Protein AF-A0A821P061-F1 (afdb_monomer_lite)

Radius of gyration: 27.06 Å; chains: 1; bounding box: 74×40×88 Å

Foldseek 3Di:
DDPLLVLLVLLLVLVVVLLVVVVVVPVDQVVVVVQVLCVLLVNDDDFDDVVNVGDLLVLLSVVLSVLLVVLSVLLVVLSVLSVVLNVLCVVLVVCVVCVVVSLVVSQVSLVVSVVSNVCSLCSSLPDLSLVSSVVCVVPVPDPPPPVVVVCSVVVCVPSNLVSVLSSLVVCQLLLLLQQLLLLVLLLVVLVVLVVVVVVVVVVLVVVVVVVVPDDDDDPDDSDDPPVVVVVLSVVLNVVSLVSNLVSLQVRLVSNLVSLVSVLVVVVVVDPDPPLSVVSVVLSVQLNVVSNVLVVVCPPDPVCVVVSSVVSVCSNVVSVVVNVVSLCVPVSCVVVSVVLVPDPSNVSVSSSSSSSSNSNSSSVVVCVSVVVPPPPPPPD

Structure (mmCIF, N/CA/C/O backbone):
data_AF-A0A821P061-F1
#
_entry.id   AF-A0A821P061-F1
#
loop_
_atom_site.group_PDB
_atom_site.id
_atom_site.type_symbol
_atom_site.label_atom_id
_atom_site.label_alt_id
_atom_site.label_comp_id
_atom_site.label_asym_id
_atom_site.label_entity_id
_atom_site.label_seq_id
_atom_site.pdbx_PDB_ins_code
_atom_site.Cartn_x
_atom_site.Cartn_y
_atom_site.Cartn_z
_atom_site.occupancy
_atom_site.B_iso_or_equiv
_atom_site.auth_seq_id
_atom_site.auth_comp_id
_atom_site.auth_asym_id
_atom_site.auth_atom_id
_atom_site.pdbx_PDB_model_num
ATOM 1 N N . MET A 1 1 ? -0.537 -6.649 25.563 1.00 51.62 1 MET A N 1
ATOM 2 C CA . MET A 1 1 ? -0.212 -5.971 24.287 1.00 51.62 1 MET A CA 1
ATOM 3 C C . MET A 1 1 ? -1.253 -6.416 23.271 1.00 51.62 1 MET A C 1
ATOM 5 O O . MET A 1 1 ? -1.474 -7.615 23.187 1.00 51.62 1 MET A O 1
ATOM 9 N N . SER A 1 2 ? -1.982 -5.510 22.608 1.00 59.38 2 SER A N 1
ATOM 10 C CA . SER A 1 2 ? -2.987 -5.941 21.622 1.00 59.38 2 SER A CA 1
ATOM 11 C C . SER A 1 2 ? -2.300 -6.601 20.422 1.00 59.38 2 SER A C 1
ATOM 13 O O . SER A 1 2 ? -1.172 -6.239 20.082 1.00 59.38 2 SER A O 1
ATOM 15 N N . LEU A 1 3 ? -2.977 -7.551 19.773 1.00 50.47 3 LEU A N 1
ATOM 16 C CA . LEU A 1 3 ? -2.478 -8.244 18.576 1.00 50.47 3 LEU A CA 1
ATOM 17 C C . LEU A 1 3 ? -2.076 -7.254 17.468 1.00 50.47 3 LEU A C 1
ATOM 19 O O . LEU A 1 3 ? -1.083 -7.456 16.776 1.00 50.47 3 LEU A O 1
ATOM 23 N N . THR A 1 4 ? -2.799 -6.135 17.374 1.00 53.66 4 THR A N 1
ATOM 24 C CA . THR A 1 4 ? -2.475 -4.997 16.510 1.00 53.66 4 THR A CA 1
ATOM 25 C C . THR A 1 4 ? -1.087 -4.455 16.808 1.00 53.66 4 THR A C 1
ATOM 27 O O . THR A 1 4 ? -0.276 -4.390 15.895 1.00 53.66 4 THR A O 1
ATOM 30 N N . ARG A 1 5 ? -0.767 -4.156 18.074 1.00 59.91 5 ARG A N 1
ATOM 31 C CA . ARG A 1 5 ? 0.555 -3.644 18.471 1.00 59.91 5 ARG A CA 1
ATOM 32 C C . ARG A 1 5 ? 1.668 -4.639 18.152 1.00 59.91 5 ARG A C 1
ATOM 34 O O . ARG A 1 5 ? 2.714 -4.224 17.679 1.00 59.91 5 ARG A O 1
ATOM 41 N N . LEU A 1 6 ? 1.440 -5.938 18.343 1.00 62.56 6 LEU A N 1
ATOM 42 C CA . LEU A 1 6 ? 2.422 -6.965 17.980 1.00 62.56 6 LEU A CA 1
ATOM 43 C C . LEU A 1 6 ? 2.702 -6.992 16.470 1.00 62.56 6 LEU A C 1
ATOM 45 O O . LEU A 1 6 ? 3.863 -7.070 16.078 1.00 62.56 6 LEU A O 1
ATOM 49 N N . SER A 1 7 ? 1.672 -6.845 15.627 1.00 56.34 7 SER A N 1
ATOM 50 C CA . SER A 1 7 ? 1.879 -6.742 14.176 1.00 56.34 7 SER A CA 1
ATOM 51 C C . SER A 1 7 ? 2.664 -5.492 13.765 1.00 56.34 7 SER A C 1
ATOM 53 O O . SER A 1 7 ? 3.471 -5.578 12.848 1.00 56.34 7 SER A O 1
ATOM 55 N N . ILE A 1 8 ? 2.519 -4.365 14.481 1.00 59.56 8 ILE A N 1
ATOM 56 C CA . ILE A 1 8 ? 3.339 -3.161 14.236 1.00 59.56 8 ILE A CA 1
ATOM 57 C C . ILE A 1 8 ? 4.812 -3.463 14.483 1.00 59.56 8 ILE A C 1
ATOM 59 O O . ILE A 1 8 ? 5.660 -3.162 13.649 1.00 59.56 8 ILE A O 1
ATOM 63 N N . TRP A 1 9 ? 5.103 -4.072 15.633 1.00 64.88 9 TRP A N 1
ATOM 64 C CA . TRP A 1 9 ? 6.466 -4.419 16.013 1.00 64.88 9 TRP A CA 1
ATOM 65 C C . TRP A 1 9 ? 7.087 -5.364 14.986 1.00 64.88 9 TRP A C 1
ATOM 67 O O . TRP A 1 9 ? 8.182 -5.096 14.514 1.00 64.88 9 TRP A O 1
ATOM 77 N N . LEU A 1 10 ? 6.367 -6.402 14.559 1.00 65.62 10 LEU A N 1
ATOM 78 C CA . LEU A 1 10 ? 6.851 -7.319 13.523 1.00 65.62 10 LEU A CA 1
ATOM 79 C C . LEU A 1 10 ? 7.072 -6.622 12.172 1.00 65.62 10 LEU A C 1
ATOM 81 O O . LEU A 1 10 ? 8.071 -6.890 11.509 1.00 65.62 10 LEU A O 1
ATOM 85 N N . GLY A 1 11 ? 6.191 -5.701 11.780 1.00 62.31 11 GLY A N 1
ATOM 86 C CA . GLY A 1 11 ? 6.327 -4.924 10.547 1.00 62.31 11 GLY A CA 1
ATOM 87 C C . GLY A 1 11 ? 7.545 -4.007 10.531 1.00 62.31 11 GLY A C 1
ATOM 88 O O . GLY A 1 11 ? 8.322 -4.024 9.586 1.00 62.31 11 GLY A O 1
ATOM 89 N N . VAL A 1 12 ? 7.746 -3.237 11.601 1.00 64.19 12 VAL A N 1
ATOM 90 C CA . VAL A 1 12 ? 8.887 -2.315 11.714 1.00 64.19 12 VAL A CA 1
ATOM 91 C C . VAL A 1 12 ? 10.204 -3.085 11.860 1.00 64.19 12 VAL A C 1
ATOM 93 O O . VAL A 1 12 ? 11.197 -2.747 11.225 1.00 64.19 12 VAL A O 1
ATOM 96 N N . PHE A 1 13 ? 10.224 -4.167 12.644 1.00 68.12 13 PHE A N 1
ATOM 97 C CA . PHE A 1 13 ? 11.428 -4.993 12.781 1.00 68.12 13 PHE A CA 1
ATOM 98 C C . PHE A 1 13 ? 11.774 -5.777 11.514 1.00 68.12 13 PHE A C 1
ATOM 100 O O . PHE A 1 13 ? 12.942 -6.099 11.326 1.00 68.12 13 PHE A O 1
ATOM 107 N N . SER A 1 14 ? 10.803 -6.083 10.649 1.00 64.06 14 SER A N 1
ATOM 108 C CA . SER A 1 14 ? 11.072 -6.695 9.341 1.00 64.06 14 SER A CA 1
ATOM 109 C C . SER A 1 14 ? 11.439 -5.666 8.270 1.00 64.06 14 SER A C 1
ATOM 111 O O . SER A 1 14 ? 12.226 -5.987 7.381 1.00 64.06 14 SER A O 1
ATOM 113 N N . SER A 1 15 ? 10.948 -4.425 8.371 1.00 62.91 15 SER A N 1
ATOM 114 C CA . SER A 1 15 ? 11.266 -3.366 7.409 1.00 62.91 15 SER A CA 1
ATOM 115 C C . SER A 1 15 ? 12.682 -2.815 7.570 1.00 62.91 15 SER A C 1
ATOM 117 O O . SER A 1 15 ? 13.342 -2.583 6.56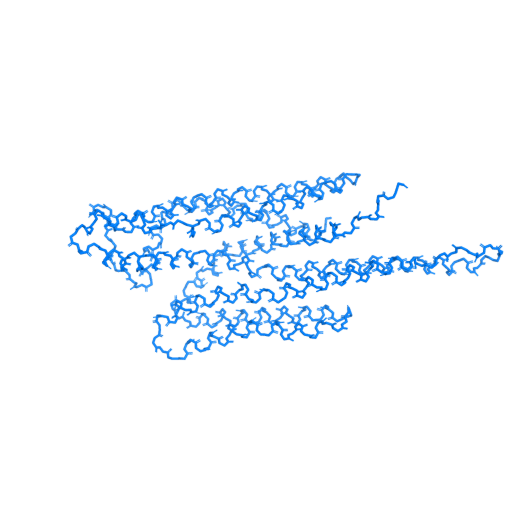6 1.00 62.91 15 SER A O 1
ATOM 119 N N . ILE A 1 16 ? 13.198 -2.654 8.796 1.00 68.00 16 ILE A N 1
ATOM 120 C CA . ILE A 1 16 ? 14.536 -2.073 9.024 1.00 68.00 16 ILE A CA 1
ATOM 121 C C . ILE A 1 16 ? 15.660 -2.896 8.364 1.00 68.00 16 ILE A C 1
ATOM 123 O O . ILE A 1 16 ? 16.437 -2.311 7.605 1.00 68.00 16 ILE A O 1
ATOM 127 N N . PRO A 1 17 ? 15.772 -4.225 8.586 1.00 67.38 17 PRO A N 1
ATOM 128 C CA . PRO A 1 17 ? 16.808 -5.031 7.949 1.00 67.38 17 PRO A CA 1
ATOM 129 C C . PRO A 1 17 ? 16.656 -5.035 6.434 1.00 67.38 17 PRO A C 1
ATOM 131 O O . PRO A 1 17 ? 17.656 -5.021 5.735 1.00 67.38 17 PRO A O 1
ATOM 134 N N . LEU A 1 18 ? 15.421 -5.015 5.929 1.00 66.06 18 LEU A N 1
ATOM 135 C CA . LEU A 1 18 ? 15.136 -5.004 4.502 1.00 66.06 18 LEU A CA 1
ATOM 136 C C . LEU A 1 18 ? 15.542 -3.677 3.844 1.00 66.06 18 LEU A C 1
ATOM 138 O O . LEU A 1 18 ? 16.163 -3.698 2.787 1.00 66.06 18 LEU A O 1
ATOM 142 N N . THR A 1 19 ? 15.235 -2.533 4.459 1.00 65.88 19 THR A N 1
ATOM 143 C CA . THR A 1 19 ? 15.660 -1.213 3.965 1.00 65.88 19 THR A CA 1
ATOM 144 C C . THR A 1 19 ? 17.182 -1.105 3.975 1.00 65.88 19 THR A C 1
ATOM 146 O O . THR A 1 19 ? 17.770 -0.643 3.002 1.00 65.88 19 THR A O 1
ATOM 149 N N . LEU A 1 20 ? 17.835 -1.607 5.029 1.00 66.81 20 LEU A N 1
ATOM 150 C CA . LEU A 1 20 ? 19.296 -1.680 5.101 1.00 66.81 20 LEU A CA 1
ATOM 151 C C . LEU A 1 20 ? 19.877 -2.621 4.039 1.00 66.81 20 LEU A C 1
ATOM 153 O O . LEU A 1 20 ? 20.853 -2.268 3.385 1.00 66.81 20 LEU A O 1
ATOM 157 N N . LEU A 1 21 ? 19.267 -3.788 3.821 1.00 68.81 21 LEU A N 1
ATOM 158 C CA . LEU A 1 21 ? 19.701 -4.742 2.802 1.00 68.81 21 LEU A CA 1
ATOM 159 C C . LEU A 1 21 ? 19.545 -4.153 1.396 1.00 68.81 21 LEU A C 1
ATOM 161 O O . LEU A 1 21 ? 20.465 -4.263 0.596 1.00 68.81 21 LEU A O 1
ATOM 165 N N . LYS A 1 22 ? 18.424 -3.477 1.109 1.00 66.38 22 LYS A N 1
ATOM 166 C CA . LYS A 1 22 ? 18.189 -2.768 -0.159 1.00 66.38 22 LYS A CA 1
ATOM 167 C C . LYS A 1 22 ? 19.199 -1.647 -0.375 1.00 66.38 22 LYS A C 1
ATOM 169 O O . LYS A 1 22 ? 19.673 -1.493 -1.494 1.00 66.38 22 LYS A O 1
ATOM 174 N N . HIS A 1 23 ? 19.550 -0.905 0.672 1.00 67.06 23 HIS A N 1
ATOM 175 C CA . HIS A 1 23 ? 20.579 0.129 0.593 1.00 67.06 23 HIS A CA 1
ATOM 176 C C . HIS A 1 23 ? 21.955 -0.477 0.271 1.00 67.06 23 HIS A C 1
ATOM 178 O O . HIS A 1 23 ? 22.652 -0.012 -0.624 1.00 67.06 23 HIS A O 1
ATOM 184 N N . ILE A 1 24 ? 22.308 -1.595 0.914 1.00 67.56 24 ILE A N 1
ATOM 185 C CA . ILE A 1 24 ? 23.550 -2.330 0.627 1.00 67.56 24 ILE A CA 1
ATOM 186 C C . ILE A 1 24 ? 23.525 -2.933 -0.792 1.00 67.56 24 ILE A C 1
ATOM 188 O O . ILE A 1 24 ? 24.530 -2.914 -1.494 1.00 67.56 24 ILE A O 1
ATOM 192 N N . HIS A 1 25 ? 22.388 -3.456 -1.256 1.00 64.62 25 HIS A N 1
ATOM 193 C CA . HIS A 1 25 ? 22.268 -4.100 -2.570 1.00 64.62 25 HIS A CA 1
ATOM 194 C C . HIS A 1 25 ? 22.142 -3.100 -3.737 1.00 64.62 25 HIS A C 1
ATOM 196 O O . HIS A 1 25 ? 22.383 -3.450 -4.896 1.00 64.62 25 HIS A O 1
ATOM 202 N N . ASN A 1 26 ? 21.803 -1.837 -3.458 1.00 62.44 26 ASN A N 1
ATOM 203 C CA . ASN A 1 26 ? 21.762 -0.761 -4.452 1.00 62.44 26 ASN A CA 1
ATOM 204 C C . ASN A 1 26 ? 23.130 -0.141 -4.768 1.00 62.44 26 ASN A C 1
ATOM 206 O O . ASN A 1 26 ? 23.202 0.786 -5.563 1.00 62.44 26 ASN A O 1
ATOM 210 N N . LEU A 1 27 ? 24.224 -0.743 -4.291 1.00 62.91 27 LEU A N 1
ATOM 211 C CA . LEU A 1 27 ? 25.581 -0.441 -4.764 1.00 62.91 27 LEU A CA 1
ATOM 212 C C . LEU A 1 27 ? 25.797 -0.759 -6.261 1.00 62.91 27 LEU A C 1
ATOM 214 O O . LEU A 1 27 ? 26.773 -0.298 -6.848 1.00 62.91 27 LEU A O 1
ATOM 218 N N . ILE A 1 28 ? 24.912 -1.545 -6.889 1.00 73.12 28 ILE A N 1
ATOM 219 C CA . ILE A 1 28 ? 24.941 -1.797 -8.338 1.00 73.12 28 ILE A CA 1
ATOM 220 C C . ILE A 1 28 ? 24.202 -0.657 -9.066 1.00 73.12 28 ILE A C 1
ATOM 222 O O . ILE A 1 28 ? 23.001 -0.500 -8.811 1.00 73.12 28 ILE A O 1
ATOM 226 N N . PRO A 1 29 ? 24.849 0.055 -10.016 1.00 80.06 29 PRO A N 1
ATOM 227 C CA . PRO A 1 29 ? 24.242 1.161 -10.763 1.00 80.06 29 PRO A CA 1
ATOM 228 C C . PRO A 1 29 ? 22.926 0.765 -11.442 1.00 80.06 29 PRO A C 1
ATOM 230 O O . PRO A 1 29 ? 22.833 -0.311 -12.050 1.00 80.06 29 PRO A O 1
ATOM 233 N N . THR A 1 30 ? 21.913 1.639 -11.403 1.00 77.31 30 THR A N 1
ATOM 234 C CA . THR A 1 30 ? 20.601 1.360 -12.019 1.00 77.31 30 THR A CA 1
ATOM 235 C C . THR A 1 30 ? 20.721 1.166 -13.525 1.00 77.31 30 THR A C 1
ATOM 237 O O . THR A 1 30 ? 20.028 0.314 -14.086 1.00 77.31 30 THR A O 1
ATOM 240 N N . LYS A 1 31 ? 21.669 1.867 -14.164 1.00 81.88 31 LYS A N 1
ATOM 241 C CA . LYS A 1 31 ? 22.058 1.652 -15.565 1.00 81.88 31 LYS A CA 1
ATOM 242 C C . LYS A 1 31 ? 22.280 0.164 -15.866 1.00 81.88 31 LYS A C 1
ATOM 244 O O . LYS A 1 31 ? 21.641 -0.380 -16.762 1.00 81.88 31 LYS A O 1
ATOM 249 N N . THR A 1 32 ? 23.106 -0.523 -15.077 1.00 81.88 32 THR A N 1
ATOM 250 C CA . THR A 1 32 ? 23.430 -1.944 -15.283 1.00 81.88 32 THR A CA 1
ATOM 251 C C . THR A 1 32 ? 22.202 -2.836 -15.127 1.00 81.88 32 THR A C 1
ATOM 253 O O . THR A 1 32 ? 21.984 -3.731 -15.940 1.00 81.88 32 THR A O 1
ATOM 256 N N . LYS A 1 33 ? 21.357 -2.566 -14.122 1.00 77.38 33 LYS A N 1
ATOM 257 C CA . LYS A 1 33 ? 20.129 -3.340 -13.873 1.00 77.38 33 LYS A CA 1
ATOM 258 C C . LYS A 1 33 ? 19.131 -3.208 -15.022 1.00 77.38 33 LYS A C 1
ATOM 260 O O . LYS A 1 33 ? 18.546 -4.205 -15.434 1.00 77.38 33 LYS A O 1
ATOM 265 N N . ILE A 1 34 ? 18.940 -1.993 -15.539 1.00 76.19 34 ILE A N 1
ATOM 266 C CA . ILE A 1 34 ? 18.010 -1.731 -16.643 1.00 76.19 34 ILE A CA 1
ATOM 267 C C . ILE A 1 34 ? 18.545 -2.325 -17.945 1.00 76.19 34 ILE A C 1
ATOM 269 O O . ILE A 1 34 ? 17.789 -2.996 -18.641 1.00 76.19 34 ILE A O 1
ATOM 273 N N . ILE A 1 35 ? 19.834 -2.153 -18.252 1.00 79.62 35 ILE A N 1
ATOM 274 C CA . ILE A 1 35 ? 20.453 -2.757 -19.442 1.00 79.62 35 ILE A CA 1
ATOM 275 C C . ILE A 1 35 ? 20.329 -4.279 -19.392 1.00 79.62 35 ILE A C 1
ATOM 277 O O . ILE A 1 35 ? 19.913 -4.887 -20.374 1.00 79.62 35 ILE A O 1
ATOM 281 N N . GLN A 1 36 ? 20.620 -4.892 -18.242 1.00 78.25 36 GLN A N 1
ATOM 282 C CA . GLN A 1 36 ? 20.480 -6.333 -18.068 1.00 78.25 36 GLN A CA 1
ATOM 283 C C . GLN A 1 36 ? 19.022 -6.782 -18.209 1.00 78.25 36 GLN A C 1
ATOM 285 O O . GLN A 1 36 ? 18.757 -7.745 -18.915 1.00 78.25 36 GLN A O 1
ATOM 290 N N . ALA A 1 37 ? 18.063 -6.064 -17.617 1.00 67.44 37 ALA A N 1
ATOM 291 C CA . ALA A 1 37 ? 16.643 -6.382 -17.763 1.00 67.44 37 ALA A CA 1
ATOM 292 C C . ALA A 1 37 ? 16.155 -6.253 -19.218 1.00 67.44 37 ALA A C 1
ATOM 294 O O . ALA A 1 37 ? 15.352 -7.065 -19.675 1.00 67.44 37 ALA A O 1
ATOM 295 N N . LEU A 1 38 ? 16.647 -5.254 -19.958 1.00 68.50 38 LEU A N 1
ATOM 296 C CA . LEU A 1 38 ? 16.357 -5.084 -21.382 1.00 68.50 38 LEU A CA 1
ATOM 297 C C . LEU A 1 38 ? 16.995 -6.193 -22.226 1.00 68.50 38 LEU A C 1
ATOM 299 O O . LEU A 1 38 ? 16.354 -6.679 -23.156 1.00 68.50 38 LEU A O 1
ATOM 303 N N . ALA A 1 39 ? 18.216 -6.614 -21.896 1.00 73.75 39 ALA A N 1
ATOM 304 C CA . ALA A 1 39 ? 18.899 -7.720 -22.559 1.00 73.75 39 ALA A CA 1
ATOM 305 C C . ALA A 1 39 ? 18.208 -9.066 -22.289 1.00 73.75 39 ALA A C 1
ATOM 307 O O . ALA A 1 39 ? 17.918 -9.805 -23.229 1.00 73.75 39 ALA A O 1
ATOM 308 N N . ASP A 1 40 ? 17.848 -9.342 -21.031 1.00 69.12 40 ASP A N 1
ATOM 309 C CA . ASP A 1 40 ? 17.107 -10.539 -20.610 1.00 69.12 40 ASP A CA 1
ATOM 310 C C . ASP A 1 40 ? 15.739 -10.636 -21.307 1.00 69.12 40 ASP A C 1
ATOM 312 O O . ASP A 1 40 ? 15.258 -11.727 -21.613 1.00 69.12 40 ASP A O 1
ATOM 316 N N . ALA A 1 41 ? 15.110 -9.489 -21.577 1.00 59.03 41 ALA A N 1
ATOM 317 C CA . ALA A 1 41 ? 13.851 -9.407 -22.308 1.00 59.03 41 ALA A CA 1
ATOM 318 C C . ALA A 1 41 ? 14.020 -9.369 -23.843 1.00 59.03 41 ALA A C 1
ATOM 320 O O . ALA A 1 41 ? 13.021 -9.352 -24.562 1.00 59.03 41 ALA A O 1
ATOM 321 N N . GLY A 1 42 ? 15.257 -9.384 -24.352 1.00 64.00 42 GLY A N 1
ATOM 322 C CA . GLY A 1 42 ? 15.569 -9.417 -25.782 1.00 64.00 42 GLY A CA 1
ATOM 323 C C . GLY A 1 42 ? 15.458 -8.074 -26.513 1.00 64.00 42 GLY A C 1
ATOM 324 O O . GLY A 1 42 ? 15.444 -8.065 -27.742 1.00 64.00 42 GLY A O 1
ATOM 325 N N . TYR A 1 43 ? 15.381 -6.945 -25.798 1.00 60.72 43 TYR A N 1
ATOM 326 C CA . TYR A 1 43 ? 15.263 -5.604 -26.394 1.00 60.72 43 TYR A CA 1
ATOM 327 C C . TYR A 1 43 ? 16.599 -5.003 -26.829 1.00 60.72 43 TYR A C 1
ATOM 329 O O . TYR A 1 43 ? 16.634 -4.201 -27.760 1.00 60.72 43 TYR A O 1
ATOM 337 N N . VAL A 1 44 ? 17.692 -5.357 -26.152 1.00 71.88 44 VAL A N 1
ATOM 338 C CA . VAL A 1 44 ? 19.029 -4.817 -26.420 1.00 71.88 44 VAL A CA 1
ATOM 339 C C . VAL A 1 44 ? 20.014 -5.971 -26.507 1.00 71.88 44 VAL A C 1
ATOM 341 O O . VAL A 1 44 ? 20.095 -6.782 -25.590 1.00 71.88 44 VAL A O 1
ATOM 344 N N . LYS A 1 45 ? 20.764 -6.040 -27.610 1.00 71.81 45 LYS A N 1
ATOM 345 C CA . LYS A 1 45 ? 21.823 -7.039 -27.790 1.00 71.81 45 LYS A CA 1
ATOM 346 C C . LYS A 1 45 ? 23.173 -6.530 -27.285 1.00 71.81 45 LYS A C 1
ATOM 348 O O . LYS A 1 45 ? 23.848 -7.254 -26.570 1.00 71.81 45 LYS A O 1
ATOM 353 N N . ASP A 1 46 ? 23.489 -5.270 -27.586 1.00 78.06 46 ASP A N 1
ATOM 354 C CA . ASP A 1 46 ? 24.740 -4.612 -27.214 1.00 78.06 46 ASP A CA 1
ATOM 355 C C . ASP A 1 46 ? 24.434 -3.177 -26.744 1.00 78.06 46 ASP A C 1
ATOM 357 O O . ASP A 1 46 ? 23.730 -2.432 -27.431 1.00 78.06 46 ASP A O 1
ATOM 361 N N . TRP A 1 47 ? 24.925 -2.794 -25.560 1.00 80.88 47 TRP A N 1
ATOM 362 C CA . TRP A 1 47 ? 24.874 -1.413 -25.059 1.00 80.88 47 TRP A CA 1
ATOM 363 C C . TRP A 1 47 ? 26.279 -0.807 -25.161 1.00 80.88 47 TRP A C 1
ATOM 365 O O . TRP A 1 47 ? 27.227 -1.478 -24.745 1.00 80.88 47 TRP A O 1
ATOM 375 N N . PRO A 1 48 ? 26.446 0.418 -25.696 1.00 83.44 48 PRO A N 1
ATOM 376 C CA . PRO A 1 48 ? 27.769 0.994 -25.902 1.00 83.44 48 PRO A CA 1
ATOM 377 C C . PRO A 1 48 ? 28.511 1.127 -24.563 1.00 83.44 48 PRO A C 1
ATOM 379 O O . PRO A 1 48 ? 27.940 1.655 -23.598 1.00 83.44 48 PRO A O 1
ATOM 382 N N . PRO A 1 49 ? 29.753 0.622 -24.468 1.00 81.56 49 PRO A N 1
ATOM 383 C CA . PRO A 1 49 ? 30.517 0.672 -23.234 1.00 81.56 49 PRO A CA 1
ATOM 384 C C . PRO A 1 49 ? 30.949 2.108 -22.923 1.00 81.56 49 PRO A C 1
ATOM 386 O O . PRO A 1 49 ? 31.184 2.919 -23.820 1.00 81.56 49 PRO A O 1
ATOM 389 N N . ASP A 1 50 ? 31.126 2.413 -21.638 1.00 81.94 50 ASP A N 1
ATOM 390 C CA . ASP A 1 50 ? 31.543 3.749 -21.178 1.00 81.94 50 ASP A CA 1
ATOM 391 C C . ASP A 1 50 ? 32.892 4.172 -21.785 1.00 81.94 50 ASP A C 1
ATOM 393 O O . ASP A 1 50 ? 33.137 5.352 -22.027 1.00 81.94 50 ASP A O 1
ATOM 397 N N . SER A 1 51 ? 33.747 3.195 -22.111 1.00 81.81 51 SER A N 1
ATOM 398 C CA . SER A 1 51 ? 35.025 3.402 -22.799 1.00 81.81 51 SER A CA 1
ATOM 399 C C . SER A 1 51 ? 34.890 3.948 -24.225 1.00 81.81 51 SER A C 1
ATOM 401 O O . SER A 1 51 ? 35.835 4.548 -24.726 1.00 81.81 51 SER A O 1
ATOM 403 N N . GLU A 1 52 ? 33.743 3.753 -24.879 1.00 80.56 52 GLU A N 1
ATOM 404 C CA . GLU A 1 52 ? 33.446 4.255 -26.231 1.00 80.56 52 GLU A CA 1
ATOM 405 C C . GLU A 1 52 ? 32.672 5.587 -26.208 1.00 80.56 52 GLU A C 1
ATOM 407 O O . GLU A 1 52 ? 32.148 6.029 -27.228 1.00 80.56 52 GLU A O 1
ATOM 412 N N . GLY A 1 53 ? 32.615 6.251 -25.049 1.00 74.75 53 GLY A N 1
ATOM 413 C CA . GLY A 1 53 ? 31.850 7.485 -24.851 1.00 74.75 53 GLY A CA 1
ATOM 414 C C . GLY A 1 53 ? 30.443 7.254 -24.298 1.00 74.75 53 GLY A C 1
ATOM 415 O O . GLY A 1 53 ? 29.709 8.223 -24.108 1.00 74.75 53 GLY A O 1
ATOM 416 N N . GLY A 1 54 ? 30.093 5.998 -23.999 1.00 81.75 54 GLY A N 1
ATOM 417 C CA . GLY A 1 54 ? 28.837 5.630 -23.362 1.00 81.75 54 GLY A CA 1
ATOM 418 C C . GLY A 1 54 ? 27.617 5.854 -24.248 1.00 81.75 54 GLY A C 1
ATOM 419 O O . GLY A 1 54 ? 27.686 5.916 -25.477 1.00 81.75 54 GLY A O 1
ATOM 420 N N . SER A 1 55 ? 26.461 5.941 -23.604 1.00 82.38 55 SER A N 1
ATOM 421 C CA . SER A 1 55 ? 25.188 6.188 -24.262 1.00 82.38 55 SER A CA 1
ATOM 422 C C . SER A 1 55 ? 24.665 7.576 -23.940 1.00 82.38 55 SER A C 1
ATOM 424 O O . SER A 1 55 ? 24.875 8.121 -22.859 1.00 82.38 55 SER A O 1
ATOM 426 N N . LEU A 1 56 ? 23.865 8.121 -24.848 1.00 78.12 56 LEU A N 1
ATOM 427 C CA . LEU A 1 56 ? 23.210 9.412 -24.655 1.00 78.12 56 LEU A CA 1
ATOM 428 C C . LEU A 1 56 ? 22.206 9.400 -23.474 1.00 78.12 56 LEU A C 1
ATOM 430 O O . LEU A 1 56 ? 21.799 10.446 -22.980 1.00 78.12 56 LEU A O 1
ATOM 434 N N . PHE A 1 57 ? 21.840 8.205 -22.989 1.00 78.88 57 PHE A N 1
ATOM 435 C CA . PHE A 1 57 ? 21.005 7.988 -21.803 1.00 78.88 57 PHE A CA 1
ATOM 436 C C . PHE A 1 57 ? 21.777 8.035 -20.475 1.00 78.88 57 PHE A C 1
ATOM 438 O O . PHE A 1 57 ? 21.152 8.023 -19.416 1.00 78.88 57 PHE A O 1
ATOM 445 N N . ASP A 1 58 ? 23.110 8.072 -20.494 1.00 82.69 58 ASP A N 1
ATOM 446 C CA . ASP A 1 58 ? 23.915 7.903 -19.281 1.00 82.69 58 ASP A CA 1
ATOM 447 C C . ASP A 1 58 ? 23.698 9.034 -18.274 1.00 82.69 58 ASP A C 1
ATOM 449 O O . ASP A 1 58 ? 23.538 8.770 -17.083 1.00 82.69 58 ASP A O 1
ATOM 453 N N . GLY A 1 59 ? 23.556 10.277 -18.749 1.00 83.56 59 GLY A N 1
ATOM 454 C CA . GLY A 1 59 ? 23.194 11.414 -17.896 1.00 83.56 59 GLY A CA 1
ATOM 455 C C . GLY A 1 59 ? 21.801 11.274 -17.268 1.00 83.56 59 GLY A C 1
ATOM 456 O O . GLY A 1 59 ? 21.589 11.655 -16.116 1.00 83.56 59 GLY A O 1
ATOM 457 N N 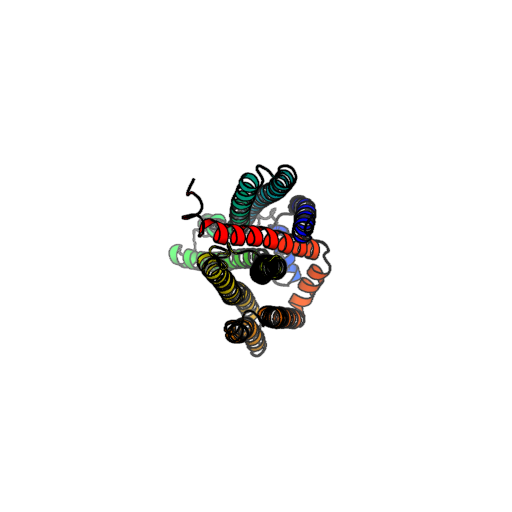. SER A 1 60 ? 20.849 10.663 -17.980 1.00 83.31 60 SER A N 1
ATOM 458 C CA . SER A 1 60 ? 19.518 10.367 -17.441 1.00 83.31 60 SER A CA 1
ATOM 459 C C . SER A 1 60 ? 19.554 9.248 -16.401 1.00 83.31 60 SER A C 1
ATOM 461 O O . SER A 1 60 ? 18.861 9.354 -15.391 1.00 83.31 60 SER A O 1
ATOM 463 N N . PHE A 1 61 ? 20.360 8.201 -16.615 1.00 83.81 61 PHE A N 1
ATOM 464 C CA . PHE A 1 61 ? 20.542 7.129 -15.634 1.00 83.81 61 PHE A CA 1
ATOM 465 C C . PHE A 1 61 ? 21.249 7.617 -14.376 1.00 83.81 61 PHE A C 1
ATOM 467 O O . PHE A 1 61 ? 20.805 7.280 -13.286 1.00 83.81 61 PHE A O 1
ATOM 474 N N . GLN A 1 62 ? 22.269 8.465 -14.511 1.00 87.56 62 GLN A N 1
ATOM 475 C CA . GLN A 1 62 ? 22.934 9.070 -13.362 1.00 87.56 62 GLN A CA 1
ATOM 476 C C . GLN A 1 62 ? 21.957 9.919 -12.541 1.00 87.56 62 GLN A C 1
ATOM 478 O O . GLN A 1 62 ? 21.855 9.751 -11.331 1.00 87.56 62 GLN A O 1
ATOM 483 N N . LYS A 1 63 ? 21.145 10.753 -13.203 1.00 85.69 63 LYS A N 1
ATOM 484 C CA . LYS A 1 63 ? 20.105 11.531 -12.516 1.00 85.69 63 LYS A CA 1
ATOM 485 C C . LYS A 1 63 ? 19.037 10.632 -11.886 1.00 85.69 63 LYS A C 1
ATOM 487 O O . LYS A 1 63 ? 18.494 10.969 -10.843 1.00 85.69 63 LYS A O 1
ATOM 492 N N . LEU A 1 64 ? 18.709 9.490 -12.493 1.00 82.81 64 LEU A N 1
ATOM 493 C CA . LEU A 1 64 ? 17.817 8.507 -11.876 1.00 82.81 64 LEU A CA 1
ATOM 494 C C . LEU A 1 64 ? 18.452 7.908 -10.617 1.00 82.81 64 LEU A C 1
ATOM 496 O O . LEU A 1 64 ? 17.789 7.877 -9.586 1.00 82.81 64 LEU A O 1
ATOM 500 N N . ASP A 1 65 ? 19.722 7.507 -10.680 1.00 84.88 65 ASP A N 1
ATOM 501 C CA . ASP A 1 65 ? 20.484 6.989 -9.541 1.00 84.88 65 ASP A CA 1
ATOM 502 C C . ASP A 1 65 ? 20.551 8.005 -8.390 1.00 84.88 65 ASP A C 1
ATOM 504 O O . ASP A 1 65 ? 20.285 7.634 -7.246 1.00 84.88 65 ASP A O 1
ATOM 508 N N . ASP A 1 66 ? 20.804 9.285 -8.675 1.00 87.94 66 ASP A N 1
ATOM 509 C CA . ASP A 1 66 ? 20.830 10.352 -7.665 1.00 87.94 66 ASP A CA 1
ATOM 510 C C . ASP A 1 66 ? 19.475 10.487 -6.950 1.00 87.94 66 ASP A C 1
ATOM 512 O O . ASP A 1 66 ? 19.397 10.532 -5.719 1.00 87.94 66 ASP A O 1
ATOM 516 N N . PHE A 1 67 ? 18.377 10.505 -7.714 1.00 85.50 67 PHE A N 1
ATOM 517 C CA . PHE A 1 67 ? 17.030 10.615 -7.150 1.00 85.50 67 PHE A CA 1
ATOM 518 C C . PHE A 1 67 ? 16.594 9.344 -6.413 1.00 85.50 67 PHE A C 1
ATOM 520 O O . PHE A 1 67 ? 15.859 9.445 -5.429 1.00 85.50 67 PHE A O 1
ATOM 527 N N . LEU A 1 68 ? 17.066 8.167 -6.833 1.00 81.75 68 LEU A N 1
ATOM 528 C CA . LEU A 1 68 ? 16.874 6.914 -6.102 1.00 81.75 68 LEU A CA 1
ATOM 529 C C . LEU A 1 68 ? 17.623 6.929 -4.764 1.00 81.75 68 LEU A C 1
ATOM 531 O O . LEU A 1 68 ? 17.025 6.597 -3.743 1.00 81.75 68 LEU A O 1
ATOM 535 N N . HIS A 1 69 ? 18.869 7.408 -4.725 1.00 84.50 69 HIS A N 1
ATOM 536 C CA . HIS A 1 69 ? 19.613 7.578 -3.472 1.00 84.50 69 HIS A CA 1
ATOM 537 C C . HIS A 1 69 ? 18.923 8.573 -2.532 1.00 84.50 69 HIS A C 1
ATOM 539 O O . HIS A 1 69 ? 18.774 8.308 -1.338 1.00 84.50 69 HIS A O 1
ATOM 545 N N . CYS A 1 70 ? 18.435 9.703 -3.053 1.00 86.50 70 CYS A N 1
ATOM 546 C CA . CYS A 1 70 ? 17.637 10.623 -2.247 1.00 86.50 70 CYS A CA 1
ATOM 547 C C . CYS A 1 70 ? 16.353 9.956 -1.732 1.00 86.50 70 CYS A C 1
ATOM 549 O O . CYS A 1 70 ? 16.021 10.112 -0.556 1.00 86.50 70 CYS A O 1
ATOM 551 N N . ALA A 1 71 ? 15.647 9.192 -2.573 1.00 81.75 71 ALA A N 1
ATOM 552 C CA . ALA A 1 71 ? 14.443 8.469 -2.173 1.00 81.75 71 ALA A CA 1
ATOM 553 C C . ALA A 1 71 ? 14.739 7.481 -1.037 1.00 81.75 71 ALA A C 1
ATOM 555 O O . ALA A 1 71 ? 13.994 7.432 -0.062 1.00 81.75 71 ALA A O 1
ATOM 556 N N . GLU A 1 72 ? 15.852 6.753 -1.102 1.00 81.06 72 GLU A N 1
ATOM 557 C CA . GLU A 1 72 ? 16.297 5.856 -0.032 1.00 81.06 72 GLU A CA 1
ATOM 558 C C . GLU A 1 72 ? 16.530 6.582 1.296 1.00 81.06 72 GLU A C 1
ATOM 560 O O . GLU A 1 72 ? 16.111 6.087 2.344 1.00 81.06 72 GLU A O 1
ATOM 565 N N . ILE A 1 73 ? 17.126 7.778 1.269 1.00 84.81 73 ILE A N 1
ATOM 566 C CA . ILE A 1 73 ? 17.285 8.606 2.473 1.00 84.81 73 ILE A CA 1
ATOM 567 C C . ILE A 1 73 ? 15.911 8.961 3.056 1.00 84.81 73 ILE A C 1
ATOM 569 O O . ILE A 1 73 ? 15.701 8.814 4.262 1.00 84.81 73 ILE A O 1
ATOM 573 N N . PHE A 1 74 ? 14.949 9.375 2.226 1.00 85.38 74 PHE A N 1
ATOM 574 C CA . PHE A 1 74 ? 13.584 9.630 2.696 1.00 85.38 74 PHE A CA 1
ATOM 575 C C . PHE A 1 74 ? 12.926 8.357 3.250 1.00 85.38 74 PHE A C 1
ATOM 577 O O . PHE A 1 74 ? 12.320 8.414 4.318 1.00 85.38 74 PHE A O 1
ATOM 584 N N . TYR A 1 75 ? 13.094 7.192 2.617 1.00 80.38 75 TYR A N 1
ATOM 585 C CA . TYR A 1 75 ? 12.620 5.915 3.165 1.00 80.38 75 TYR A CA 1
ATOM 586 C C . TYR A 1 75 ? 13.240 5.594 4.528 1.00 80.38 75 TYR A C 1
ATOM 588 O O . TYR A 1 75 ? 12.533 5.130 5.427 1.00 80.38 75 TYR A O 1
ATOM 596 N N . LEU A 1 76 ? 14.534 5.863 4.715 1.00 79.44 76 LEU A N 1
ATOM 597 C CA . LEU A 1 76 ? 15.217 5.674 5.992 1.00 79.44 76 LEU A CA 1
ATOM 598 C C . LEU A 1 76 ? 14.635 6.602 7.065 1.00 79.44 76 LEU A C 1
ATOM 600 O O . LEU A 1 76 ? 14.281 6.134 8.146 1.00 79.44 76 LEU A O 1
ATOM 604 N N . VAL A 1 77 ? 14.460 7.891 6.757 1.00 84.94 77 VAL A N 1
ATOM 605 C CA . VAL A 1 77 ? 13.823 8.859 7.667 1.00 84.94 77 VAL A CA 1
ATOM 606 C C . VAL A 1 77 ? 12.396 8.424 8.009 1.00 84.94 77 VAL A C 1
ATOM 608 O O . VAL A 1 77 ? 12.026 8.406 9.182 1.00 84.94 77 VAL A O 1
ATOM 611 N N . GLY A 1 78 ? 11.610 8.006 7.015 1.00 81.38 78 GLY A N 1
ATOM 612 C CA . GLY A 1 78 ? 10.265 7.470 7.212 1.00 81.38 78 GLY A CA 1
ATOM 613 C C . GLY A 1 78 ? 10.266 6.250 8.131 1.00 81.38 78 GLY A C 1
ATOM 614 O O . GLY A 1 78 ? 9.477 6.179 9.070 1.00 81.38 78 GLY A O 1
ATOM 615 N N . THR A 1 79 ? 11.213 5.332 7.937 1.00 77.19 79 THR A N 1
ATOM 616 C CA . THR A 1 79 ? 11.386 4.145 8.788 1.00 77.19 79 THR A CA 1
ATOM 617 C C . THR A 1 79 ? 11.751 4.526 10.224 1.00 77.19 79 THR A C 1
ATOM 619 O O . THR A 1 79 ? 11.178 3.984 11.166 1.00 77.19 79 THR A O 1
ATOM 622 N N . LEU A 1 80 ? 12.639 5.503 10.426 1.00 81.69 80 LEU A N 1
ATOM 623 C CA . LEU A 1 80 ? 12.979 6.011 11.759 1.00 81.69 80 LEU A CA 1
ATOM 624 C C . LEU A 1 80 ? 11.774 6.661 12.453 1.00 81.69 80 LEU A C 1
ATOM 626 O O . LEU A 1 80 ? 11.571 6.454 13.651 1.00 81.69 80 LEU A O 1
ATOM 630 N N . LEU A 1 81 ? 10.939 7.395 11.712 1.00 83.38 81 LEU A N 1
ATOM 631 C CA . LEU A 1 81 ? 9.676 7.921 12.234 1.00 83.38 81 LEU A CA 1
ATOM 632 C C . LEU A 1 81 ? 8.728 6.782 12.633 1.00 83.38 81 LEU A C 1
ATOM 634 O O . LEU A 1 81 ? 8.114 6.854 13.696 1.00 83.38 81 LEU A O 1
ATOM 638 N N . LEU A 1 82 ? 8.662 5.695 11.857 1.00 78.31 82 LEU A N 1
ATOM 639 C CA . LEU A 1 82 ? 7.893 4.503 12.230 1.00 78.31 82 LEU A CA 1
ATOM 640 C C . LEU A 1 82 ? 8.422 3.838 13.513 1.00 78.31 82 LEU A C 1
ATOM 642 O O . LEU A 1 82 ? 7.633 3.416 14.358 1.00 78.31 82 LEU A O 1
ATOM 646 N N . CYS A 1 83 ? 9.739 3.802 13.721 1.00 79.12 83 CYS A N 1
ATOM 647 C CA . CYS A 1 83 ? 10.326 3.361 14.990 1.00 79.12 83 CYS A CA 1
ATOM 648 C C . CYS A 1 83 ? 9.926 4.275 16.155 1.00 79.12 83 CYS A C 1
ATOM 650 O O . CYS A 1 83 ? 9.644 3.800 17.255 1.00 79.12 83 CYS A O 1
ATOM 652 N N . LEU A 1 84 ? 9.866 5.589 15.928 1.00 83.69 84 LEU A N 1
ATOM 653 C CA . LEU A 1 84 ? 9.474 6.553 16.954 1.00 83.69 84 LEU A CA 1
ATOM 654 C C . LEU A 1 84 ? 8.012 6.366 17.398 1.00 83.69 84 LEU A C 1
ATOM 656 O O . LEU A 1 84 ? 7.716 6.492 18.587 1.00 83.69 84 LEU A O 1
ATOM 660 N N . ILE A 1 85 ? 7.116 5.975 16.483 1.00 82.62 85 ILE A N 1
ATOM 661 C CA . ILE A 1 85 ? 5.726 5.593 16.805 1.00 82.62 85 ILE A CA 1
ATOM 662 C C . ILE A 1 85 ? 5.707 4.463 17.841 1.00 82.62 85 ILE A C 1
ATOM 664 O O . ILE A 1 85 ? 4.972 4.542 18.825 1.00 82.62 85 ILE A O 1
ATOM 668 N N . LEU A 1 86 ? 6.558 3.441 17.679 1.00 77.38 86 LEU A N 1
ATOM 669 C CA . LEU A 1 86 ? 6.651 2.333 18.638 1.00 77.38 86 LEU A CA 1
ATOM 670 C C . LEU A 1 86 ? 7.063 2.802 20.033 1.00 77.38 86 LEU A C 1
ATOM 672 O O . LEU A 1 86 ? 6.535 2.314 21.037 1.00 77.38 86 LEU A O 1
ATOM 676 N N . ILE A 1 87 ? 7.988 3.760 20.095 1.00 82.75 87 ILE A N 1
ATOM 677 C CA . ILE A 1 87 ? 8.436 4.361 21.351 1.00 82.75 87 ILE A CA 1
ATOM 678 C C . 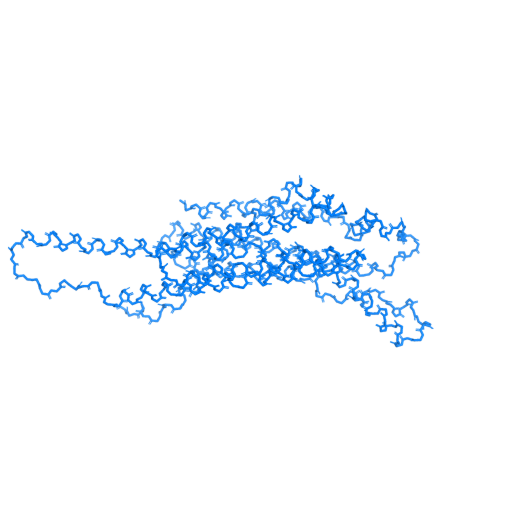ILE A 1 87 ? 7.269 5.110 22.005 1.00 82.75 87 ILE A C 1
ATOM 680 O O . ILE A 1 87 ? 6.998 4.899 23.187 1.00 82.75 87 ILE A O 1
ATOM 684 N N . PHE A 1 88 ? 6.525 5.924 21.252 1.00 81.94 88 PHE A N 1
ATOM 685 C CA . PHE A 1 88 ? 5.353 6.632 21.777 1.00 81.94 88 PHE A CA 1
ATOM 686 C C . PHE A 1 88 ? 4.255 5.688 22.260 1.00 81.94 88 PHE A C 1
ATOM 688 O O . PHE A 1 88 ? 3.699 5.901 23.340 1.00 81.94 88 PHE A O 1
ATOM 695 N N . ASP A 1 89 ? 3.995 4.604 21.538 1.00 76.12 89 ASP A N 1
ATOM 696 C CA . ASP A 1 89 ? 3.017 3.596 21.939 1.00 76.12 89 ASP A CA 1
ATOM 697 C C . ASP A 1 89 ? 3.433 2.851 23.217 1.00 76.12 89 ASP A C 1
ATOM 699 O O . ASP A 1 89 ? 2.585 2.544 24.070 1.00 76.12 89 ASP A O 1
ATOM 703 N N . TRP A 1 90 ? 4.731 2.575 23.377 1.00 79.69 90 TRP A N 1
ATOM 704 C CA . TRP A 1 90 ? 5.293 1.962 24.581 1.00 79.69 90 TRP A CA 1
ATOM 705 C C . TRP A 1 90 ? 5.233 2.908 25.786 1.00 79.69 90 TRP A C 1
ATOM 707 O O . TRP A 1 90 ? 4.782 2.511 26.864 1.00 79.69 90 TRP A O 1
ATOM 717 N N . ILE A 1 91 ? 5.603 4.179 25.604 1.00 83.38 91 ILE A N 1
ATOM 718 C CA . ILE A 1 91 ? 5.504 5.207 26.650 1.00 83.38 91 ILE A CA 1
ATOM 719 C C . ILE A 1 91 ? 4.034 5.425 27.038 1.00 83.38 91 ILE A C 1
ATOM 721 O O . ILE A 1 91 ? 3.720 5.470 28.227 1.00 83.38 91 ILE A O 1
ATOM 725 N N . SER A 1 92 ? 3.121 5.489 26.064 1.00 80.62 92 SER A N 1
ATOM 726 C CA . SER A 1 92 ? 1.675 5.599 26.299 1.00 80.62 92 SER A CA 1
ATOM 727 C C . SER A 1 92 ? 1.148 4.436 27.147 1.00 80.62 92 SER A C 1
ATOM 729 O O . SER A 1 92 ? 0.374 4.642 28.083 1.00 80.62 92 SER A O 1
ATOM 731 N N . TYR A 1 93 ? 1.622 3.214 26.877 1.00 78.00 93 TYR A N 1
ATOM 732 C CA . TYR A 1 93 ? 1.280 2.031 27.669 1.00 78.00 93 TYR A CA 1
ATOM 733 C C . TYR A 1 93 ? 1.821 2.102 29.104 1.00 78.00 93 TYR A C 1
ATOM 735 O O . TYR A 1 93 ? 1.095 1.793 30.051 1.00 78.00 93 TYR A O 1
ATOM 743 N N . LYS A 1 94 ? 3.082 2.520 29.270 1.00 85.56 94 LYS A N 1
ATOM 744 C CA . LYS A 1 94 ? 3.750 2.598 30.576 1.00 85.56 94 LYS A CA 1
ATOM 745 C C . LYS A 1 94 ? 3.174 3.710 31.459 1.00 85.56 94 LYS A C 1
ATOM 747 O O . LYS A 1 94 ? 3.003 3.511 32.659 1.00 85.56 94 LYS A O 1
ATOM 752 N N . TYR A 1 95 ? 2.837 4.862 30.879 1.00 88.06 95 TYR A N 1
ATOM 753 C CA . TYR A 1 95 ? 2.388 6.053 31.604 1.00 88.06 95 TYR A CA 1
ATOM 754 C C . TYR A 1 95 ? 0.919 6.378 31.317 1.00 88.06 95 TYR A C 1
ATOM 756 O O . TYR A 1 95 ? 0.600 7.364 30.647 1.00 88.06 95 TYR A O 1
ATOM 764 N N . LYS A 1 96 ? 0.011 5.577 31.892 1.00 77.69 96 LYS A N 1
ATOM 765 C CA . LYS A 1 96 ? -1.449 5.709 31.708 1.00 77.69 96 LYS A CA 1
ATOM 766 C C . LYS A 1 96 ? -1.981 7.132 31.936 1.00 77.69 96 LYS A C 1
ATOM 768 O O . LYS A 1 96 ? -2.840 7.576 31.184 1.00 77.69 96 LYS A O 1
ATOM 773 N N . SER A 1 97 ? -1.440 7.873 32.909 1.00 74.94 97 SER A N 1
ATOM 774 C CA . SER A 1 97 ? -1.875 9.245 33.230 1.00 74.94 97 SER A CA 1
ATOM 775 C C . SER A 1 97 ? -1.619 10.266 32.114 1.00 74.94 97 SER A C 1
ATOM 777 O O . SER A 1 97 ? -2.294 11.289 32.054 1.00 74.94 97 SER A O 1
ATOM 779 N N . LYS A 1 98 ? -0.669 9.998 31.208 1.00 79.06 98 LYS A N 1
ATOM 780 C CA . LYS A 1 98 ? -0.337 10.860 30.059 1.00 79.06 98 LYS A CA 1
ATOM 781 C C . LYS A 1 98 ? -0.570 10.165 28.713 1.00 79.06 98 LYS A C 1
ATOM 783 O O . LYS A 1 98 ? -0.150 10.694 27.685 1.00 79.06 98 LYS A O 1
ATOM 788 N N . ALA A 1 99 ? -1.251 9.016 28.700 1.00 71.81 99 ALA A N 1
ATOM 789 C CA . ALA A 1 99 ? -1.421 8.171 27.516 1.00 71.81 99 ALA A CA 1
ATOM 790 C C . ALA A 1 99 ? -1.974 8.932 26.299 1.00 71.81 99 ALA A C 1
ATOM 792 O O . ALA A 1 99 ? -1.517 8.702 25.181 1.00 71.81 99 ALA A O 1
ATOM 793 N N . ARG A 1 100 ? -2.888 9.891 26.519 1.00 72.81 100 ARG A N 1
ATOM 794 C CA . ARG A 1 100 ? -3.487 10.722 25.461 1.00 72.81 100 ARG A CA 1
ATOM 795 C C . ARG A 1 100 ? -2.463 11.588 24.724 1.00 72.81 100 ARG A C 1
ATOM 797 O O . ARG A 1 100 ? -2.473 11.606 23.501 1.00 72.81 100 ARG A O 1
ATOM 804 N N . LYS A 1 101 ? -1.552 12.263 25.440 1.00 77.38 101 LYS A N 1
ATOM 805 C CA . LYS A 1 101 ? -0.521 13.115 24.813 1.00 77.38 101 LYS A CA 1
ATOM 806 C C . LYS A 1 101 ? 0.406 12.292 23.916 1.00 77.38 101 LYS A C 1
ATOM 808 O O . LYS A 1 101 ? 0.702 12.695 22.799 1.00 77.38 101 LYS A O 1
ATOM 813 N N . TRP A 1 102 ? 0.805 11.113 24.390 1.00 81.62 102 TRP A N 1
ATOM 814 C CA . TRP A 1 102 ? 1.652 10.191 23.632 1.00 81.62 102 TRP A CA 1
ATOM 815 C C . TRP A 1 102 ? 0.928 9.562 22.441 1.00 81.62 102 TRP A C 1
ATOM 817 O O . TRP A 1 102 ? 1.541 9.371 21.399 1.00 81.62 102 TRP A O 1
ATOM 827 N N . LEU A 1 103 ? -0.377 9.300 22.563 1.00 73.69 103 LEU A N 1
ATOM 828 C CA . LEU A 1 103 ? -1.192 8.819 21.449 1.00 73.69 103 LEU A CA 1
ATOM 829 C C . LEU A 1 103 ? -1.307 9.874 20.338 1.00 73.69 103 LEU A C 1
ATOM 831 O O . LEU A 1 103 ? -1.138 9.542 19.172 1.00 73.69 103 LEU A O 1
ATOM 835 N N . ILE A 1 104 ? -1.527 11.146 20.691 1.00 75.94 104 ILE A N 1
ATOM 836 C CA . ILE A 1 104 ? -1.541 12.250 19.716 1.00 75.94 104 ILE A CA 1
ATOM 837 C C . ILE A 1 104 ? -0.169 12.380 19.039 1.00 75.94 104 ILE A C 1
ATOM 839 O O . ILE A 1 104 ? -0.098 12.497 17.819 1.00 75.94 104 ILE A O 1
ATOM 843 N N . GLY A 1 105 ? 0.925 12.294 19.806 1.00 78.12 105 GLY A N 1
ATOM 844 C CA . GLY A 1 105 ? 2.282 12.269 19.247 1.00 78.12 105 GLY A CA 1
ATOM 845 C C . GLY A 1 105 ? 2.488 11.119 18.255 1.00 78.12 105 GLY A C 1
ATOM 846 O O . GLY A 1 105 ? 2.942 11.348 17.140 1.00 78.12 105 GLY A O 1
ATOM 847 N N . SER A 1 106 ? 2.067 9.903 18.624 1.00 78.12 106 SER A N 1
ATOM 848 C CA . SER A 1 106 ? 2.071 8.708 17.763 1.00 78.12 106 SER A CA 1
ATOM 849 C C . SER A 1 106 ? 1.311 8.946 16.453 1.00 78.12 106 SER A C 1
ATOM 851 O O . SER A 1 106 ? 1.827 8.654 15.372 1.00 78.12 106 SER A O 1
ATOM 853 N N . GLN A 1 107 ? 0.137 9.580 16.514 1.00 75.50 107 GLN A N 1
ATOM 854 C CA . GLN A 1 107 ? -0.672 9.913 15.337 1.00 75.50 107 GLN A CA 1
ATOM 855 C C . GLN A 1 107 ? -0.001 10.944 14.420 1.00 75.50 107 GLN A C 1
ATOM 857 O O . GLN A 1 107 ? 0.087 10.713 13.214 1.00 75.50 107 GLN A O 1
ATOM 862 N N . ILE A 1 108 ? 0.519 12.044 14.973 1.00 78.25 108 ILE A N 1
ATOM 863 C CA . ILE A 1 108 ? 1.221 13.079 14.196 1.00 78.25 108 ILE A CA 1
ATOM 864 C C . ILE A 1 108 ? 2.463 12.487 13.524 1.00 78.25 108 ILE A C 1
ATOM 866 O O . ILE A 1 108 ? 2.678 12.685 12.329 1.00 78.25 108 ILE A O 1
ATOM 870 N N . THR A 1 109 ? 3.260 11.711 14.259 1.00 80.88 109 THR A N 1
ATOM 871 C CA . THR A 1 109 ? 4.448 11.049 13.709 1.00 80.88 109 THR A CA 1
ATOM 872 C C . THR A 1 109 ? 4.089 10.023 12.640 1.00 80.88 109 THR A C 1
ATOM 874 O O . THR A 1 109 ? 4.797 9.935 11.643 1.00 80.88 109 THR A O 1
ATOM 877 N N . SER A 1 110 ? 2.968 9.308 12.784 1.00 74.69 110 SER A N 1
ATOM 878 C CA . SER A 1 110 ? 2.457 8.406 11.739 1.00 74.69 110 SER A CA 1
ATOM 879 C C . SER A 1 110 ? 2.141 9.151 10.447 1.00 74.69 110 SER A C 1
ATOM 881 O O . SER A 1 110 ? 2.502 8.694 9.365 1.00 74.69 110 SER A O 1
ATOM 883 N N . PHE A 1 111 ? 1.491 10.310 10.554 1.00 74.62 111 PHE A N 1
ATOM 884 C CA . PHE A 1 111 ? 1.167 11.138 9.398 1.00 74.62 111 PHE A CA 1
ATOM 885 C C . PHE A 1 111 ? 2.425 11.700 8.724 1.00 74.62 111 PHE A C 1
ATOM 887 O O . PHE A 1 111 ? 2.553 11.636 7.503 1.00 74.62 111 PHE A O 1
ATOM 894 N N . LEU A 1 112 ? 3.394 12.178 9.510 1.00 80.75 112 LEU A N 1
ATOM 895 C CA . LEU A 1 112 ? 4.684 12.637 8.988 1.00 80.75 112 LEU A CA 1
ATOM 896 C C . LEU A 1 112 ? 5.465 11.507 8.306 1.00 80.75 112 LEU A C 1
ATOM 898 O O . LEU A 1 112 ? 6.005 11.717 7.223 1.00 80.75 112 LEU A O 1
ATOM 902 N N . ALA A 1 113 ? 5.486 10.307 8.896 1.00 79.06 113 ALA A N 1
ATOM 903 C CA . ALA A 1 113 ? 6.114 9.134 8.293 1.00 79.06 113 ALA A CA 1
ATOM 904 C C . ALA A 1 113 ? 5.494 8.816 6.926 1.00 79.06 113 ALA A C 1
ATOM 906 O O . ALA A 1 113 ? 6.221 8.571 5.967 1.00 79.06 113 ALA A O 1
ATOM 907 N N . LEU A 1 114 ? 4.162 8.889 6.820 1.00 77.31 114 LEU A N 1
ATOM 908 C CA . LEU A 1 114 ? 3.451 8.679 5.561 1.00 77.31 114 LEU A CA 1
ATOM 909 C C . LEU A 1 114 ? 3.840 9.717 4.502 1.00 77.31 114 LEU A C 1
ATOM 911 O O . LEU A 1 114 ? 4.128 9.336 3.373 1.00 77.31 114 LEU A O 1
ATOM 915 N N . ILE A 1 115 ? 3.877 11.007 4.855 1.00 78.88 115 ILE A N 1
ATOM 916 C CA . ILE A 1 115 ? 4.286 12.076 3.929 1.00 78.88 115 ILE A CA 1
ATOM 917 C C . ILE A 1 115 ? 5.712 11.837 3.431 1.00 78.88 115 ILE A C 1
ATOM 919 O O . ILE A 1 115 ? 5.970 11.921 2.235 1.00 78.88 115 ILE A O 1
ATOM 923 N N . VAL A 1 116 ? 6.634 11.512 4.337 1.00 82.50 116 VAL A N 1
ATOM 924 C CA . VAL A 1 116 ? 8.041 11.264 4.005 1.00 82.50 116 VAL A CA 1
ATOM 925 C C . VAL A 1 116 ? 8.191 10.062 3.068 1.00 82.50 116 VAL A C 1
ATOM 927 O O . VAL A 1 116 ? 8.889 10.158 2.061 1.00 82.50 116 VAL A O 1
ATOM 930 N N . ILE A 1 117 ? 7.499 8.956 3.352 1.00 79.25 117 ILE A N 1
ATOM 931 C CA . ILE A 1 117 ? 7.501 7.765 2.490 1.00 79.25 117 ILE A CA 1
ATOM 932 C C . ILE A 1 117 ? 6.866 8.082 1.131 1.00 79.25 117 ILE A C 1
ATOM 934 O O . ILE A 1 117 ? 7.383 7.673 0.099 1.00 79.25 117 ILE A O 1
ATOM 938 N N . PHE A 1 118 ? 5.779 8.850 1.100 1.00 78.00 118 PHE A N 1
ATOM 939 C CA . PHE A 1 118 ? 5.135 9.261 -0.146 1.00 78.00 118 PHE A CA 1
ATOM 940 C C . PHE A 1 118 ? 6.052 10.127 -1.019 1.00 78.00 118 PHE A C 1
ATOM 942 O O . PHE A 1 118 ? 6.142 9.903 -2.226 1.00 78.00 118 PHE A O 1
ATOM 949 N N . ILE A 1 119 ? 6.783 11.068 -0.411 1.00 81.62 119 ILE A N 1
ATOM 950 C CA . ILE A 1 119 ? 7.818 11.846 -1.100 1.00 81.62 119 ILE A CA 1
ATOM 951 C C . ILE A 1 119 ? 8.882 10.903 -1.664 1.00 81.62 119 ILE A C 1
ATOM 953 O O . ILE A 1 119 ? 9.198 11.018 -2.842 1.00 81.62 119 ILE A O 1
ATOM 957 N N . ALA A 1 120 ? 9.375 9.944 -0.871 1.00 82.62 120 ALA A N 1
ATOM 958 C CA . ALA A 1 120 ? 10.355 8.955 -1.323 1.00 82.62 120 ALA A CA 1
ATOM 959 C C . ALA A 1 120 ? 9.879 8.186 -2.565 1.00 82.62 120 ALA A C 1
ATOM 961 O O . ALA A 1 120 ? 10.640 8.000 -3.509 1.00 82.62 120 ALA A O 1
ATOM 962 N N . VAL A 1 121 ? 8.607 7.778 -2.583 1.00 73.88 121 VAL A N 1
ATOM 963 C CA . VAL A 1 121 ? 8.005 7.062 -3.713 1.00 73.88 121 VAL A CA 1
ATOM 964 C C . VAL A 1 121 ? 7.953 7.945 -4.962 1.00 73.88 121 VAL A C 1
ATOM 966 O O . VAL A 1 121 ? 8.345 7.491 -6.030 1.00 73.88 121 VAL A O 1
ATOM 969 N N . ILE A 1 122 ? 7.507 9.201 -4.845 1.00 74.50 122 ILE A N 1
ATOM 970 C CA . ILE A 1 122 ? 7.326 10.114 -5.990 1.00 74.50 122 ILE A CA 1
ATOM 971 C C . ILE A 1 122 ? 8.642 10.672 -6.526 1.00 74.50 122 ILE A C 1
ATOM 973 O O . ILE A 1 122 ? 8.730 10.995 -7.711 1.00 74.50 122 ILE A O 1
ATOM 977 N N . LEU A 1 123 ? 9.659 10.800 -5.677 1.00 80.50 123 LEU A N 1
ATOM 978 C CA . LEU A 1 123 ? 10.893 11.513 -5.985 1.00 80.50 123 LEU A CA 1
ATOM 979 C C . LEU A 1 123 ? 11.560 11.060 -7.305 1.00 80.50 123 LEU A C 1
ATOM 981 O O . LEU A 1 123 ? 11.880 11.941 -8.100 1.00 80.50 123 LEU A O 1
ATOM 985 N N . PRO A 1 124 ? 11.662 9.756 -7.643 1.00 80.06 124 PRO A N 1
ATOM 986 C CA . PRO A 1 124 ? 12.202 9.283 -8.925 1.00 80.06 124 PRO A CA 1
ATOM 987 C C . PRO A 1 124 ? 11.308 9.538 -10.151 1.00 80.06 124 PRO A C 1
ATOM 989 O O . PRO A 1 124 ? 11.610 9.073 -11.238 1.00 80.06 124 PRO A O 1
ATOM 992 N N . SER A 1 125 ? 10.162 10.201 -10.012 1.00 71.31 125 SER A N 1
ATOM 993 C CA . SER A 1 125 ? 9.294 10.583 -11.142 1.00 71.31 125 SER A CA 1
ATOM 994 C C . SER A 1 125 ? 9.288 12.085 -11.416 1.00 71.31 125 SER A C 1
ATOM 996 O O . SER A 1 125 ? 8.752 12.522 -12.429 1.00 71.31 125 SER A O 1
ATOM 998 N N . VAL A 1 126 ? 9.870 12.881 -10.518 1.00 77.56 126 VAL A N 1
ATOM 999 C CA . VAL A 1 126 ? 9.934 14.346 -10.619 1.00 77.56 126 VAL A CA 1
ATOM 1000 C C . VAL A 1 126 ? 10.958 14.859 -11.647 1.00 77.56 126 VAL A C 1
ATOM 1002 O O . VAL A 1 126 ? 10.675 15.875 -12.287 1.00 77.56 126 VAL A O 1
ATOM 1005 N N . PRO A 1 127 ? 12.148 14.249 -11.827 1.00 80.56 127 PRO A N 1
ATOM 1006 C CA . PRO A 1 127 ? 13.192 14.848 -12.649 1.00 80.56 127 PRO A CA 1
ATOM 1007 C C . PRO A 1 127 ? 12.812 14.963 -14.118 1.00 80.56 127 PRO A C 1
ATOM 1009 O O . PRO A 1 127 ? 12.298 14.028 -14.729 1.00 80.56 127 PRO A O 1
ATOM 1012 N N . ASN A 1 128 ? 13.224 16.069 -14.739 1.00 78.19 128 ASN A N 1
ATOM 1013 C CA . ASN A 1 128 ? 13.338 16.118 -16.188 1.00 78.19 128 ASN A CA 1
ATOM 1014 C C . ASN A 1 128 ? 14.574 15.312 -16.619 1.00 78.19 128 ASN A C 1
ATOM 1016 O O . ASN A 1 128 ? 15.706 15.813 -16.608 1.00 78.19 128 ASN A O 1
ATOM 1020 N N . TYR A 1 129 ? 14.355 14.036 -16.935 1.00 76.56 129 TYR A N 1
ATOM 1021 C CA . TYR A 1 129 ? 15.391 13.120 -17.414 1.00 76.56 129 TYR A CA 1
ATOM 1022 C C . TYR A 1 129 ? 15.912 13.479 -18.802 1.00 76.56 129 TYR A C 1
ATOM 1024 O O . TYR A 1 129 ? 17.049 13.153 -19.131 1.00 76.56 129 TYR A O 1
ATOM 1032 N N . VAL A 1 130 ? 15.102 14.166 -19.604 1.00 72.56 130 VAL A N 1
ATOM 1033 C CA . VAL A 1 130 ? 15.446 14.515 -20.984 1.00 72.56 130 VAL A CA 1
ATOM 1034 C C . VAL A 1 130 ? 16.463 15.644 -21.030 1.00 72.56 130 VAL A C 1
ATOM 1036 O O . VAL A 1 130 ? 17.413 15.598 -21.802 1.00 72.56 130 VAL A O 1
ATOM 1039 N N . GLU A 1 131 ? 16.307 16.627 -20.146 1.00 76.62 131 GLU A N 1
ATOM 1040 C CA . GLU A 1 131 ? 17.296 17.690 -19.967 1.00 76.62 131 GLU A CA 1
ATOM 1041 C C . GLU A 1 131 ? 18.662 17.123 -19.547 1.00 76.62 131 GLU A C 1
ATOM 1043 O O . GLU A 1 131 ? 19.700 17.601 -19.991 1.00 76.62 131 GLU A O 1
ATOM 1048 N N . ALA A 1 132 ? 18.666 16.042 -18.761 1.00 79.38 132 ALA A N 1
ATOM 1049 C CA . ALA A 1 132 ? 19.890 15.386 -18.305 1.00 79.38 132 ALA A CA 1
ATOM 1050 C C . ALA A 1 132 ? 20.652 14.643 -19.416 1.00 79.38 132 ALA A C 1
ATOM 1052 O O . ALA A 1 132 ? 21.849 14.412 -19.277 1.00 79.38 132 ALA A O 1
ATOM 1053 N N . ALA A 1 133 ? 19.982 14.294 -20.519 1.00 71.50 133 ALA A N 1
ATOM 1054 C CA . ALA A 1 133 ? 20.610 13.651 -21.672 1.00 71.50 133 ALA A CA 1
ATOM 1055 C C . ALA A 1 133 ? 21.450 14.628 -22.524 1.00 71.50 133 ALA A C 1
ATOM 1057 O O . ALA A 1 133 ? 22.102 14.194 -23.469 1.00 71.50 133 ALA A O 1
ATOM 1058 N N . ASN A 1 134 ? 21.444 15.938 -22.217 1.00 72.44 134 ASN A N 1
ATOM 1059 C CA . ASN A 1 134 ? 22.226 16.968 -22.921 1.00 72.44 134 ASN A CA 1
ATOM 1060 C C . ASN A 1 134 ? 22.108 16.893 -24.459 1.00 72.44 134 ASN A C 1
ATOM 1062 O O . ASN A 1 134 ? 23.073 17.099 -25.189 1.00 72.44 134 ASN A O 1
ATOM 1066 N N . LEU A 1 135 ? 20.904 16.637 -24.978 1.00 68.69 135 LEU A N 1
ATOM 1067 C CA . LEU A 1 135 ? 20.653 16.431 -26.414 1.00 68.69 135 LEU A CA 1
ATOM 1068 C C . LEU A 1 135 ? 21.178 17.574 -27.307 1.00 68.69 135 LEU A C 1
ATOM 1070 O O . LEU A 1 135 ? 21.638 17.331 -28.426 1.00 68.69 135 LEU A O 1
ATOM 1074 N N . ASN A 1 136 ? 21.197 18.800 -26.776 1.00 66.62 136 ASN A N 1
ATOM 1075 C CA . ASN A 1 136 ? 21.685 20.006 -27.450 1.00 66.62 136 ASN A CA 1
ATOM 1076 C C . ASN A 1 136 ? 23.175 19.943 -27.830 1.00 66.62 136 ASN A C 1
ATOM 1078 O O . ASN A 1 136 ? 23.599 20.632 -28.757 1.00 66.62 136 ASN A O 1
ATOM 1082 N N . THR A 1 137 ? 23.989 19.151 -27.125 1.00 68.94 137 THR A N 1
ATOM 1083 C CA . THR A 1 137 ? 25.416 18.996 -27.451 1.00 68.94 137 THR A CA 1
ATOM 1084 C C . THR A 1 137 ? 25.644 17.923 -28.514 1.00 68.94 137 THR A C 1
ATOM 1086 O O . THR A 1 137 ? 26.587 18.036 -29.294 1.00 68.94 137 THR A O 1
ATOM 1089 N N . VAL A 1 138 ? 24.761 16.923 -28.595 1.00 65.06 138 VAL A N 1
ATOM 1090 C CA . VAL A 1 138 ? 24.901 15.766 -29.493 1.00 65.06 138 VAL A CA 1
ATOM 1091 C C . VAL A 1 138 ? 24.296 16.033 -30.879 1.00 65.06 138 VAL A C 1
ATOM 1093 O O . VAL A 1 138 ? 24.854 15.599 -31.884 1.00 65.06 138 VAL A O 1
ATOM 1096 N N . CYS A 1 139 ? 23.186 16.775 -30.971 1.00 61.94 139 CYS A N 1
ATOM 1097 C CA . CYS A 1 139 ? 22.423 16.953 -32.219 1.00 61.94 139 CYS A CA 1
ATOM 1098 C C . CYS A 1 139 ? 22.397 18.391 -32.775 1.00 61.94 139 CYS A C 1
ATOM 1100 O O . CYS A 1 139 ? 21.406 18.819 -33.358 1.00 61.94 139 CYS A O 1
ATOM 1102 N N . GLN A 1 140 ? 23.513 19.127 -32.711 1.00 59.09 140 GLN A N 1
ATOM 1103 C CA . GLN A 1 140 ? 23.602 20.517 -33.207 1.00 59.09 140 GLN A CA 1
ATOM 1104 C C . GLN A 1 140 ? 23.242 20.729 -34.698 1.00 59.09 140 GLN A C 1
ATOM 1106 O O . GLN A 1 140 ? 23.016 21.864 -35.113 1.00 59.09 140 GLN A O 1
ATOM 1111 N N . LYS A 1 141 ? 23.208 19.675 -35.531 1.00 56.56 141 LYS A N 1
ATOM 1112 C CA . LYS A 1 141 ? 23.050 19.781 -37.000 1.00 56.56 141 LYS A CA 1
ATOM 1113 C C . LYS A 1 141 ? 21.674 19.378 -37.544 1.00 56.56 141 LYS A C 1
ATOM 1115 O O . LYS A 1 141 ? 21.412 19.588 -38.727 1.00 56.56 141 LYS A O 1
ATOM 1120 N N . CYS A 1 142 ? 20.784 18.827 -36.724 1.00 56.03 142 CYS A N 1
ATOM 1121 C CA . CYS A 1 142 ? 19.526 18.235 -37.185 1.00 56.03 142 CYS A CA 1
ATOM 1122 C C . CYS A 1 142 ? 18.346 19.208 -37.046 1.00 56.03 142 CYS A C 1
ATOM 1124 O O . CYS A 1 142 ? 17.470 18.958 -36.236 1.00 56.03 142 CYS A O 1
ATOM 1126 N N . GLY A 1 143 ? 18.307 20.320 -37.798 1.00 57.50 143 GLY A N 1
ATOM 1127 C CA . GLY A 1 143 ? 17.106 21.178 -37.908 1.00 57.50 143 GLY A CA 1
ATOM 1128 C C . GLY A 1 143 ? 16.372 21.419 -36.574 1.00 57.50 143 GLY A C 1
ATOM 1129 O O . GLY A 1 143 ? 15.207 21.041 -36.437 1.00 57.50 143 GLY A O 1
ATOM 1130 N N . ALA A 1 144 ? 17.104 21.992 -35.612 1.00 54.09 144 ALA A N 1
ATOM 1131 C CA . ALA A 1 144 ? 16.901 21.947 -34.158 1.00 54.09 144 ALA A CA 1
ATOM 1132 C C . ALA A 1 144 ? 15.448 21.808 -33.670 1.00 54.09 144 ALA A C 1
ATOM 1134 O O . ALA A 1 144 ? 15.088 20.810 -33.065 1.00 54.09 144 ALA A O 1
ATOM 1135 N N . ALA A 1 145 ? 14.556 22.747 -33.990 1.00 61.31 145 ALA A N 1
ATOM 1136 C CA . ALA A 1 145 ? 13.291 22.849 -33.259 1.00 61.31 145 ALA A CA 1
ATOM 1137 C C . ALA A 1 145 ? 12.375 21.608 -33.339 1.00 61.31 145 ALA A C 1
ATOM 1139 O O . ALA A 1 145 ? 11.802 21.214 -32.330 1.00 61.31 145 ALA A O 1
ATOM 1140 N N . LYS A 1 146 ? 12.222 20.978 -34.514 1.00 58.66 146 LYS A N 1
ATOM 1141 C CA . LYS A 1 146 ? 11.267 19.861 -34.686 1.00 58.66 146 LYS A CA 1
ATOM 1142 C C . LYS A 1 146 ? 11.862 18.502 -34.336 1.00 58.66 146 LYS A C 1
ATOM 1144 O O . LYS A 1 146 ? 11.138 17.619 -33.882 1.00 58.66 146 LYS A O 1
ATOM 1149 N N . PHE A 1 147 ? 13.158 18.323 -34.578 1.00 60.78 147 PHE A N 1
ATOM 1150 C CA . PHE A 1 147 ? 13.860 17.097 -34.218 1.00 60.78 147 PHE A CA 1
ATOM 1151 C C . PHE A 1 147 ? 14.082 17.036 -32.708 1.00 60.78 147 PHE A C 1
ATOM 1153 O O . PHE A 1 147 ? 13.786 16.005 -32.108 1.00 60.78 147 PHE A O 1
ATOM 1160 N N . ASP A 1 148 ? 14.472 18.155 -32.091 1.00 58.97 148 ASP A N 1
ATOM 1161 C CA . ASP A 1 148 ? 14.584 18.267 -30.639 1.00 58.97 148 ASP A CA 1
ATOM 1162 C C . ASP A 1 148 ? 13.217 18.060 -29.989 1.00 58.97 148 ASP A C 1
ATOM 1164 O O . ASP A 1 148 ? 13.121 17.279 -29.057 1.00 58.97 148 ASP A O 1
ATOM 1168 N N . GLU A 1 149 ? 12.127 18.625 -30.524 1.00 64.75 149 GLU A N 1
ATOM 1169 C CA . GLU A 1 149 ? 10.774 18.380 -30.001 1.00 64.75 149 GLU A CA 1
ATOM 1170 C C . GLU A 1 149 ? 10.346 16.903 -30.123 1.00 64.75 149 GLU A C 1
ATOM 1172 O O . GLU A 1 149 ? 9.753 16.348 -29.195 1.00 64.75 149 GLU A O 1
ATOM 1177 N N . LEU A 1 150 ? 10.648 16.235 -31.244 1.00 63.66 150 LEU A N 1
ATOM 1178 C CA . LEU A 1 150 ? 10.316 14.821 -31.453 1.00 63.66 150 LEU A CA 1
ATOM 1179 C C . LEU A 1 150 ? 11.143 13.905 -30.542 1.00 63.66 150 LEU A C 1
ATOM 1181 O O . LEU A 1 150 ? 10.589 13.003 -29.914 1.00 63.66 150 LEU A O 1
ATOM 1185 N N . ILE A 1 151 ? 12.455 14.139 -30.456 1.00 62.00 151 ILE A N 1
ATOM 1186 C CA . ILE A 1 151 ? 13.358 13.393 -29.580 1.00 62.00 151 ILE A CA 1
ATOM 1187 C C . ILE A 1 151 ? 12.979 13.665 -28.133 1.00 62.00 151 ILE A C 1
ATOM 1189 O O . ILE A 1 151 ? 12.878 12.716 -27.376 1.00 62.00 151 ILE A O 1
ATOM 1193 N N . GLN A 1 152 ? 12.669 14.902 -27.749 1.00 62.16 152 GLN A N 1
ATOM 1194 C CA . GLN A 1 152 ? 12.264 15.245 -26.390 1.00 62.16 152 GLN A CA 1
ATOM 1195 C C . GLN A 1 152 ? 10.939 14.569 -26.009 1.00 62.16 152 GLN A C 1
ATOM 1197 O O . GLN A 1 152 ? 10.809 14.058 -24.896 1.00 62.16 152 GLN A O 1
ATOM 1202 N N . LYS A 1 153 ? 9.987 14.469 -26.948 1.00 61.59 153 LYS A N 1
ATOM 1203 C CA . LYS A 1 153 ? 8.739 13.710 -26.769 1.00 61.59 153 LYS A CA 1
ATOM 1204 C C . LYS A 1 153 ? 8.965 12.198 -26.707 1.00 61.59 153 LYS A C 1
ATOM 1206 O O . LYS A 1 153 ? 8.361 11.545 -25.862 1.00 61.59 153 LYS A O 1
ATOM 1211 N N . MET A 1 154 ? 9.839 11.630 -27.542 1.00 61.69 154 MET A N 1
ATOM 1212 C CA . MET A 1 154 ? 10.158 10.195 -27.502 1.00 61.69 154 MET A CA 1
ATOM 1213 C C . MET A 1 154 ? 10.999 9.811 -26.276 1.00 61.69 154 MET A C 1
ATOM 1215 O O . MET A 1 154 ? 10.675 8.835 -25.609 1.00 61.69 154 MET A O 1
ATOM 1219 N N . PHE A 1 155 ? 12.025 10.588 -25.925 1.00 61.28 155 PHE A N 1
ATOM 1220 C CA . PHE A 1 155 ? 12.873 10.388 -24.743 1.00 61.28 155 PHE A CA 1
ATOM 1221 C C . PHE A 1 155 ? 12.109 10.598 -23.446 1.00 61.28 155 PHE A C 1
ATOM 1223 O O . PHE A 1 155 ? 12.189 9.765 -22.543 1.00 61.28 155 PHE A O 1
ATOM 1230 N N . GLY A 1 156 ? 11.346 11.691 -23.369 1.00 60.09 156 GLY A N 1
ATOM 1231 C CA . GLY A 1 156 ? 10.442 11.945 -22.254 1.00 60.09 156 GLY A CA 1
ATOM 1232 C C . GLY A 1 156 ? 9.410 10.833 -22.132 1.00 60.09 156 GLY A C 1
ATOM 1233 O O . GLY A 1 156 ? 9.120 10.390 -21.027 1.00 60.09 156 GLY A O 1
ATOM 1234 N N . GLY A 1 157 ? 8.944 10.312 -23.269 1.00 61.50 157 GLY A N 1
ATOM 1235 C CA . GLY A 1 157 ? 8.087 9.139 -23.345 1.00 61.50 157 GLY A CA 1
ATOM 1236 C C . GLY A 1 157 ? 8.736 7.887 -22.760 1.00 61.50 157 GLY A C 1
ATOM 1237 O O . GLY A 1 157 ? 8.186 7.317 -21.828 1.00 61.50 157 GLY A O 1
ATOM 1238 N N . VAL A 1 158 ? 9.898 7.449 -23.252 1.00 62.38 158 VAL A N 1
ATOM 1239 C CA . VAL A 1 158 ? 10.514 6.168 -22.849 1.00 62.38 158 VAL A CA 1
ATOM 1240 C C . VAL A 1 158 ? 11.037 6.205 -21.413 1.00 62.38 158 VAL A C 1
ATOM 1242 O O . VAL A 1 158 ? 10.696 5.326 -20.622 1.00 62.38 158 VAL A O 1
ATOM 1245 N N . ILE A 1 159 ? 11.823 7.222 -21.046 1.00 64.88 159 ILE A N 1
ATOM 1246 C CA . ILE A 1 159 ? 12.380 7.320 -19.688 1.00 64.88 159 ILE A CA 1
ATOM 1247 C C . ILE A 1 159 ? 11.278 7.668 -18.690 1.00 64.88 159 ILE A C 1
ATOM 1249 O O . ILE A 1 159 ? 11.223 7.082 -17.612 1.00 64.88 159 ILE A O 1
ATOM 1253 N N . GLY A 1 160 ? 10.356 8.559 -19.066 1.00 62.69 160 GLY A N 1
ATOM 1254 C CA . GLY A 1 160 ? 9.181 8.861 -18.254 1.00 62.69 160 GLY A CA 1
ATOM 1255 C C . GLY A 1 160 ? 8.309 7.628 -18.037 1.00 62.69 160 GLY A C 1
ATOM 1256 O O . GLY A 1 160 ? 7.884 7.389 -16.914 1.00 62.69 160 GLY A O 1
ATOM 1257 N N . THR A 1 161 ? 8.121 6.785 -19.057 1.00 62.91 161 THR A N 1
ATOM 1258 C CA . THR A 1 161 ? 7.403 5.509 -18.916 1.00 62.91 161 THR A CA 1
ATOM 1259 C C . THR A 1 161 ? 8.160 4.549 -18.002 1.00 62.91 161 THR A C 1
ATOM 1261 O O . THR A 1 161 ? 7.547 3.942 -17.134 1.00 62.91 161 THR A O 1
ATOM 1264 N N . ALA A 1 162 ? 9.485 4.426 -18.127 1.00 65.06 162 ALA A N 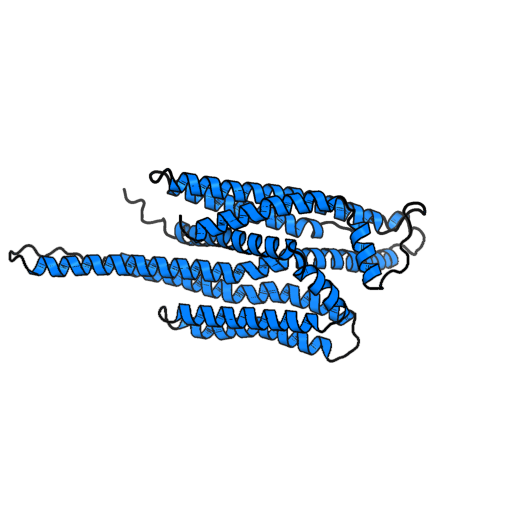1
ATOM 1265 C CA . ALA A 1 162 ? 10.283 3.571 -17.245 1.00 65.06 162 ALA A CA 1
ATOM 1266 C C . ALA A 1 162 ? 10.226 4.034 -15.777 1.00 65.06 162 ALA A C 1
ATOM 1268 O O . ALA A 1 162 ? 9.997 3.220 -14.882 1.00 65.06 162 ALA A O 1
ATOM 1269 N N . ALA A 1 163 ? 10.360 5.341 -15.533 1.00 63.75 163 ALA A N 1
ATOM 1270 C CA . ALA A 1 163 ? 10.222 5.945 -14.211 1.00 63.75 163 ALA A CA 1
ATOM 1271 C C . ALA A 1 163 ? 8.800 5.777 -13.654 1.00 63.75 163 ALA A C 1
ATOM 1273 O O . ALA A 1 163 ? 8.636 5.432 -12.487 1.00 63.75 163 ALA A O 1
ATOM 1274 N N . GLN A 1 164 ? 7.772 5.933 -14.494 1.00 63.38 164 GLN A N 1
ATOM 1275 C CA . GLN A 1 164 ? 6.381 5.674 -14.123 1.00 63.38 164 GLN A CA 1
ATOM 1276 C C . GLN A 1 164 ? 6.147 4.205 -13.792 1.00 63.38 164 GLN A C 1
ATOM 1278 O O . GLN A 1 164 ? 5.517 3.933 -12.783 1.00 63.38 164 GLN A O 1
ATOM 1283 N N . ILE A 1 165 ? 6.667 3.255 -14.575 1.00 65.62 165 ILE A N 1
ATOM 1284 C CA . ILE A 1 165 ? 6.587 1.818 -14.272 1.00 65.62 165 ILE A CA 1
ATOM 1285 C C . ILE A 1 165 ? 7.263 1.532 -12.935 1.00 65.62 165 ILE A C 1
ATOM 1287 O O . ILE A 1 165 ? 6.699 0.828 -12.103 1.00 65.62 165 ILE A O 1
ATOM 1291 N N . TYR A 1 166 ? 8.450 2.091 -12.708 1.00 68.00 166 TYR A N 1
ATOM 1292 C CA . TYR A 1 166 ? 9.173 1.932 -11.454 1.00 68.00 166 TYR A CA 1
ATOM 1293 C C . TYR A 1 166 ? 8.378 2.492 -10.266 1.00 68.00 166 TYR A C 1
ATOM 1295 O O . TYR A 1 166 ? 8.177 1.791 -9.274 1.00 68.00 166 TYR A O 1
ATOM 1303 N N . LEU A 1 167 ? 7.868 3.722 -10.378 1.00 67.75 167 LEU A N 1
ATOM 1304 C CA . LEU A 1 167 ? 6.972 4.335 -9.395 1.00 67.75 167 LEU A CA 1
ATOM 1305 C C . LEU A 1 167 ? 5.780 3.426 -9.123 1.00 67.75 167 LEU A C 1
ATOM 1307 O O . LEU A 1 167 ? 5.447 3.153 -7.974 1.00 67.75 167 LEU A O 1
ATOM 1311 N N . LEU A 1 168 ? 5.156 2.939 -10.189 1.00 67.19 168 LEU A N 1
ATOM 1312 C CA . LEU A 1 168 ? 3.968 2.121 -10.122 1.00 67.19 168 LEU A CA 1
ATOM 1313 C C . LEU A 1 168 ? 4.230 0.808 -9.391 1.00 67.19 168 LEU A C 1
ATOM 1315 O O . LEU A 1 168 ? 3.461 0.449 -8.510 1.00 67.19 168 LEU A O 1
ATOM 1319 N N . LEU A 1 169 ? 5.322 0.117 -9.719 1.00 68.44 169 LEU A N 1
ATOM 1320 C CA . LEU A 1 169 ? 5.707 -1.144 -9.089 1.00 68.44 169 LEU A CA 1
ATOM 1321 C C . LEU A 1 169 ? 6.013 -0.974 -7.598 1.00 68.44 169 LEU A C 1
ATOM 1323 O O . LEU A 1 169 ? 5.701 -1.871 -6.821 1.00 68.44 169 LEU A O 1
ATOM 1327 N N . ASN A 1 170 ? 6.570 0.169 -7.194 1.00 67.06 170 ASN A N 1
ATOM 1328 C CA . ASN A 1 170 ? 6.827 0.469 -5.784 1.00 67.06 170 ASN A CA 1
ATOM 1329 C C . ASN A 1 170 ? 5.577 0.957 -5.039 1.00 67.06 170 ASN A C 1
ATOM 1331 O O . ASN A 1 170 ? 5.414 0.684 -3.854 1.00 67.06 170 ASN A O 1
ATOM 1335 N N . LEU A 1 171 ? 4.674 1.665 -5.719 1.00 69.56 171 LEU A N 1
ATOM 1336 C CA . LEU A 1 171 ? 3.441 2.179 -5.127 1.00 69.56 171 LEU A CA 1
ATOM 1337 C C . LEU A 1 171 ? 2.353 1.095 -5.059 1.00 69.56 171 LEU A C 1
ATOM 1339 O O . LEU A 1 171 ? 1.488 1.137 -4.189 1.00 69.56 171 LEU A O 1
ATOM 1343 N N . PHE A 1 172 ? 2.387 0.106 -5.951 1.00 70.44 172 PHE A N 1
ATOM 1344 C CA . PHE A 1 172 ? 1.342 -0.905 -6.091 1.00 70.44 172 PHE A CA 1
ATOM 1345 C C . PHE A 1 172 ? 1.103 -1.742 -4.824 1.00 70.44 172 PHE A C 1
ATOM 1347 O O . PHE A 1 172 ? -0.056 -1.841 -4.414 1.00 70.44 172 PHE A O 1
ATOM 1354 N N . PRO A 1 173 ? 2.130 -2.286 -4.142 1.00 65.44 173 PRO A N 1
ATOM 1355 C CA . PRO A 1 173 ? 1.935 -2.998 -2.879 1.00 65.44 173 PRO A CA 1
ATOM 1356 C C . PRO A 1 173 ? 1.331 -2.112 -1.783 1.00 65.44 173 PRO A C 1
ATOM 1358 O O . PRO A 1 173 ? 0.414 -2.527 -1.067 1.00 65.44 173 PRO A O 1
ATOM 1361 N N . VAL A 1 174 ? 1.768 -0.848 -1.716 1.00 69.12 174 VAL A N 1
ATOM 1362 C CA . VAL A 1 174 ? 1.199 0.149 -0.805 1.00 69.12 174 VAL A CA 1
ATOM 1363 C C . VAL A 1 174 ? -0.284 0.335 -1.119 1.00 69.12 174 VAL A C 1
ATOM 1365 O O . VAL A 1 174 ? -1.109 0.108 -0.238 1.00 69.12 174 VAL A O 1
ATOM 1368 N N . LEU A 1 175 ? -0.655 0.629 -2.369 1.00 72.12 175 LEU A N 1
ATOM 1369 C CA . LEU A 1 175 ? -2.049 0.833 -2.791 1.00 72.12 175 LEU A CA 1
ATOM 1370 C C . LEU A 1 175 ? -2.939 -0.390 -2.542 1.00 72.12 175 LEU A C 1
ATOM 1372 O O . LEU A 1 175 ? -4.074 -0.230 -2.088 1.00 72.12 175 LEU A O 1
ATOM 1376 N N . LEU A 1 176 ? -2.421 -1.598 -2.784 1.00 67.88 176 LEU A N 1
ATOM 1377 C CA . LEU A 1 176 ? -3.104 -2.857 -2.475 1.00 67.88 176 LEU A CA 1
ATOM 1378 C C . LEU A 1 176 ? -3.364 -3.023 -0.977 1.00 67.88 176 LEU A C 1
ATOM 1380 O O . LEU A 1 176 ? -4.387 -3.580 -0.587 1.00 67.88 176 LEU A O 1
ATOM 1384 N N . SER A 1 177 ? -2.452 -2.548 -0.128 1.00 71.38 177 SER A N 1
ATOM 1385 C CA . SER A 1 177 ? -2.593 -2.667 1.323 1.00 71.38 177 SER A CA 1
ATOM 1386 C C . SER A 1 177 ? -3.550 -1.629 1.920 1.00 71.38 177 SER A C 1
ATOM 1388 O O . SER A 1 177 ? -4.255 -1.955 2.873 1.00 71.38 177 SER A O 1
ATOM 1390 N N . ILE A 1 178 ? -3.636 -0.417 1.346 1.00 72.25 178 ILE A N 1
ATOM 1391 C CA . ILE A 1 178 ? -4.399 0.723 1.896 1.00 72.25 178 ILE A CA 1
ATOM 1392 C C . ILE A 1 178 ? -5.841 0.342 2.243 1.00 72.25 178 ILE A C 1
ATOM 1394 O O . ILE A 1 178 ? -6.316 0.629 3.341 1.00 72.25 178 ILE A O 1
ATOM 1398 N N . SER A 1 179 ? -6.555 -0.308 1.328 1.00 72.12 179 SER A N 1
ATOM 1399 C CA . SER A 1 179 ? -7.996 -0.525 1.493 1.00 72.12 179 SER A CA 1
ATOM 1400 C C . SER A 1 179 ? -8.386 -1.685 2.381 1.00 72.12 179 SER A C 1
ATOM 1402 O O . SER A 1 179 ? -9.162 -1.448 3.311 1.00 72.12 179 SER A O 1
ATOM 1404 N N . PRO A 1 180 ? -7.835 -2.903 2.201 1.00 66.00 180 PRO A N 1
ATOM 1405 C CA . PRO A 1 180 ? -8.064 -3.981 3.154 1.00 66.00 180 PRO A CA 1
ATOM 1406 C C . PRO A 1 180 ? -7.744 -3.536 4.581 1.00 66.00 180 PRO A C 1
ATOM 1408 O O . PRO A 1 180 ? -8.473 -3.866 5.517 1.00 66.00 180 PRO A O 1
ATOM 1411 N N . THR A 1 181 ? -6.695 -2.726 4.734 1.00 71.69 181 THR A N 1
ATOM 1412 C CA . THR A 1 181 ? -6.328 -2.106 5.996 1.00 71.69 181 THR A CA 1
ATOM 1413 C C . THR A 1 181 ? -7.357 -1.090 6.495 1.00 71.69 181 THR A C 1
ATOM 1415 O O . THR A 1 181 ? -7.803 -1.215 7.635 1.00 71.69 181 THR A O 1
ATOM 1418 N N . ALA A 1 182 ? -7.735 -0.086 5.700 1.00 72.12 182 ALA A N 1
ATOM 1419 C CA . ALA A 1 182 ? -8.658 0.965 6.131 1.00 72.12 182 ALA A CA 1
ATOM 1420 C C . ALA A 1 182 ? -10.014 0.376 6.545 1.00 72.12 182 ALA A C 1
ATOM 1422 O O . ALA A 1 182 ? -10.529 0.687 7.622 1.00 72.12 182 ALA A O 1
ATOM 1423 N N . ILE A 1 183 ? -10.533 -0.559 5.745 1.00 70.56 183 ILE A N 1
ATOM 1424 C CA . ILE A 1 183 ? -11.780 -1.263 6.035 1.00 70.56 183 ILE A CA 1
ATOM 1425 C C . ILE A 1 183 ? -11.635 -2.106 7.306 1.00 70.56 183 ILE A C 1
ATOM 1427 O O . ILE A 1 183 ? -12.509 -2.056 8.174 1.00 70.56 183 ILE A O 1
ATOM 1431 N N . ARG A 1 184 ? -10.530 -2.849 7.468 1.00 73.06 184 ARG A N 1
ATOM 1432 C CA . ARG A 1 184 ? -10.262 -3.631 8.686 1.00 73.06 184 ARG A CA 1
ATOM 1433 C C . ARG A 1 184 ? -10.230 -2.742 9.923 1.00 73.06 184 ARG A C 1
ATOM 1435 O O . ARG A 1 184 ? -10.864 -3.077 10.920 1.00 73.06 184 ARG A O 1
ATOM 1442 N N . VAL A 1 185 ? -9.485 -1.639 9.881 1.00 72.56 185 VAL A N 1
ATOM 1443 C CA . VAL A 1 185 ? -9.361 -0.703 11.004 1.00 72.56 185 VAL A CA 1
ATOM 1444 C C . VAL A 1 185 ? -10.730 -0.147 11.370 1.00 72.56 185 VAL A C 1
ATOM 1446 O O . VAL A 1 185 ? -11.127 -0.251 12.526 1.00 72.56 185 VAL A O 1
ATOM 1449 N N . ALA A 1 186 ? -11.484 0.366 10.398 1.00 75.19 186 ALA A N 1
ATOM 1450 C CA . ALA A 1 186 ? -12.808 0.916 10.654 1.00 75.19 186 ALA A CA 1
ATOM 1451 C C . ALA A 1 186 ? -13.785 -0.148 11.196 1.00 75.19 186 ALA A C 1
ATOM 1453 O O . ALA A 1 186 ? -14.539 0.120 12.130 1.00 75.19 186 ALA A O 1
ATOM 1454 N N . THR A 1 187 ? -13.710 -1.384 10.691 1.00 68.06 187 THR A N 1
ATOM 1455 C CA . THR A 1 187 ? -14.484 -2.542 11.179 1.00 68.06 187 THR A CA 1
ATOM 1456 C C . THR A 1 187 ? -14.139 -2.886 12.631 1.00 68.06 187 THR A C 1
ATOM 1458 O O . THR A 1 187 ? -15.038 -3.149 13.434 1.00 68.06 187 THR A O 1
ATOM 1461 N N . LEU A 1 188 ? -12.850 -2.876 12.991 1.00 70.94 188 LEU A N 1
ATOM 1462 C CA . LEU A 1 188 ? -12.391 -3.106 14.363 1.00 70.94 188 LEU A CA 1
ATOM 1463 C C . LEU A 1 188 ? -12.848 -1.980 15.293 1.00 70.94 188 LEU A C 1
ATOM 1465 O O . LEU A 1 188 ? -13.391 -2.266 16.355 1.00 70.94 188 LEU A O 1
ATOM 1469 N N . SER A 1 189 ? -12.719 -0.721 14.870 1.00 77.19 189 SER A N 1
ATOM 1470 C CA . SER A 1 189 ? -13.208 0.431 15.632 1.00 77.19 189 SER A CA 1
ATOM 1471 C C . SER A 1 189 ? -14.721 0.377 15.848 1.00 77.19 189 SER A C 1
ATOM 1473 O O . SER A 1 189 ? -15.188 0.652 16.950 1.00 77.19 189 SER A O 1
ATOM 1475 N N . LEU A 1 190 ? -15.492 -0.034 14.836 1.00 76.75 190 LEU A N 1
ATOM 1476 C CA . LEU A 1 190 ? -16.940 -0.211 14.951 1.00 76.75 190 LEU A CA 1
ATOM 1477 C C . LEU A 1 190 ? -17.301 -1.348 15.920 1.00 76.75 190 LEU A C 1
ATOM 1479 O O . LEU A 1 190 ? -18.232 -1.217 16.715 1.00 76.75 190 LEU A O 1
ATOM 1483 N N . ASN A 1 191 ? -16.551 -2.454 15.888 1.00 74.19 191 ASN A N 1
ATOM 1484 C CA . ASN A 1 191 ? -16.731 -3.577 16.809 1.00 74.19 191 ASN A CA 1
ATOM 1485 C C . ASN A 1 191 ? -16.404 -3.175 18.257 1.00 74.19 191 ASN A C 1
ATOM 1487 O O . ASN A 1 191 ? -17.166 -3.491 19.167 1.00 74.19 191 ASN A O 1
ATOM 1491 N N . ASP A 1 192 ? -15.314 -2.438 18.473 1.00 76.62 192 ASP A N 1
ATOM 1492 C CA . ASP A 1 192 ? -14.926 -1.934 19.794 1.00 76.62 192 ASP A CA 1
ATOM 1493 C C . ASP A 1 192 ? -15.946 -0.929 20.339 1.00 76.62 192 ASP A C 1
ATOM 1495 O O . ASP A 1 192 ? -16.325 -1.013 21.510 1.00 76.62 192 ASP A O 1
ATOM 1499 N N . LEU A 1 193 ? -16.450 -0.032 19.483 1.00 79.19 193 LEU A N 1
ATOM 1500 C CA . LEU A 1 193 ? -17.526 0.896 19.822 1.00 79.19 193 LEU A CA 1
ATOM 1501 C C . LEU A 1 193 ? -18.789 0.129 20.238 1.00 79.19 193 LEU A C 1
ATOM 1503 O O . LEU A 1 193 ? -19.340 0.382 21.305 1.00 79.19 193 LEU A O 1
ATOM 1507 N N . THR A 1 194 ? -19.207 -0.858 19.445 1.00 78.00 194 THR A N 1
ATOM 1508 C CA . THR A 1 194 ? -20.396 -1.678 19.733 1.00 78.00 194 THR A CA 1
ATOM 1509 C C . THR A 1 194 ? -20.254 -2.420 21.065 1.00 78.00 194 THR A C 1
ATOM 1511 O O . THR A 1 194 ? -21.133 -2.312 21.917 1.00 78.00 194 THR A O 1
ATOM 1514 N N . ASN A 1 195 ? -19.109 -3.068 21.307 1.00 76.44 195 ASN A N 1
ATOM 1515 C CA . ASN A 1 195 ? -18.827 -3.769 22.565 1.00 76.44 195 ASN A CA 1
ATOM 1516 C C . ASN A 1 195 ? -18.810 -2.829 23.781 1.00 76.44 195 ASN A C 1
ATOM 1518 O O . ASN A 1 195 ? -19.229 -3.215 24.875 1.00 76.44 195 ASN A O 1
ATOM 1522 N N . TYR A 1 196 ? -18.286 -1.608 23.622 1.00 80.88 196 TYR A N 1
ATOM 1523 C CA . TYR A 1 196 ? -18.264 -0.605 24.687 1.00 80.88 196 TYR A CA 1
ATOM 1524 C C . TYR A 1 196 ? -19.684 -0.210 25.102 1.00 80.88 196 TYR A C 1
ATOM 1526 O O . TYR A 1 196 ? -20.006 -0.222 26.294 1.00 80.88 196 TYR A O 1
ATOM 1534 N N . TYR A 1 197 ? -20.539 0.097 24.125 1.00 78.38 197 TYR A N 1
ATOM 1535 C CA . TYR A 1 197 ? -21.921 0.477 24.391 1.00 78.38 197 TYR A CA 1
ATOM 1536 C C . TYR A 1 197 ? -22.737 -0.696 24.934 1.00 78.38 197 TYR A C 1
ATOM 1538 O O . TYR A 1 197 ? -23.427 -0.517 25.932 1.00 78.38 197 TYR A O 1
ATOM 1546 N N . GLU A 1 198 ? -22.598 -1.903 24.381 1.00 82.19 198 GLU A N 1
ATOM 1547 C CA . GLU A 1 198 ? -23.286 -3.101 24.881 1.00 82.19 198 GLU A CA 1
ATOM 1548 C C . GLU A 1 198 ? -22.977 -3.360 26.365 1.00 82.19 198 GLU A C 1
ATOM 1550 O O . GLU A 1 198 ? -23.891 -3.514 27.175 1.00 82.19 198 GLU A O 1
ATOM 1555 N N . LYS A 1 199 ? -21.697 -3.299 26.764 1.00 81.94 199 LYS A N 1
ATOM 1556 C CA . LYS A 1 199 ? -21.297 -3.427 28.178 1.00 81.94 199 LYS A CA 1
ATOM 1557 C C . LYS A 1 199 ? -21.880 -2.319 29.053 1.00 81.94 199 LYS A C 1
ATOM 1559 O O . LYS A 1 199 ? -22.326 -2.597 30.167 1.00 81.94 199 LYS A O 1
ATOM 1564 N N . ARG A 1 200 ? -21.883 -1.073 28.567 1.00 79.12 200 ARG A N 1
ATOM 1565 C CA . ARG A 1 200 ? -22.456 0.073 29.288 1.00 79.12 200 ARG A CA 1
ATOM 1566 C C . ARG A 1 200 ? -23.961 -0.112 29.499 1.00 79.12 200 ARG A C 1
ATOM 1568 O O . ARG A 1 200 ? -24.404 -0.015 30.640 1.00 79.12 200 ARG A O 1
ATOM 1575 N N . PHE A 1 201 ? -24.717 -0.471 28.461 1.00 78.00 201 PHE A N 1
ATOM 1576 C CA . PHE A 1 201 ? -26.155 -0.748 28.560 1.00 78.00 201 PHE A CA 1
ATOM 1577 C C . PHE A 1 201 ? -26.462 -1.923 29.496 1.00 78.00 201 PHE A C 1
ATOM 1579 O O . PHE A 1 201 ? -27.329 -1.800 30.359 1.00 78.00 201 PHE A O 1
ATOM 1586 N N . LEU A 1 202 ? -25.715 -3.030 29.400 1.00 79.94 202 LEU A N 1
ATOM 1587 C CA . LEU A 1 202 ? -25.877 -4.174 30.305 1.00 79.94 202 LEU A CA 1
ATOM 1588 C C . LEU A 1 202 ? -25.626 -3.786 31.768 1.00 79.94 202 LEU A C 1
ATOM 1590 O O . LEU A 1 202 ? -26.384 -4.190 32.646 1.00 79.94 202 LEU A O 1
ATOM 1594 N N . SER A 1 203 ? -24.604 -2.968 32.040 1.00 79.19 203 SER A N 1
ATOM 1595 C CA . SER A 1 203 ? -24.313 -2.514 33.406 1.00 79.19 203 SER A CA 1
ATOM 1596 C C . SER A 1 203 ? -25.394 -1.602 33.995 1.00 79.19 203 SER A C 1
ATOM 1598 O O . SER A 1 203 ? -25.625 -1.651 35.201 1.00 79.19 203 SER A O 1
ATOM 1600 N N . VAL A 1 204 ? -26.068 -0.797 33.164 1.00 76.12 204 VAL A N 1
ATOM 1601 C CA . VAL A 1 204 ? -27.202 0.039 33.592 1.00 76.12 204 VAL A CA 1
ATOM 1602 C C . VAL A 1 204 ? -28.394 -0.854 33.933 1.00 76.12 204 VAL A C 1
ATOM 1604 O O . VAL A 1 204 ? -28.918 -0.776 35.040 1.00 76.12 204 VAL A O 1
ATOM 1607 N N . ARG A 1 205 ? -28.723 -1.804 33.051 1.00 74.69 205 ARG A N 1
ATOM 1608 C CA . ARG A 1 205 ? -29.846 -2.733 33.240 1.00 74.69 205 ARG A CA 1
ATOM 1609 C C . ARG A 1 205 ? -29.680 -3.649 34.459 1.00 74.69 205 ARG A C 1
ATOM 1611 O O . ARG A 1 205 ? -30.636 -3.929 35.171 1.00 74.69 205 ARG A O 1
ATOM 1618 N N . MET A 1 206 ? -28.458 -4.114 34.733 1.00 77.94 206 MET A N 1
ATOM 1619 C CA . MET A 1 206 ? -28.180 -4.917 35.933 1.00 77.94 206 MET A CA 1
ATOM 1620 C C . MET A 1 206 ? -28.323 -4.120 37.236 1.00 77.94 206 MET A C 1
ATOM 1622 O O . MET A 1 206 ? -28.599 -4.721 38.272 1.00 77.94 206 MET A O 1
ATOM 1626 N N . LYS A 1 207 ? -28.119 -2.794 37.213 1.00 77.12 207 LYS A N 1
ATOM 1627 C CA . LYS A 1 207 ? -28.343 -1.940 38.389 1.00 77.12 207 LYS A CA 1
ATOM 1628 C C . LYS A 1 207 ? -29.833 -1.742 38.658 1.00 77.12 207 LYS A C 1
ATOM 1630 O O . LYS A 1 207 ? -30.225 -1.868 39.808 1.00 77.12 207 LYS A O 1
ATOM 1635 N N . GLU A 1 208 ? -30.635 -1.534 37.613 1.00 73.75 208 GLU A N 1
ATOM 1636 C CA . GLU A 1 208 ? -32.102 -1.431 37.715 1.00 73.75 208 GLU A CA 1
ATOM 1637 C C . GLU A 1 208 ? -32.731 -2.710 38.292 1.00 73.75 208 GLU A C 1
ATOM 1639 O O . GLU A 1 208 ? -33.588 -2.646 39.167 1.00 73.75 208 GLU A O 1
ATOM 1644 N N . ASN A 1 209 ? -32.255 -3.889 37.877 1.00 74.69 209 ASN A N 1
ATOM 1645 C CA . ASN A 1 209 ? -32.781 -5.154 38.400 1.00 74.69 209 ASN A CA 1
ATOM 1646 C C . ASN A 1 209 ? -32.415 -5.418 39.870 1.00 74.69 209 ASN A C 1
ATOM 1648 O O . ASN A 1 209 ? -33.146 -6.132 40.543 1.00 74.69 209 ASN A O 1
ATOM 1652 N N . LYS A 1 210 ? -31.291 -4.884 40.368 1.00 73.12 210 LYS A N 1
ATOM 1653 C CA . LYS A 1 210 ? -30.893 -5.030 41.781 1.00 73.12 210 LYS A CA 1
ATOM 1654 C C . LYS A 1 210 ? -31.574 -4.020 42.698 1.00 73.12 210 LYS A C 1
ATOM 1656 O O . LYS A 1 210 ? -31.704 -4.276 43.884 1.00 73.12 210 LYS A O 1
ATOM 1661 N N . SER A 1 211 ? -31.958 -2.868 42.160 1.00 61.44 211 SER A N 1
ATOM 1662 C CA . SER A 1 211 ? -32.604 -1.806 42.923 1.00 61.44 211 SER A CA 1
ATOM 1663 C C . SER A 1 211 ? -34.094 -2.118 43.172 1.00 61.44 211 SER A C 1
ATOM 1665 O O . SER A 1 211 ? -34.666 -1.671 44.156 1.00 61.44 211 SER A O 1
ATOM 1667 N N . GLY A 1 212 ? -34.714 -2.971 42.350 1.00 63.00 212 GLY A N 1
ATOM 1668 C CA . GLY A 1 212 ? -36.099 -3.424 42.537 1.00 63.00 212 GLY A CA 1
ATOM 1669 C C . GLY A 1 212 ? -36.365 -4.392 43.704 1.00 63.00 212 GLY A C 1
ATOM 1670 O O . GLY A 1 212 ? -37.510 -4.798 43.858 1.00 63.00 212 GLY A O 1
ATOM 1671 N N . GLU A 1 213 ? -35.357 -4.782 44.496 1.00 62.34 213 GLU A N 1
ATOM 1672 C CA . GLU A 1 213 ? -35.517 -5.703 45.642 1.00 62.34 213 GLU A CA 1
ATOM 1673 C C . GLU A 1 213 ? -35.445 -5.022 47.023 1.00 62.34 213 GLU A C 1
ATOM 1675 O O . GLU A 1 213 ? -35.801 -5.654 48.013 1.00 62.34 213 GLU A O 1
ATOM 1680 N N . ASP A 1 214 ? -35.058 -3.742 47.102 1.00 58.81 214 ASP A N 1
ATOM 1681 C CA . ASP A 1 214 ? -35.097 -2.960 48.346 1.00 58.81 214 ASP A CA 1
ATOM 1682 C C . ASP A 1 214 ? -36.224 -1.915 48.270 1.00 58.81 214 ASP A C 1
ATOM 1684 O O . ASP A 1 214 ? -36.078 -0.823 47.708 1.00 58.81 214 ASP A O 1
ATOM 1688 N N . ASP A 1 215 ? -37.374 -2.277 48.842 1.00 56.72 215 ASP A N 1
ATOM 1689 C CA . ASP A 1 215 ? -38.504 -1.390 49.117 1.00 56.72 215 ASP A CA 1
ATOM 1690 C C . ASP A 1 215 ? -38.060 -0.235 50.032 1.00 56.72 215 ASP A C 1
ATOM 1692 O O . ASP A 1 215 ? -37.854 -0.439 51.228 1.00 56.72 215 ASP A O 1
ATOM 1696 N N . ASN A 1 216 ? -37.914 0.979 49.481 1.00 55.22 216 ASN A N 1
ATOM 1697 C CA . ASN A 1 216 ? -38.373 2.244 50.083 1.00 55.22 216 ASN A CA 1
ATOM 1698 C C . ASN A 1 216 ? -38.061 3.466 49.184 1.00 55.22 216 ASN A C 1
ATOM 1700 O O . ASN A 1 216 ? -36.969 4.023 49.205 1.00 55.22 216 ASN A O 1
ATOM 1704 N N . ASN A 1 217 ? -39.069 3.877 48.407 1.00 53.72 217 ASN A N 1
ATOM 1705 C CA . ASN A 1 217 ? -39.486 5.257 48.094 1.00 53.72 217 ASN A CA 1
ATOM 1706 C C . ASN A 1 217 ? -38.442 6.397 48.002 1.00 53.72 217 ASN A C 1
ATOM 1708 O O . ASN A 1 217 ? -38.579 7.391 48.708 1.00 53.72 217 ASN A O 1
ATOM 1712 N N . ASP A 1 218 ? -37.502 6.340 47.052 1.00 55.19 218 ASP A N 1
ATOM 1713 C CA . ASP A 1 218 ? -36.819 7.559 46.555 1.00 55.19 218 ASP A CA 1
ATOM 1714 C C . ASP A 1 218 ? -36.393 7.449 45.065 1.00 55.19 218 ASP A C 1
ATOM 1716 O O . ASP A 1 218 ? -35.329 7.889 44.623 1.00 55.19 218 ASP A O 1
ATOM 1720 N N . TYR A 1 219 ? -37.241 6.804 44.253 1.00 48.94 219 TYR A N 1
ATOM 1721 C CA . TYR A 1 219 ? -36.953 6.354 42.879 1.00 48.94 219 TYR A CA 1
ATOM 1722 C C . TYR A 1 219 ? -37.282 7.360 41.761 1.00 48.94 219 TYR A C 1
ATOM 1724 O O . TYR A 1 219 ? -37.777 6.966 40.707 1.00 48.94 219 TYR A O 1
ATOM 1732 N N . GLU A 1 220 ? -36.978 8.649 41.916 1.00 49.62 220 GLU A N 1
ATOM 1733 C CA . GLU A 1 220 ? -37.278 9.635 40.855 1.00 49.62 220 GLU A CA 1
ATOM 1734 C C . GLU A 1 220 ? -36.086 10.127 40.018 1.00 49.62 220 GLU A C 1
ATOM 1736 O O . GLU A 1 220 ? -36.244 11.024 39.196 1.00 49.62 220 GLU A O 1
ATOM 1741 N N . ASN A 1 221 ? -34.886 9.537 40.126 1.00 51.78 221 ASN A N 1
ATOM 1742 C CA . ASN A 1 221 ? -33.740 10.054 39.352 1.00 51.78 221 ASN A CA 1
ATOM 1743 C C . ASN A 1 221 ? -32.757 9.035 38.757 1.00 51.78 221 ASN A C 1
ATOM 1745 O O . ASN A 1 221 ? -31.626 9.395 38.406 1.00 51.78 221 ASN A O 1
ATOM 1749 N N . HIS A 1 222 ? -33.172 7.785 38.528 1.00 50.81 222 HIS A N 1
ATOM 1750 C CA . HIS A 1 222 ? -32.407 6.897 37.647 1.00 50.81 222 HIS A CA 1
ATOM 1751 C C . HIS A 1 222 ? -32.619 7.300 36.183 1.00 50.81 222 HIS A C 1
ATOM 1753 O O . HIS A 1 222 ? -33.460 6.777 35.461 1.00 50.81 222 HIS A O 1
ATOM 1759 N N . LYS A 1 223 ? -31.837 8.305 35.761 1.00 56.50 223 LYS A N 1
ATOM 1760 C CA . LYS A 1 223 ? -31.700 8.755 34.374 1.00 56.50 223 LYS A CA 1
ATOM 1761 C C . LYS A 1 223 ? -31.487 7.544 33.466 1.00 56.50 223 LYS A C 1
ATOM 1763 O O . LYS A 1 223 ? -30.414 6.938 33.499 1.00 56.50 223 LYS A O 1
ATOM 1768 N N . ASN A 1 224 ? -32.475 7.287 32.606 1.00 60.09 224 ASN A N 1
ATOM 1769 C CA . ASN A 1 224 ? -32.300 6.577 31.341 1.00 60.09 224 ASN A CA 1
ATOM 1770 C C . ASN A 1 224 ? -30.934 6.935 30.728 1.00 60.09 224 ASN A C 1
ATOM 1772 O O . ASN A 1 224 ? -30.509 8.094 30.875 1.00 60.09 224 ASN A O 1
ATOM 1776 N N . PRO A 1 225 ? -30.244 5.996 30.043 1.00 61.41 225 PRO A N 1
ATOM 1777 C CA . PRO A 1 225 ? -29.029 6.316 29.299 1.00 61.41 225 PRO A CA 1
ATOM 1778 C C . PRO A 1 225 ? -29.291 7.607 28.537 1.00 61.41 225 PRO A C 1
ATOM 1780 O O . PRO A 1 225 ? -30.261 7.682 27.779 1.00 61.41 225 PRO A O 1
ATOM 1783 N N . LYS A 1 226 ? -28.525 8.660 28.861 1.00 71.38 226 LYS A N 1
ATOM 1784 C CA . LYS A 1 226 ? -28.843 10.012 28.398 1.00 71.38 226 LYS A CA 1
ATOM 1785 C C . LYS A 1 226 ? -29.030 9.920 26.889 1.00 71.38 226 LYS A C 1
ATOM 1787 O O . LYS A 1 226 ? -28.161 9.371 26.220 1.00 71.38 226 LYS A O 1
ATOM 1792 N N . GLN A 1 227 ? -30.134 10.444 26.360 1.00 77.44 227 GLN A N 1
ATOM 1793 C CA . GLN A 1 227 ? -30.420 10.445 24.919 1.00 77.44 227 GLN A CA 1
ATOM 1794 C C . GLN A 1 227 ? -29.194 10.900 24.094 1.00 77.44 227 GLN A C 1
ATOM 1796 O O . GLN A 1 227 ? -28.946 10.401 23.000 1.00 77.44 227 GLN A O 1
ATOM 1801 N N . SER A 1 228 ? -28.365 11.779 24.671 1.00 77.06 228 SER A N 1
ATOM 1802 C CA . SER A 1 228 ? -27.066 12.209 24.146 1.00 77.06 228 SER A CA 1
ATOM 1803 C C . SER A 1 228 ? -26.069 11.077 23.855 1.00 77.06 228 SER A C 1
ATOM 1805 O O . SER A 1 228 ? -25.364 11.142 22.854 1.00 77.06 228 SER A O 1
ATOM 1807 N N . ASP A 1 229 ? -25.989 10.042 24.696 1.00 76.38 229 ASP A N 1
ATOM 180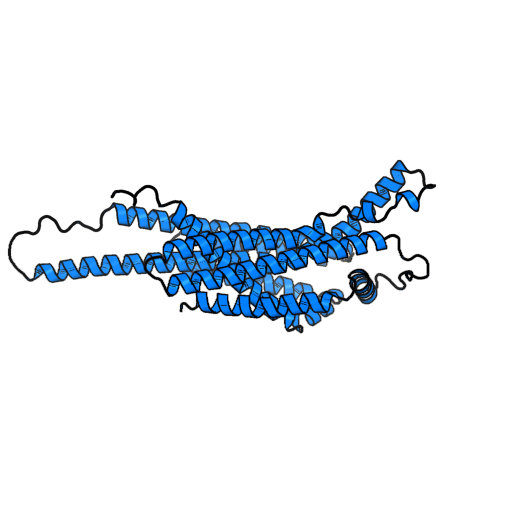8 C CA . ASP A 1 229 ? -25.049 8.924 24.538 1.00 76.38 229 ASP A CA 1
ATOM 1809 C C . ASP A 1 229 ? -25.435 8.035 23.345 1.00 76.38 229 ASP A C 1
ATOM 1811 O O . ASP A 1 229 ? -24.551 7.551 22.633 1.00 76.38 229 ASP A O 1
ATOM 1815 N N . ILE A 1 230 ? -26.744 7.854 23.116 1.00 77.88 230 ILE A N 1
ATOM 1816 C CA . ILE A 1 230 ? -27.301 7.113 21.973 1.00 77.88 230 ILE A CA 1
ATOM 1817 C C . ILE A 1 230 ? -27.036 7.887 20.681 1.00 77.88 230 ILE A C 1
ATOM 1819 O O . ILE A 1 230 ? -26.481 7.331 19.736 1.00 77.88 230 ILE A O 1
ATOM 1823 N N . ILE A 1 231 ? -27.333 9.191 20.671 1.00 81.69 231 ILE A N 1
ATOM 1824 C CA . ILE A 1 231 ? -27.071 10.063 19.517 1.00 81.69 231 ILE A CA 1
ATOM 1825 C C . ILE A 1 231 ? -25.572 10.066 19.169 1.00 81.69 231 ILE A C 1
ATOM 1827 O O . ILE A 1 231 ? -25.201 9.942 18.002 1.00 81.69 231 ILE A O 1
ATOM 1831 N N . ALA A 1 232 ? -24.691 10.139 20.174 1.00 79.81 232 ALA A N 1
ATOM 1832 C CA . ALA A 1 232 ? -23.244 10.091 19.963 1.00 79.81 232 ALA A CA 1
ATOM 1833 C C . ALA A 1 232 ? -22.763 8.739 19.400 1.00 79.81 232 ALA A C 1
ATOM 1835 O O . ALA A 1 232 ? -21.846 8.710 18.574 1.00 79.81 232 ALA A O 1
ATOM 1836 N N . TYR A 1 233 ? -23.367 7.622 19.826 1.00 81.81 233 TYR A N 1
ATOM 1837 C CA . TYR A 1 233 ? -23.080 6.296 19.269 1.00 81.81 233 TYR A CA 1
ATOM 1838 C C . TYR A 1 233 ? -23.476 6.203 17.797 1.00 81.81 233 TYR A C 1
ATOM 1840 O O . TYR A 1 233 ? -22.674 5.756 16.972 1.00 81.81 233 TYR A O 1
ATOM 1848 N N . GLU A 1 234 ? -24.696 6.627 17.466 1.00 81.62 234 GLU A N 1
ATOM 1849 C CA . GLU A 1 234 ? -25.221 6.590 16.102 1.00 81.62 234 GLU A CA 1
ATOM 1850 C C . GLU A 1 234 ? -24.381 7.455 15.164 1.00 81.62 234 GLU A C 1
ATOM 1852 O O . GLU A 1 234 ? -24.036 7.023 14.062 1.00 81.62 234 GLU A O 1
ATOM 1857 N N . GLU A 1 235 ? -23.976 8.644 15.613 1.00 84.19 235 GLU A N 1
ATOM 1858 C CA . GLU A 1 235 ? -23.152 9.542 14.810 1.00 84.19 235 GLU A CA 1
ATOM 1859 C C . GLU A 1 235 ? -21.756 8.967 14.545 1.00 84.19 235 GLU A C 1
ATOM 1861 O O . GLU A 1 235 ? -21.331 8.883 13.390 1.00 84.19 235 GLU A O 1
ATOM 1866 N N . LYS A 1 236 ? -21.070 8.465 15.580 1.00 80.06 236 LYS A N 1
ATOM 1867 C CA . LYS A 1 236 ? -19.756 7.816 15.414 1.00 80.06 236 LYS A CA 1
ATOM 1868 C C . LYS A 1 236 ? -19.832 6.568 14.540 1.00 80.06 236 LYS A C 1
ATOM 1870 O O . LYS A 1 236 ? -18.957 6.347 13.703 1.00 80.06 236 LYS A O 1
ATOM 1875 N N . SER A 1 237 ? -20.883 5.769 14.705 1.00 79.56 237 SER A N 1
ATOM 1876 C CA . SER A 1 237 ? -21.107 4.578 13.884 1.00 79.56 237 SER A CA 1
ATOM 1877 C C . SER A 1 237 ? -21.314 4.959 12.419 1.00 79.56 237 SER A C 1
ATOM 1879 O O . SER A 1 237 ? -20.683 4.365 11.546 1.00 79.56 237 SER A O 1
ATOM 1881 N N . ARG A 1 238 ? -22.114 5.998 12.132 1.00 81.94 238 ARG A N 1
ATOM 1882 C CA . ARG A 1 238 ? -22.312 6.516 10.766 1.00 81.94 238 ARG A CA 1
ATOM 1883 C C . ARG A 1 238 ? -21.018 7.031 10.142 1.00 81.94 238 ARG A C 1
ATOM 1885 O O . ARG A 1 238 ? -20.777 6.760 8.969 1.00 81.94 238 ARG A O 1
ATOM 1892 N N . GLN A 1 239 ? -20.178 7.735 10.897 1.00 81.88 239 GLN A N 1
ATOM 1893 C CA . GLN A 1 239 ? -18.877 8.208 10.407 1.00 81.88 239 GLN A CA 1
ATOM 1894 C C . GLN A 1 239 ? -17.947 7.042 10.041 1.00 81.88 239 GLN A C 1
ATOM 1896 O O . GLN A 1 239 ? -17.360 7.040 8.959 1.00 81.88 239 GLN A O 1
ATOM 1901 N N . LEU A 1 240 ? -17.869 6.018 10.897 1.00 79.25 240 LEU A N 1
ATOM 1902 C CA . LEU A 1 240 ? -17.101 4.798 10.630 1.00 79.25 240 LEU A CA 1
ATOM 1903 C C . LEU A 1 240 ? -17.624 4.033 9.408 1.00 79.25 240 LEU A C 1
ATOM 1905 O O . LEU A 1 240 ? -16.834 3.600 8.574 1.00 79.25 240 LEU A O 1
ATOM 1909 N N . LEU A 1 241 ? -18.945 3.913 9.269 1.00 79.44 241 LEU A N 1
ATOM 1910 C CA . LEU A 1 241 ? -19.585 3.314 8.096 1.00 79.44 241 LEU A CA 1
ATOM 1911 C C . LEU A 1 241 ? -19.251 4.089 6.816 1.00 79.44 241 LEU A C 1
ATOM 1913 O O . LEU A 1 241 ? -18.816 3.487 5.841 1.00 79.44 241 LEU A O 1
ATOM 1917 N N . ARG A 1 242 ? -19.369 5.424 6.818 1.00 81.50 242 ARG A N 1
ATOM 1918 C CA . ARG A 1 242 ? -18.996 6.267 5.664 1.00 81.50 242 ARG A CA 1
ATOM 1919 C C . ARG A 1 242 ? -17.536 6.091 5.264 1.00 81.50 242 ARG A C 1
ATOM 1921 O O . ARG A 1 242 ? -17.226 6.092 4.080 1.00 81.50 242 ARG A O 1
ATOM 1928 N N . LEU A 1 243 ? -16.648 5.931 6.237 1.00 80.00 243 LEU A N 1
ATOM 1929 C CA . LEU A 1 243 ? -15.234 5.689 5.985 1.00 80.00 243 LEU A CA 1
ATOM 1930 C C . LEU A 1 243 ? -14.983 4.298 5.376 1.00 80.00 243 LEU A C 1
ATOM 1932 O O . LEU A 1 243 ? -14.172 4.174 4.458 1.00 80.00 243 LEU A O 1
ATOM 1936 N N . ILE A 1 244 ? -15.696 3.265 5.840 1.00 77.12 244 ILE A N 1
ATOM 1937 C CA . ILE A 1 244 ? -15.680 1.932 5.213 1.00 77.12 244 ILE A CA 1
ATOM 1938 C C . ILE A 1 244 ? -16.119 2.046 3.753 1.00 77.12 244 ILE A C 1
ATOM 1940 O O . ILE A 1 244 ? -15.400 1.583 2.874 1.00 77.12 244 ILE A O 1
ATOM 1944 N N . HIS A 1 245 ? -17.228 2.737 3.496 1.00 76.69 245 HIS A N 1
ATOM 1945 C CA . HIS A 1 245 ? -17.746 2.958 2.149 1.00 76.69 245 HIS A CA 1
ATOM 1946 C C . HIS A 1 245 ? -16.742 3.688 1.251 1.00 76.69 245 HIS A C 1
ATOM 1948 O O . HIS A 1 245 ? -16.337 3.201 0.201 1.00 76.69 245 HIS A O 1
ATOM 1954 N N . LEU A 1 246 ? -16.222 4.822 1.722 1.00 79.62 246 LEU A N 1
ATOM 1955 C CA . LEU A 1 246 ? -15.245 5.605 0.975 1.00 79.62 246 LEU A CA 1
ATOM 1956 C C . LEU A 1 246 ? -13.975 4.799 0.655 1.00 79.62 246 LEU A C 1
ATOM 1958 O O . LEU A 1 246 ? -13.445 4.893 -0.449 1.00 79.62 246 LEU A O 1
ATOM 1962 N N . SER A 1 247 ? -13.486 3.993 1.602 1.00 75.94 247 SER A N 1
ATOM 1963 C CA . SER A 1 247 ? -12.285 3.168 1.402 1.00 75.94 247 SER A CA 1
ATOM 1964 C C . SER A 1 247 ? -12.515 1.953 0.496 1.00 75.94 247 SER A C 1
ATOM 1966 O O . SER A 1 247 ? -11.598 1.568 -0.239 1.00 75.94 247 SER A O 1
ATOM 1968 N N . ALA A 1 248 ? -13.720 1.380 0.507 1.00 72.94 248 ALA A N 1
ATOM 1969 C CA . ALA A 1 248 ? -14.142 0.339 -0.426 1.00 72.94 248 ALA A CA 1
ATOM 1970 C C . ALA A 1 248 ? -14.312 0.887 -1.853 1.00 72.94 248 ALA A C 1
ATOM 1972 O O . ALA A 1 248 ? -13.916 0.220 -2.805 1.00 72.94 248 ALA A O 1
ATOM 1973 N N . PHE A 1 249 ? -14.797 2.123 -2.000 1.00 76.62 249 PHE A N 1
ATOM 1974 C CA . PHE A 1 249 ? -14.995 2.775 -3.294 1.00 76.62 249 PHE A CA 1
ATOM 1975 C C . PHE A 1 249 ? -13.698 3.305 -3.926 1.00 76.62 249 PHE A C 1
ATOM 1977 O O . PHE A 1 249 ? -13.433 3.090 -5.108 1.00 76.62 249 PHE A O 1
ATOM 1984 N N . ILE A 1 250 ? -12.864 4.011 -3.152 1.00 73.69 250 ILE A N 1
ATOM 1985 C CA . ILE A 1 250 ? -11.644 4.653 -3.672 1.00 73.69 250 ILE A CA 1
ATOM 1986 C C . ILE A 1 250 ? -10.598 3.612 -4.083 1.00 73.69 250 ILE A C 1
ATOM 1988 O O . ILE A 1 250 ? -9.813 3.833 -5.005 1.00 73.69 250 ILE A O 1
ATOM 1992 N N . SER A 1 251 ? -10.554 2.468 -3.408 1.00 71.12 251 SER A N 1
ATOM 1993 C CA . SER A 1 251 ? -9.444 1.538 -3.585 1.00 71.12 251 SER A CA 1
ATOM 1994 C C . SER A 1 251 ? -9.367 0.846 -4.931 1.00 71.12 251 SER A C 1
ATOM 1996 O O . SER A 1 251 ? -8.276 0.853 -5.508 1.00 71.12 251 SER A O 1
ATOM 1998 N N . PRO A 1 252 ? -10.459 0.273 -5.462 1.00 69.81 252 PRO A N 1
ATOM 1999 C CA . PRO A 1 252 ? -10.414 -0.322 -6.781 1.00 69.81 252 PRO A CA 1
ATOM 2000 C C . PRO A 1 252 ? -9.985 0.693 -7.838 1.00 69.81 252 PRO A C 1
ATOM 2002 O O . PRO A 1 252 ? -9.224 0.342 -8.730 1.00 69.81 252 PRO A O 1
ATOM 2005 N N . ILE A 1 253 ? -10.381 1.964 -7.692 1.00 72.12 253 ILE A N 1
ATOM 2006 C CA . ILE A 1 253 ? -9.977 3.060 -8.585 1.00 72.12 253 ILE A CA 1
ATOM 2007 C C . ILE A 1 253 ? -8.468 3.314 -8.485 1.00 72.12 253 ILE A C 1
ATOM 2009 O O . ILE A 1 253 ? -7.777 3.349 -9.506 1.00 72.12 253 ILE A O 1
ATOM 2013 N N . LEU A 1 254 ? -7.945 3.443 -7.261 1.00 70.56 254 LEU A N 1
ATOM 2014 C CA . LEU A 1 254 ? -6.520 3.686 -7.023 1.00 70.56 254 LEU A CA 1
ATOM 2015 C C . LEU A 1 254 ? -5.622 2.567 -7.553 1.00 70.56 254 LEU A C 1
ATOM 2017 O O . LEU A 1 254 ? -4.487 2.842 -7.916 1.00 70.56 254 LEU A O 1
ATOM 2021 N N . ILE A 1 255 ? -6.106 1.326 -7.597 1.00 70.50 255 ILE A N 1
ATOM 2022 C CA . ILE A 1 255 ? -5.334 0.155 -8.046 1.00 70.50 255 ILE A CA 1
ATOM 2023 C C . ILE A 1 255 ? -5.541 -0.120 -9.533 1.00 70.50 255 ILE A C 1
ATOM 2025 O O . ILE A 1 255 ? -4.612 -0.538 -10.228 1.00 70.50 255 ILE A O 1
ATOM 2029 N N . ALA A 1 256 ? -6.739 0.148 -10.047 1.00 68.44 256 ALA A N 1
ATOM 2030 C CA . ALA A 1 256 ? -7.040 -0.001 -11.459 1.00 68.44 256 ALA A CA 1
ATOM 2031 C C . ALA A 1 256 ? -6.225 0.951 -12.326 1.00 68.44 256 ALA A C 1
ATOM 2033 O O . ALA A 1 256 ? -5.843 0.569 -13.425 1.00 68.44 256 ALA A O 1
ATOM 2034 N N . LEU A 1 257 ? -5.927 2.161 -11.848 1.00 68.62 257 LEU A N 1
ATOM 2035 C CA . LEU A 1 257 ? -5.124 3.123 -12.599 1.00 68.62 257 LEU A CA 1
ATOM 2036 C C . LEU A 1 257 ? -3.702 2.576 -12.873 1.00 68.62 257 LEU A C 1
ATOM 2038 O O . LEU A 1 257 ? -3.344 2.460 -14.047 1.00 68.62 257 LEU A O 1
ATOM 2042 N N . PRO A 1 258 ? -2.949 2.091 -11.867 1.00 66.62 258 PRO A N 1
ATOM 2043 C CA . PRO A 1 258 ? -1.753 1.281 -12.062 1.00 66.62 258 PRO A CA 1
ATOM 2044 C C . PRO A 1 258 ? -1.913 0.109 -13.030 1.00 66.62 258 PRO A C 1
ATOM 2046 O O . PRO A 1 258 ? -1.167 -0.010 -14.002 1.00 66.62 258 PRO A O 1
ATOM 2049 N N . LEU A 1 259 ? -2.904 -0.751 -12.801 1.00 68.06 259 LEU A N 1
ATOM 2050 C CA . LEU A 1 259 ? -3.102 -1.935 -13.635 1.00 68.06 259 LEU A CA 1
ATOM 2051 C C . LEU A 1 259 ? -3.421 -1.571 -15.086 1.00 68.06 259 LEU A C 1
ATOM 2053 O O . LEU A 1 259 ? -2.982 -2.265 -15.997 1.00 68.06 259 LEU A O 1
ATOM 2057 N N . SER A 1 260 ? -4.138 -0.470 -15.310 1.00 66.19 260 SER A N 1
ATOM 2058 C CA . SER A 1 260 ? -4.470 0.037 -16.639 1.00 66.19 260 SER A CA 1
ATOM 2059 C C . SER A 1 260 ? -3.244 0.562 -17.388 1.00 66.19 260 SER A C 1
ATOM 2061 O O . SER A 1 260 ? -3.170 0.418 -18.606 1.00 66.19 260 SER A O 1
ATOM 2063 N N . LEU A 1 261 ? -2.254 1.109 -16.677 1.00 65.94 261 LEU A N 1
ATOM 2064 C CA . LEU A 1 261 ? -0.985 1.530 -17.267 1.00 65.94 261 LEU A CA 1
ATOM 2065 C C . LEU A 1 261 ? -0.124 0.319 -17.629 1.00 65.94 261 LEU A C 1
ATOM 2067 O O . LEU A 1 261 ? 0.339 0.227 -18.765 1.00 65.94 261 LEU A O 1
ATOM 2071 N N . ILE A 1 262 ? 0.006 -0.657 -16.719 1.00 68.31 262 ILE A N 1
ATOM 2072 C CA . ILE A 1 262 ? 0.671 -1.943 -17.009 1.00 68.31 262 ILE A CA 1
ATOM 2073 C C . ILE A 1 262 ? 0.018 -2.594 -18.232 1.00 68.31 262 ILE A C 1
ATOM 2075 O O . ILE A 1 262 ? 0.698 -3.031 -19.155 1.00 68.31 262 ILE A O 1
ATOM 2079 N N . TYR A 1 263 ? -1.311 -2.596 -18.270 1.00 67.69 263 TYR A N 1
ATOM 2080 C CA . TYR A 1 263 ? -2.092 -3.084 -19.393 1.00 67.69 263 TYR A CA 1
ATOM 2081 C C . TYR A 1 263 ? -1.760 -2.374 -20.712 1.00 67.69 263 TYR A C 1
ATOM 2083 O O . TYR A 1 263 ? -1.558 -3.043 -21.722 1.00 67.69 263 TYR A O 1
ATOM 2091 N N . GLN A 1 264 ? -1.692 -1.039 -20.724 1.00 65.31 264 GLN A N 1
ATOM 2092 C CA . GLN A 1 264 ? -1.357 -0.276 -21.930 1.00 65.31 264 GLN A CA 1
ATOM 2093 C C . GLN A 1 264 ? 0.050 -0.601 -22.440 1.00 65.31 264 GLN A C 1
ATOM 2095 O O . GLN A 1 264 ? 0.235 -0.757 -23.647 1.00 65.31 264 GLN A O 1
ATOM 2100 N N . ILE A 1 265 ? 1.012 -0.769 -21.531 1.00 64.62 265 ILE A N 1
ATOM 2101 C CA . ILE A 1 265 ? 2.389 -1.146 -21.868 1.00 64.62 265 ILE A CA 1
ATOM 2102 C C . ILE A 1 265 ? 2.431 -2.548 -22.485 1.00 64.62 265 ILE A C 1
ATOM 2104 O O . ILE A 1 265 ? 3.037 -2.743 -23.536 1.00 64.62 265 ILE A O 1
ATOM 2108 N N . LEU A 1 266 ? 1.742 -3.517 -21.876 1.00 63.97 266 LEU A N 1
ATOM 2109 C CA . LEU A 1 266 ? 1.694 -4.892 -22.382 1.00 63.97 266 LEU A CA 1
ATOM 2110 C C . LEU A 1 266 ? 0.944 -4.992 -23.717 1.00 63.97 266 LEU A C 1
ATOM 2112 O O . LEU A 1 266 ? 1.360 -5.729 -24.605 1.00 63.97 266 LEU A O 1
ATOM 2116 N N . ARG A 1 267 ? -0.127 -4.210 -23.895 1.00 63.03 267 ARG A N 1
ATOM 2117 C CA . ARG A 1 267 ? -0.890 -4.136 -25.149 1.00 63.03 267 ARG A CA 1
ATOM 2118 C C . ARG A 1 267 ? -0.045 -3.627 -26.318 1.00 63.03 267 ARG A C 1
ATOM 2120 O O . ARG A 1 267 ? -0.295 -4.021 -27.449 1.00 63.03 267 ARG A O 1
ATOM 2127 N N . TYR A 1 268 ? 0.928 -2.755 -26.064 1.00 59.22 268 TYR A N 1
ATOM 2128 C CA . TYR A 1 268 ? 1.815 -2.246 -27.110 1.00 59.22 268 TYR A CA 1
ATOM 2129 C C . TYR A 1 268 ? 2.761 -3.329 -27.664 1.00 59.22 268 TYR A C 1
ATOM 2131 O O . TYR A 1 268 ? 3.207 -3.222 -28.803 1.00 59.22 268 TYR A O 1
ATOM 2139 N N . GLN A 1 269 ? 3.042 -4.385 -26.890 1.00 57.03 269 GLN A N 1
ATOM 2140 C CA . GLN A 1 269 ? 3.969 -5.458 -27.271 1.00 57.03 269 GLN A CA 1
ATOM 2141 C C . GLN A 1 269 ? 3.330 -6.600 -28.074 1.00 57.03 269 GLN A C 1
ATOM 2143 O O . GLN A 1 269 ? 4.066 -7.373 -28.683 1.00 57.03 269 GLN A O 1
ATOM 2148 N N . ASP A 1 270 ? 1.997 -6.721 -28.102 1.00 53.97 270 ASP A N 1
ATOM 2149 C CA . ASP A 1 270 ? 1.327 -7.912 -28.633 1.00 53.97 270 ASP A CA 1
ATOM 2150 C C . ASP A 1 270 ? 0.208 -7.555 -29.634 1.00 53.97 270 ASP A C 1
ATOM 2152 O O . ASP A 1 270 ? -0.801 -6.940 -29.291 1.00 53.97 270 ASP A O 1
ATOM 2156 N N . ILE A 1 271 ? 0.393 -7.946 -30.903 1.00 48.25 271 ILE A N 1
ATOM 2157 C CA . ILE A 1 271 ? -0.530 -7.693 -32.034 1.00 48.25 271 ILE A CA 1
ATOM 2158 C C . ILE A 1 271 ? -1.761 -8.630 -31.979 1.00 48.25 271 ILE A C 1
ATOM 2160 O O . ILE A 1 271 ? -2.715 -8.471 -32.745 1.00 48.25 271 ILE A O 1
ATOM 2164 N N . SER A 1 272 ? -1.796 -9.601 -31.057 1.00 55.97 272 SER A N 1
ATOM 2165 C CA . SER A 1 272 ? -2.929 -10.522 -30.921 1.00 55.97 272 SER A CA 1
ATOM 2166 C C . SER A 1 272 ? -4.135 -9.864 -30.226 1.00 55.97 272 SER A C 1
ATOM 2168 O O . SER A 1 272 ? -4.082 -9.397 -29.089 1.00 55.97 272 SER A O 1
ATOM 2170 N N . SER A 1 273 ? -5.273 -9.824 -30.923 1.00 57.22 273 SER A N 1
ATOM 2171 C CA . SER A 1 273 ? -6.469 -9.055 -30.547 1.00 57.22 273 SER A CA 1
ATOM 2172 C C . SER A 1 273 ? -7.208 -9.539 -29.286 1.00 57.22 273 SER A C 1
ATOM 2174 O O . SER A 1 273 ? -8.091 -8.834 -28.803 1.00 57.22 273 SER A O 1
ATOM 2176 N N . SER A 1 274 ? -6.870 -10.708 -28.729 1.00 61.25 274 SER A N 1
ATOM 2177 C CA . SER A 1 274 ? -7.569 -11.319 -27.584 1.00 61.25 274 SER A CA 1
ATOM 2178 C C . SER A 1 274 ? -6.936 -11.031 -26.218 1.00 61.25 274 SER A C 1
ATOM 2180 O O . SER A 1 274 ? -7.628 -11.062 -25.195 1.00 61.25 274 SER A O 1
ATOM 2182 N N . LEU A 1 275 ? -5.630 -10.748 -26.184 1.00 61.03 275 LEU A N 1
ATOM 2183 C CA . LEU A 1 275 ? -4.883 -10.470 -24.954 1.00 61.03 275 LEU A CA 1
ATOM 2184 C C . LEU A 1 275 ? -5.376 -9.207 -24.223 1.00 61.03 275 LEU A C 1
ATOM 2186 O O . LEU A 1 275 ? -5.541 -9.247 -22.997 1.00 61.03 275 LEU A O 1
ATOM 2190 N N . PRO A 1 276 ? -5.649 -8.097 -24.942 1.00 64.75 276 PRO A N 1
ATOM 2191 C CA . PRO A 1 276 ? -6.029 -6.852 -24.301 1.00 64.75 276 PRO A CA 1
ATOM 2192 C C . PRO A 1 276 ? -7.451 -6.928 -23.704 1.00 64.75 276 PRO A C 1
ATOM 2194 O O . PRO A 1 276 ? -7.754 -6.427 -22.622 1.00 64.75 276 PRO A O 1
ATOM 2197 N N . THR A 1 277 ? -8.346 -7.646 -24.370 1.00 67.31 277 THR A N 1
ATOM 2198 C CA . THR A 1 277 ? -9.756 -7.737 -23.978 1.00 67.31 277 THR A CA 1
ATOM 2199 C C . THR A 1 277 ? -9.930 -8.449 -22.635 1.00 67.31 277 THR A C 1
ATOM 2201 O O . THR A 1 277 ? -10.682 -7.981 -21.784 1.00 67.31 277 THR A O 1
ATOM 2204 N N . THR A 1 278 ? -9.181 -9.529 -22.393 1.00 67.19 278 THR A N 1
ATOM 2205 C CA . THR A 1 278 ? -9.287 -10.327 -21.157 1.00 67.19 278 THR A CA 1
ATOM 2206 C C . THR A 1 278 ? -8.750 -9.577 -19.935 1.00 67.19 278 THR A C 1
ATOM 2208 O O . THR A 1 278 ? -9.406 -9.538 -18.894 1.00 67.19 278 THR A O 1
ATOM 2211 N N . LEU A 1 279 ? -7.595 -8.913 -20.060 1.00 67.50 279 LEU A N 1
ATOM 2212 C CA . LEU A 1 279 ? -7.032 -8.112 -18.968 1.00 67.50 279 LEU A CA 1
ATOM 2213 C C . LEU A 1 279 ? -7.887 -6.864 -18.691 1.00 67.50 279 LEU A C 1
ATOM 2215 O O . LEU A 1 279 ? -8.111 -6.526 -17.531 1.00 67.50 279 LEU A O 1
ATOM 2219 N N . GLY A 1 280 ? -8.451 -6.242 -19.732 1.00 68.81 280 GLY A N 1
ATOM 2220 C CA . GLY A 1 280 ? -9.430 -5.164 -19.584 1.00 68.81 280 GLY A CA 1
ATOM 2221 C C . GLY A 1 280 ? -10.680 -5.596 -18.809 1.00 68.81 280 GLY A C 1
ATOM 2222 O O . GLY A 1 280 ? -11.115 -4.880 -17.909 1.00 68.81 280 GLY A O 1
ATOM 2223 N N . VAL A 1 281 ? -11.219 -6.789 -19.088 1.00 72.50 281 VAL A N 1
ATOM 2224 C CA . VAL A 1 281 ? -12.362 -7.360 -18.350 1.00 72.50 281 VAL A CA 1
ATOM 2225 C C . VAL A 1 281 ? -12.003 -7.667 -16.896 1.00 72.50 281 VAL A C 1
ATOM 2227 O O . VAL A 1 281 ? -12.808 -7.395 -16.006 1.00 72.50 281 VAL A O 1
ATOM 2230 N N . LEU A 1 282 ? -10.803 -8.184 -16.623 1.00 71.00 282 LEU A N 1
ATOM 2231 C CA . LEU A 1 282 ? -10.348 -8.449 -15.255 1.00 71.00 282 LEU A CA 1
ATOM 2232 C C . LEU A 1 282 ? -10.169 -7.157 -14.447 1.00 71.00 282 LEU A C 1
ATOM 2234 O O . LEU A 1 282 ? -10.614 -7.093 -13.304 1.00 71.00 282 LEU A O 1
ATOM 2238 N N . ILE A 1 283 ? -9.595 -6.110 -15.047 1.00 70.44 283 ILE A N 1
ATOM 2239 C CA . ILE A 1 283 ? -9.463 -4.790 -14.412 1.00 70.44 283 ILE A CA 1
ATOM 2240 C C . ILE A 1 283 ? -10.845 -4.170 -14.181 1.00 70.44 283 ILE A C 1
ATOM 2242 O O . ILE A 1 283 ? -11.126 -3.691 -13.085 1.00 70.44 283 ILE A O 1
ATOM 2246 N N . ALA A 1 284 ? -11.741 -4.228 -15.169 1.00 73.25 284 ALA A N 1
ATOM 2247 C CA . ALA A 1 284 ? -13.110 -3.741 -15.016 1.00 73.25 284 ALA A CA 1
ATOM 2248 C C . ALA A 1 284 ? -13.859 -4.501 -13.911 1.00 73.25 284 ALA A C 1
ATOM 2250 O O . ALA A 1 284 ? -14.533 -3.887 -13.089 1.00 73.25 284 ALA A O 1
ATOM 2251 N N . SER A 1 285 ? -13.687 -5.822 -13.833 1.00 72.12 285 SER A N 1
ATOM 2252 C CA . SER A 1 285 ? -14.264 -6.650 -12.768 1.00 72.12 285 SER A CA 1
ATOM 2253 C C . SER A 1 285 ? -13.698 -6.269 -11.400 1.00 72.12 285 SER A C 1
ATOM 2255 O O . SER A 1 285 ? -14.452 -6.173 -10.435 1.00 72.12 285 SER A O 1
ATOM 2257 N N . PHE A 1 286 ? -12.395 -5.984 -11.320 1.00 70.25 286 PHE A N 1
ATOM 2258 C CA . PHE A 1 286 ? -11.734 -5.550 -10.090 1.00 70.25 286 PHE A CA 1
ATOM 2259 C C . PHE A 1 286 ? -12.288 -4.221 -9.571 1.00 70.25 286 PHE A C 1
ATOM 2261 O O . PHE A 1 286 ? -12.345 -4.028 -8.364 1.00 70.25 286 PHE A O 1
ATOM 2268 N N . ILE A 1 287 ? -12.742 -3.333 -10.462 1.00 69.56 287 ILE A N 1
ATOM 2269 C CA . ILE A 1 287 ? -13.409 -2.075 -10.096 1.00 69.56 287 ILE A CA 1
ATOM 2270 C C . ILE A 1 287 ? -14.869 -2.310 -9.717 1.00 69.56 287 ILE A C 1
ATOM 2272 O O . ILE A 1 287 ? -15.328 -1.857 -8.672 1.00 69.56 287 ILE A O 1
ATOM 2276 N N . LEU A 1 288 ? -15.610 -2.998 -10.582 1.00 74.31 288 LEU A N 1
ATOM 2277 C CA . LEU A 1 288 ? -17.063 -3.057 -10.502 1.00 74.31 288 LEU A CA 1
ATOM 2278 C C . LEU A 1 288 ? -17.538 -3.977 -9.379 1.00 74.31 288 LEU A C 1
ATOM 2280 O O . LEU A 1 288 ? -18.452 -3.608 -8.648 1.00 74.31 288 LEU A O 1
ATOM 2284 N N . VAL A 1 289 ? -16.930 -5.151 -9.199 1.00 72.56 289 VAL A N 1
ATOM 2285 C CA . VAL A 1 289 ? -17.411 -6.136 -8.217 1.00 72.56 289 VAL A CA 1
ATOM 2286 C C . VAL A 1 289 ? -17.351 -5.600 -6.779 1.00 72.56 289 VAL A C 1
ATOM 2288 O O . VAL A 1 289 ? -18.355 -5.734 -6.078 1.00 72.56 289 VAL A O 1
ATOM 2291 N N . PRO A 1 290 ? -16.264 -4.945 -6.321 1.00 66.94 290 PRO A N 1
ATOM 2292 C CA . PRO A 1 290 ? -16.243 -4.340 -4.993 1.00 66.94 290 PRO A CA 1
ATOM 2293 C C . PRO A 1 290 ? -17.299 -3.242 -4.813 1.00 66.94 290 PRO A C 1
ATOM 2295 O O . PRO A 1 290 ? -17.968 -3.234 -3.786 1.00 66.94 290 PRO A O 1
ATOM 2298 N N . ILE A 1 291 ? -17.517 -2.393 -5.827 1.00 68.75 291 ILE A N 1
ATOM 2299 C CA . ILE A 1 291 ? -18.547 -1.337 -5.807 1.00 68.75 291 ILE A CA 1
ATOM 2300 C C . ILE A 1 291 ? -19.956 -1.948 -5.721 1.00 68.75 291 ILE A C 1
ATOM 2302 O O . ILE A 1 291 ? -20.790 -1.509 -4.930 1.00 68.75 291 ILE A O 1
ATOM 2306 N N . PHE A 1 292 ? -20.234 -2.998 -6.498 1.00 71.69 292 PHE A N 1
ATOM 2307 C CA . PHE A 1 292 ? -21.538 -3.665 -6.487 1.00 71.69 292 PHE A CA 1
ATOM 2308 C C . PHE A 1 292 ? -21.801 -4.444 -5.191 1.00 71.69 292 PHE A C 1
ATOM 2310 O O . PHE A 1 292 ? -22.941 -4.481 -4.732 1.00 71.69 292 PHE A O 1
ATOM 2317 N N . LEU A 1 293 ? -20.769 -5.029 -4.572 1.00 68.56 293 LEU A N 1
ATOM 2318 C CA . LEU A 1 293 ? -20.871 -5.678 -3.256 1.00 68.56 293 LEU A CA 1
ATOM 2319 C C . LEU A 1 293 ? -20.992 -4.676 -2.099 1.00 68.56 293 LEU A C 1
ATOM 2321 O O . LEU A 1 293 ? -21.444 -5.043 -1.014 1.00 68.56 293 LEU A O 1
ATOM 2325 N N . GLU A 1 294 ? -20.630 -3.415 -2.322 1.00 63.88 294 GLU A N 1
ATOM 2326 C CA . GLU A 1 294 ? -20.780 -2.335 -1.351 1.00 63.88 294 GLU A CA 1
ATOM 2327 C C . GLU A 1 294 ? -22.229 -1.827 -1.252 1.00 63.88 294 GLU A C 1
ATOM 2329 O O . GLU A 1 294 ? -22.695 -1.484 -0.166 1.00 63.88 294 GLU A O 1
ATOM 2334 N N . LEU A 1 295 ? -22.990 -1.841 -2.351 1.00 61.84 295 LEU A N 1
ATOM 2335 C CA . LEU A 1 295 ? -24.405 -1.439 -2.360 1.00 61.84 295 LEU A CA 1
ATOM 2336 C C . LEU A 1 295 ? -25.251 -2.144 -1.270 1.00 61.84 295 LEU A C 1
ATOM 2338 O O . LEU A 1 295 ? -25.960 -1.443 -0.543 1.00 61.84 295 LEU A O 1
ATOM 2342 N N . PRO A 1 296 ? -25.150 -3.473 -1.049 1.00 61.03 296 PRO A N 1
ATOM 2343 C CA . PRO A 1 296 ? -25.836 -4.150 0.056 1.00 61.03 296 PRO A CA 1
ATOM 2344 C C . PRO A 1 296 ? -25.204 -3.933 1.449 1.00 61.03 296 PRO A C 1
ATOM 2346 O O . PRO A 1 296 ? -25.819 -4.306 2.452 1.00 61.03 296 PRO A O 1
ATOM 2349 N N . MET A 1 297 ? -24.015 -3.317 1.573 1.00 57.25 297 MET A N 1
ATOM 2350 C CA . MET A 1 297 ? -23.434 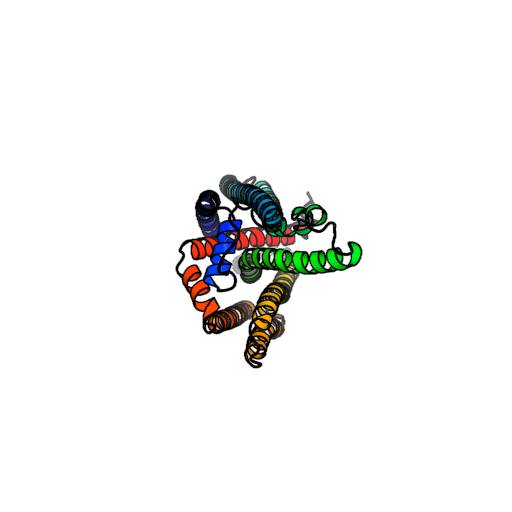-2.949 2.881 1.00 57.25 297 MET A CA 1
ATOM 2351 C C . MET A 1 297 ? -24.198 -1.841 3.602 1.00 57.25 297 MET A C 1
ATOM 2353 O O . MET A 1 297 ? -24.100 -1.741 4.823 1.00 57.25 297 MET A O 1
ATOM 2357 N N . THR A 1 298 ? -24.995 -1.059 2.877 1.00 57.94 298 THR A N 1
ATOM 2358 C CA . THR A 1 298 ? -25.783 0.050 3.433 1.00 57.94 298 THR A CA 1
ATOM 2359 C C . THR A 1 298 ? -26.914 -0.392 4.372 1.00 57.94 298 THR A C 1
ATOM 2361 O O . THR A 1 298 ? -27.448 0.436 5.106 1.00 57.94 298 THR A O 1
ATOM 2364 N N . ALA A 1 299 ? -27.280 -1.682 4.392 1.00 56.53 299 ALA A N 1
ATOM 2365 C CA . ALA A 1 299 ? -28.547 -2.111 4.979 1.00 56.53 299 ALA A CA 1
ATOM 2366 C C . ALA A 1 299 ? -28.546 -2.287 6.512 1.00 56.53 299 ALA A C 1
ATOM 2368 O O . ALA A 1 299 ? -29.519 -1.880 7.139 1.00 56.53 299 ALA A O 1
ATOM 2369 N N . THR A 1 300 ? -27.517 -2.870 7.158 1.00 62.66 300 THR A N 1
ATOM 2370 C CA . THR A 1 300 ? -27.526 -3.048 8.634 1.00 62.66 300 THR A CA 1
ATOM 2371 C C . THR A 1 300 ? -26.145 -3.248 9.289 1.00 62.66 300 THR A C 1
ATOM 2373 O O . THR A 1 300 ? -25.297 -3.989 8.795 1.00 62.66 300 THR A O 1
ATOM 2376 N N . ILE A 1 301 ? -25.973 -2.710 10.510 1.00 64.25 301 ILE A N 1
ATOM 2377 C CA . ILE A 1 301 ? -24.830 -2.979 11.420 1.00 64.25 301 ILE A CA 1
ATOM 2378 C C . ILE A 1 301 ? -24.730 -4.470 11.800 1.00 64.25 301 ILE A C 1
ATOM 2380 O O . ILE A 1 301 ? -23.697 -4.918 12.274 1.00 64.25 301 ILE A O 1
ATOM 2384 N N . LYS A 1 302 ? -25.768 -5.288 11.581 1.00 67.00 302 LYS A N 1
ATOM 2385 C CA . LYS A 1 302 ? -25.708 -6.735 11.852 1.00 67.00 302 LYS A CA 1
ATOM 2386 C C . LYS A 1 302 ? -24.960 -7.521 10.773 1.00 67.00 302 LYS A C 1
ATOM 2388 O O . LYS A 1 302 ? -24.350 -8.536 11.095 1.00 67.00 302 LYS A O 1
ATOM 2393 N N . THR A 1 303 ? -24.964 -7.064 9.520 1.00 70.81 303 THR A N 1
ATOM 2394 C CA . THR A 1 303 ? -24.403 -7.821 8.383 1.00 70.81 303 THR A CA 1
ATOM 2395 C C . THR A 1 303 ? -23.019 -7.347 7.937 1.00 70.81 303 THR A C 1
ATOM 2397 O O . THR A 1 303 ? -22.419 -7.972 7.064 1.00 70.81 303 THR A O 1
ATOM 2400 N N . TYR A 1 304 ? -22.465 -6.291 8.547 1.00 70.12 304 TYR A N 1
ATOM 2401 C CA . TYR A 1 304 ? -21.185 -5.703 8.121 1.00 70.12 304 TYR A CA 1
ATOM 2402 C C . TYR A 1 304 ? -20.010 -6.695 8.106 1.00 70.12 304 TYR A C 1
ATOM 2404 O O . TYR A 1 304 ? -19.194 -6.636 7.194 1.00 70.12 304 TYR A O 1
ATOM 2412 N N . LYS A 1 305 ? -19.933 -7.640 9.060 1.00 67.31 305 LYS A N 1
ATOM 2413 C CA . LYS A 1 305 ? -18.861 -8.657 9.097 1.00 67.31 305 LYS A CA 1
ATOM 2414 C C . LYS A 1 305 ? -18.923 -9.585 7.886 1.00 67.31 305 LYS A C 1
ATOM 2416 O O . LYS A 1 305 ? -17.912 -9.795 7.226 1.00 67.31 305 LYS A O 1
ATOM 2421 N N . THR A 1 306 ? -20.104 -10.122 7.584 1.00 74.69 306 THR A N 1
ATOM 2422 C CA . THR A 1 306 ? -20.313 -11.002 6.426 1.00 74.69 306 THR A CA 1
ATOM 2423 C C . THR A 1 306 ? -20.006 -10.260 5.135 1.00 74.69 306 THR A C 1
ATOM 2425 O O . THR A 1 306 ? -19.254 -10.757 4.301 1.00 74.69 306 THR A O 1
ATOM 2428 N N . ASN A 1 307 ? -20.513 -9.033 5.008 1.00 70.94 307 ASN A N 1
ATOM 2429 C CA . ASN A 1 307 ? -20.265 -8.217 3.830 1.00 70.94 307 ASN A CA 1
ATOM 2430 C C . ASN A 1 307 ? -18.775 -7.884 3.674 1.00 70.94 307 ASN A C 1
ATOM 2432 O O . ASN A 1 307 ? -18.263 -7.917 2.559 1.00 70.94 307 ASN A O 1
ATOM 2436 N N . TYR A 1 308 ? -18.059 -7.614 4.771 1.00 70.38 308 TYR A N 1
ATOM 2437 C CA . TYR A 1 308 ? -16.614 -7.381 4.752 1.00 70.38 308 TYR A CA 1
ATOM 2438 C C . TYR A 1 308 ? -15.849 -8.583 4.192 1.00 70.38 308 TYR A C 1
ATOM 2440 O O . TYR A 1 308 ? -15.001 -8.419 3.317 1.00 70.38 308 TYR A O 1
ATOM 2448 N N . TYR A 1 309 ? -16.161 -9.797 4.653 1.00 72.94 309 TYR A N 1
ATOM 2449 C CA . TYR A 1 309 ? -15.508 -10.999 4.135 1.00 72.94 309 TYR A CA 1
ATOM 2450 C C . TYR A 1 309 ? -15.869 -11.273 2.673 1.00 72.94 309 TYR A C 1
ATOM 2452 O O . TYR A 1 309 ? -14.996 -11.692 1.918 1.00 72.94 309 TYR A O 1
ATOM 2460 N N . MET A 1 310 ? -17.105 -10.988 2.250 1.00 74.50 310 MET A N 1
ATOM 2461 C CA . MET A 1 310 ? -17.494 -11.079 0.837 1.00 74.50 310 MET A CA 1
ATOM 2462 C C . MET A 1 310 ? -16.725 -10.079 -0.033 1.00 74.50 310 MET A C 1
ATOM 2464 O O . MET A 1 310 ? -16.211 -10.461 -1.082 1.00 74.50 310 MET A O 1
ATOM 2468 N N . TYR A 1 311 ? -16.581 -8.831 0.424 1.00 75.38 311 TYR A N 1
ATOM 2469 C CA . TYR A 1 311 ? -15.746 -7.823 -0.232 1.00 75.38 311 TYR A CA 1
ATOM 2470 C C . TYR A 1 311 ? -14.297 -8.302 -0.348 1.00 75.38 311 TYR A C 1
ATOM 2472 O O . TYR A 1 311 ? -13.730 -8.289 -1.437 1.00 75.38 311 TYR A O 1
ATOM 2480 N N . LEU A 1 312 ? -13.705 -8.773 0.756 1.00 70.56 312 LEU A N 1
ATOM 2481 C CA . LEU A 1 312 ? -12.317 -9.229 0.778 1.00 70.56 312 LEU A CA 1
ATOM 2482 C C . LEU A 1 312 ? -12.111 -10.428 -0.156 1.00 70.56 312 LEU A C 1
ATOM 2484 O O . LEU A 1 312 ? -11.123 -10.477 -0.883 1.00 70.56 312 LEU A O 1
ATOM 2488 N N . PHE A 1 313 ? -13.054 -11.373 -0.162 1.00 74.88 313 PHE A N 1
ATOM 2489 C CA . PHE A 1 313 ? -13.024 -12.539 -1.039 1.00 74.88 313 PHE A CA 1
ATOM 2490 C C . PHE A 1 313 ? -13.098 -12.141 -2.513 1.00 74.88 313 PHE A C 1
ATOM 2492 O O . PHE A 1 313 ? -12.301 -12.623 -3.312 1.00 74.88 313 PHE A O 1
ATOM 2499 N N . ALA A 1 314 ? -14.005 -11.232 -2.876 1.00 74.12 314 ALA A N 1
ATOM 2500 C CA . ALA A 1 314 ? -14.114 -10.745 -4.245 1.00 74.12 314 ALA A CA 1
ATOM 2501 C C . ALA A 1 314 ? -12.864 -9.973 -4.683 1.00 74.12 314 ALA A C 1
ATOM 2503 O O . ALA A 1 314 ? -12.319 -10.220 -5.756 1.00 74.12 314 ALA A O 1
ATOM 2504 N N . TYR A 1 315 ? -12.371 -9.087 -3.822 1.00 70.19 315 TYR A N 1
ATOM 2505 C CA . TYR A 1 315 ? -11.184 -8.284 -4.076 1.00 70.19 315 TYR A CA 1
ATOM 2506 C C . TYR A 1 315 ? -9.931 -9.155 -4.262 1.00 70.19 315 TYR A C 1
ATOM 2508 O O . TYR A 1 315 ? -9.246 -9.059 -5.280 1.00 70.19 315 TYR A O 1
ATOM 2516 N N . ILE A 1 316 ? -9.657 -10.068 -3.321 1.00 71.25 316 ILE A N 1
ATOM 2517 C CA . ILE A 1 316 ? -8.513 -10.990 -3.403 1.00 71.25 316 ILE A CA 1
ATOM 2518 C C . ILE A 1 316 ? -8.694 -11.973 -4.563 1.00 71.25 316 ILE A C 1
ATOM 2520 O O . ILE A 1 316 ? -7.738 -12.241 -5.284 1.00 71.25 316 ILE A O 1
ATOM 2524 N N . GLY A 1 317 ? -9.904 -12.492 -4.775 1.00 71.50 317 GLY A N 1
ATOM 2525 C CA . GLY A 1 317 ? -10.194 -13.447 -5.843 1.00 71.50 317 GLY A CA 1
ATOM 2526 C C . GLY A 1 317 ? -9.902 -12.876 -7.229 1.00 71.50 317 GLY A C 1
ATOM 2527 O O . GLY A 1 317 ? -9.230 -13.523 -8.032 1.00 71.50 317 GLY A O 1
ATOM 2528 N N . ILE A 1 318 ? -10.328 -11.639 -7.497 1.00 75.50 318 ILE A N 1
ATOM 2529 C CA . ILE A 1 318 ? -10.059 -10.983 -8.783 1.00 75.50 318 ILE A CA 1
ATOM 2530 C C . ILE A 1 318 ? -8.576 -10.624 -8.912 1.00 75.50 318 ILE A C 1
ATOM 2532 O O . ILE A 1 318 ? -8.001 -10.804 -9.984 1.00 75.50 318 ILE A O 1
ATOM 2536 N N . PHE A 1 319 ? -7.924 -10.195 -7.826 1.00 73.75 319 PHE A N 1
ATOM 2537 C CA . PHE A 1 319 ? -6.478 -9.969 -7.826 1.00 73.75 319 PHE A CA 1
ATOM 2538 C C . PHE A 1 319 ? -5.692 -11.244 -8.174 1.00 73.75 319 PHE A C 1
ATOM 2540 O O . PHE A 1 319 ? -4.828 -11.215 -9.049 1.00 73.75 319 PHE A O 1
ATOM 2547 N N . ILE A 1 320 ? -6.033 -12.381 -7.558 1.00 74.94 320 ILE A N 1
ATOM 2548 C CA . ILE A 1 320 ? -5.452 -13.691 -7.889 1.00 74.94 320 ILE A CA 1
ATOM 2549 C C . ILE A 1 320 ? -5.720 -14.040 -9.356 1.00 74.94 320 ILE A C 1
ATOM 2551 O O . ILE A 1 320 ? -4.816 -14.527 -10.030 1.00 74.94 320 ILE A O 1
ATOM 2555 N N . GLY A 1 321 ? -6.918 -13.752 -9.873 1.00 73.50 321 GLY A N 1
ATOM 2556 C CA . GLY A 1 321 ? -7.248 -13.926 -11.289 1.00 73.50 321 GLY A CA 1
ATOM 2557 C C . GLY A 1 321 ? -6.348 -13.107 -12.221 1.00 73.50 321 GLY A C 1
ATOM 2558 O O . GLY A 1 321 ? -5.846 -13.642 -13.207 1.00 73.50 321 GLY A O 1
ATOM 2559 N N . ILE A 1 322 ? -6.076 -11.841 -11.882 1.00 74.88 322 ILE A N 1
ATOM 2560 C CA . ILE A 1 322 ? -5.150 -10.972 -12.626 1.00 74.88 322 ILE A CA 1
ATOM 2561 C C . ILE A 1 322 ? -3.732 -11.544 -12.593 1.00 74.88 322 ILE A C 1
ATOM 2563 O O . ILE A 1 322 ? -3.116 -11.694 -13.645 1.00 74.88 322 ILE A O 1
ATOM 2567 N N . ILE A 1 323 ? -3.217 -11.908 -11.415 1.00 72.31 323 ILE A N 1
ATOM 2568 C CA . ILE A 1 323 ? -1.873 -12.492 -11.282 1.00 72.31 323 ILE A CA 1
ATOM 2569 C C . ILE A 1 323 ? -1.771 -13.821 -12.039 1.00 72.31 323 ILE A C 1
ATOM 2571 O O . ILE A 1 323 ? -0.796 -14.043 -12.754 1.00 72.31 323 ILE A O 1
ATOM 2575 N N . GLY A 1 324 ? -2.786 -14.681 -11.932 1.00 74.94 324 GLY A N 1
ATOM 2576 C CA . GLY A 1 324 ? -2.863 -15.950 -12.650 1.00 74.94 324 GLY A CA 1
ATOM 2577 C C . GLY A 1 324 ? -2.866 -15.754 -14.163 1.00 74.94 324 GLY A C 1
ATOM 2578 O O . GLY A 1 324 ? -2.135 -16.444 -14.867 1.00 74.94 324 GLY A O 1
ATOM 2579 N N . TYR A 1 325 ? -3.610 -14.765 -14.664 1.00 74.19 325 TYR A N 1
ATOM 2580 C CA . TYR A 1 325 ? -3.594 -14.405 -16.079 1.00 74.19 325 TYR A CA 1
ATOM 2581 C C . TYR A 1 325 ? -2.225 -13.871 -16.518 1.00 74.19 325 TYR A C 1
ATOM 2583 O O . TYR A 1 325 ? -1.672 -14.356 -17.502 1.00 74.19 325 TYR A O 1
ATOM 2591 N N . LEU A 1 326 ? -1.623 -12.943 -15.765 1.00 69.94 326 LEU A N 1
ATOM 2592 C CA . LEU A 1 326 ? -0.277 -12.429 -16.054 1.00 69.94 326 LEU A CA 1
ATOM 2593 C C . LEU A 1 326 ? 0.780 -13.545 -16.044 1.00 69.94 326 LEU A C 1
ATOM 2595 O O . LEU A 1 326 ? 1.726 -13.496 -16.825 1.00 69.94 326 LEU A O 1
ATOM 2599 N N . TYR A 1 327 ? 0.601 -14.578 -15.217 1.00 71.00 327 TYR A N 1
ATOM 2600 C CA . TYR A 1 327 ? 1.474 -15.753 -15.180 1.00 71.00 327 TYR A CA 1
ATOM 2601 C C . TYR A 1 327 ? 1.420 -16.592 -16.467 1.00 71.00 327 TYR A C 1
ATOM 2603 O O . TYR A 1 327 ? 2.400 -17.252 -16.805 1.00 71.00 327 TYR A O 1
ATOM 2611 N N . THR A 1 328 ? 0.310 -16.555 -17.214 1.00 74.62 328 THR A N 1
ATOM 2612 C CA . THR A 1 328 ? 0.210 -17.241 -18.518 1.00 74.62 328 THR A CA 1
ATOM 2613 C C . THR A 1 328 ? 1.046 -16.568 -19.611 1.00 74.62 328 THR A C 1
ATOM 2615 O O . THR A 1 328 ? 1.357 -17.192 -20.628 1.00 74.62 328 THR A O 1
ATOM 2618 N N . LEU A 1 329 ? 1.470 -15.317 -19.398 1.00 72.38 329 LEU A N 1
ATOM 2619 C CA . LEU A 1 329 ? 2.328 -14.581 -20.319 1.00 72.38 329 LEU A CA 1
ATOM 2620 C C . LEU A 1 329 ? 3.784 -15.009 -20.095 1.00 72.38 329 LEU A C 1
ATOM 2622 O O . LEU A 1 329 ? 4.428 -14.570 -19.143 1.00 72.38 329 LEU A O 1
ATOM 2626 N N . LYS A 1 330 ? 4.322 -15.851 -20.992 1.00 70.38 330 LYS A N 1
ATOM 2627 C CA . LYS A 1 330 ? 5.700 -16.391 -20.917 1.00 70.38 330 LYS A CA 1
ATOM 2628 C C . LYS A 1 330 ? 6.785 -15.362 -20.529 1.00 70.38 330 LYS A C 1
ATOM 2630 O O . LYS A 1 330 ? 7.614 -15.710 -19.688 1.00 70.38 330 LYS A O 1
ATOM 2635 N N . PRO A 1 331 ? 6.805 -14.119 -21.062 1.00 64.56 331 PRO A N 1
ATOM 2636 C CA . PRO A 1 331 ? 7.823 -13.132 -20.687 1.00 64.56 331 PRO A CA 1
ATOM 2637 C C . PRO A 1 331 ? 7.730 -12.713 -19.211 1.00 64.56 331 PRO A C 1
ATOM 2639 O O . PRO A 1 331 ? 8.741 -12.530 -18.537 1.00 64.56 331 PRO A O 1
ATOM 2642 N N . LEU A 1 332 ? 6.509 -12.601 -18.685 1.00 64.12 332 LEU A N 1
ATOM 2643 C CA . LEU A 1 332 ? 6.240 -12.185 -17.309 1.00 64.12 332 LEU A CA 1
ATOM 2644 C C . LEU A 1 332 ? 6.326 -13.343 -16.319 1.00 64.12 332 LEU A C 1
ATOM 2646 O O . LEU A 1 332 ? 6.646 -13.118 -15.154 1.00 64.12 332 LEU A O 1
ATOM 2650 N N . GLN A 1 333 ? 6.095 -14.578 -16.767 1.00 72.62 333 GLN A N 1
ATOM 2651 C CA . GLN A 1 333 ? 6.163 -15.769 -15.925 1.00 72.62 333 GLN A CA 1
ATOM 2652 C C . GLN A 1 333 ? 7.505 -15.869 -15.188 1.00 72.62 333 GLN A C 1
ATOM 2654 O O . GLN A 1 333 ? 7.535 -16.131 -13.983 1.00 72.62 333 GLN A O 1
ATOM 2659 N N . ASN A 1 334 ? 8.616 -15.617 -15.887 1.00 70.62 334 ASN A N 1
ATOM 2660 C CA . ASN A 1 334 ? 9.958 -15.667 -15.306 1.00 70.62 334 ASN A CA 1
ATOM 2661 C C . ASN A 1 334 ? 10.172 -14.562 -14.268 1.00 70.62 334 ASN A C 1
ATOM 2663 O O . ASN A 1 334 ? 10.702 -14.826 -13.188 1.00 70.62 334 ASN A O 1
ATOM 2667 N N . VAL A 1 335 ? 9.704 -13.346 -14.560 1.00 67.25 335 VAL A N 1
ATOM 2668 C CA . VAL A 1 335 ? 9.800 -12.197 -13.650 1.00 67.25 335 VAL A CA 1
ATOM 2669 C C . VAL A 1 335 ? 8.972 -12.441 -12.388 1.00 67.25 335 VAL A C 1
ATOM 2671 O O . VAL A 1 335 ? 9.491 -12.322 -11.280 1.00 67.25 335 VAL A O 1
ATOM 2674 N N . ILE A 1 336 ? 7.715 -12.863 -12.544 1.00 67.56 336 ILE A N 1
ATOM 2675 C CA . ILE A 1 336 ? 6.804 -13.164 -11.434 1.00 67.56 336 ILE A CA 1
ATOM 2676 C C . ILE A 1 336 ? 7.355 -14.319 -10.594 1.00 67.56 336 ILE A C 1
ATOM 2678 O O . ILE A 1 336 ? 7.414 -14.214 -9.374 1.00 67.56 336 ILE A O 1
ATOM 2682 N N . THR A 1 337 ? 7.822 -15.401 -11.223 1.00 73.31 337 THR A N 1
ATOM 2683 C CA . THR A 1 337 ? 8.395 -16.550 -10.503 1.00 73.31 337 THR A CA 1
ATOM 2684 C C . THR A 1 337 ? 9.653 -16.155 -9.729 1.00 73.31 337 THR A C 1
ATOM 2686 O O . THR A 1 337 ? 9.831 -16.596 -8.596 1.00 73.31 337 THR A O 1
ATOM 2689 N N . LYS A 1 338 ? 10.520 -15.314 -10.308 1.00 75.50 338 LYS A N 1
ATOM 2690 C CA . LYS A 1 338 ? 11.722 -14.803 -9.635 1.00 75.50 338 LYS A CA 1
ATOM 2691 C C . LYS A 1 338 ? 11.357 -13.952 -8.416 1.00 75.50 338 LYS A C 1
ATOM 2693 O O . LYS A 1 338 ? 11.937 -14.155 -7.354 1.00 75.50 338 LYS A O 1
ATOM 2698 N N . GLN A 1 339 ? 10.375 -13.061 -8.551 1.00 70.31 339 GLN A N 1
ATOM 2699 C CA . GLN A 1 339 ? 9.897 -12.216 -7.452 1.00 70.31 339 GLN A CA 1
ATOM 2700 C C . GLN A 1 339 ? 9.232 -13.038 -6.341 1.00 70.31 339 GLN A C 1
ATOM 2702 O O . GLN A 1 339 ? 9.604 -12.905 -5.181 1.00 70.31 339 GLN A O 1
ATOM 2707 N N . LEU A 1 340 ? 8.326 -13.957 -6.688 1.00 73.69 340 LEU A N 1
ATOM 2708 C CA . LEU A 1 340 ? 7.647 -14.826 -5.718 1.00 73.69 340 LEU A CA 1
ATOM 2709 C C . LEU A 1 340 ? 8.596 -15.803 -5.016 1.00 73.69 340 LEU A C 1
ATOM 2711 O O . LEU A 1 340 ? 8.308 -16.238 -3.912 1.00 73.69 340 LEU A O 1
ATOM 2715 N N . LYS A 1 341 ? 9.727 -16.173 -5.624 1.00 77.31 341 LYS A N 1
ATOM 2716 C CA . LYS A 1 341 ? 10.756 -16.980 -4.948 1.00 77.31 341 LYS A CA 1
ATOM 2717 C C . LYS A 1 341 ? 11.663 -16.150 -4.039 1.00 77.31 341 LYS A C 1
ATOM 2719 O O . LYS A 1 341 ? 12.386 -16.735 -3.235 1.00 77.31 341 LYS A O 1
ATOM 2724 N N . SER A 1 342 ? 11.652 -14.822 -4.162 1.00 70.75 342 SER A N 1
ATOM 2725 C CA . SER A 1 342 ? 12.493 -13.955 -3.344 1.00 70.75 342 SER A CA 1
ATOM 2726 C C . SER A 1 342 ? 11.903 -13.804 -1.935 1.00 70.75 342 SER A C 1
ATOM 2728 O O . SER A 1 342 ? 10.773 -13.329 -1.795 1.00 70.75 342 SER A O 1
ATOM 2730 N N . PRO A 1 343 ? 12.644 -14.139 -0.862 1.00 65.00 343 PRO A N 1
ATOM 2731 C CA . PRO A 1 343 ? 12.186 -13.885 0.505 1.00 65.00 343 PRO A CA 1
ATOM 2732 C C . PRO A 1 343 ? 11.983 -12.386 0.778 1.00 65.00 343 PRO A C 1
ATOM 2734 O O . PRO A 1 343 ? 11.136 -12.013 1.590 1.00 65.00 343 PRO A O 1
ATOM 2737 N N . GLU A 1 344 ? 12.706 -11.519 0.062 1.00 65.62 344 GLU A N 1
ATOM 2738 C CA . GLU A 1 344 ? 12.578 -10.063 0.160 1.00 65.62 344 GLU A CA 1
ATOM 2739 C C . GLU A 1 344 ? 11.174 -9.588 -0.210 1.00 65.62 344 GLU A C 1
ATOM 2741 O O . GLU A 1 344 ? 10.655 -8.676 0.431 1.00 65.62 344 GLU A O 1
ATOM 2746 N N . PHE A 1 345 ? 10.533 -10.225 -1.196 1.00 66.94 345 PHE A N 1
ATOM 2747 C CA . PHE A 1 345 ? 9.174 -9.883 -1.611 1.00 66.94 345 PHE A CA 1
ATOM 2748 C C . PHE A 1 345 ? 8.184 -10.061 -0.454 1.00 66.94 345 PHE A C 1
ATOM 2750 O O . PHE A 1 345 ? 7.427 -9.147 -0.133 1.00 66.94 345 PHE A O 1
ATOM 2757 N N . TYR A 1 346 ? 8.230 -11.205 0.234 1.00 62.88 346 TYR A N 1
ATOM 2758 C CA . TYR A 1 346 ? 7.324 -11.488 1.350 1.00 62.88 346 TYR A CA 1
ATOM 2759 C C . TYR A 1 346 ? 7.598 -10.611 2.570 1.00 62.88 346 TYR A C 1
ATOM 2761 O O . TYR A 1 346 ? 6.653 -10.143 3.203 1.00 62.88 346 TYR A O 1
ATOM 2769 N N . LEU A 1 347 ? 8.871 -10.361 2.892 1.00 62.56 347 LEU A N 1
ATOM 2770 C CA . LEU A 1 347 ? 9.238 -9.441 3.971 1.00 62.56 347 LEU A CA 1
ATOM 2771 C C . LEU A 1 347 ? 8.756 -8.017 3.671 1.00 62.56 347 LEU A C 1
ATOM 2773 O O . LEU A 1 347 ? 8.196 -7.375 4.556 1.00 62.56 347 LEU A O 1
ATOM 2777 N N . THR A 1 348 ? 8.903 -7.564 2.420 1.00 65.88 348 THR A N 1
ATOM 2778 C CA . THR A 1 348 ? 8.389 -6.265 1.955 1.00 65.88 348 THR A CA 1
ATOM 2779 C C . THR A 1 348 ? 6.875 -6.200 2.130 1.00 65.88 348 THR A C 1
ATOM 2781 O O . THR A 1 348 ? 6.373 -5.298 2.792 1.00 65.88 348 THR A O 1
ATOM 2784 N N . LEU A 1 349 ? 6.154 -7.206 1.631 1.00 63.72 349 LEU A N 1
ATOM 2785 C CA . LEU A 1 349 ? 4.697 -7.255 1.697 1.00 63.72 349 LEU A CA 1
ATOM 2786 C C . LEU A 1 349 ? 4.183 -7.256 3.146 1.00 63.72 349 LEU A C 1
ATOM 2788 O O . LEU A 1 349 ? 3.244 -6.535 3.484 1.00 63.72 349 LEU A O 1
ATOM 2792 N N . ILE A 1 350 ? 4.800 -8.048 4.029 1.00 64.19 350 ILE A N 1
ATOM 2793 C CA . ILE A 1 350 ? 4.435 -8.102 5.453 1.00 64.19 350 ILE A CA 1
ATOM 2794 C C . ILE A 1 350 ? 4.708 -6.760 6.134 1.00 64.19 350 ILE A C 1
ATOM 2796 O O . ILE A 1 350 ? 3.862 -6.286 6.902 1.00 64.19 350 ILE A O 1
ATOM 2800 N N . ALA A 1 351 ? 5.862 -6.150 5.861 1.00 65.25 351 ALA A N 1
ATOM 2801 C CA . ALA A 1 351 ? 6.214 -4.839 6.380 1.00 65.25 351 ALA A CA 1
ATOM 2802 C C . ALA A 1 351 ? 5.197 -3.781 5.936 1.00 65.25 351 ALA A C 1
ATOM 2804 O O . ALA A 1 351 ? 4.641 -3.085 6.782 1.00 65.25 351 ALA A O 1
ATOM 2805 N N . GLU A 1 352 ? 4.878 -3.713 4.645 1.00 67.12 352 GLU A N 1
ATOM 2806 C CA . GLU A 1 352 ? 3.927 -2.748 4.084 1.00 67.12 352 GLU A CA 1
ATOM 2807 C C . GLU A 1 352 ? 2.519 -2.926 4.645 1.00 67.12 352 GLU A C 1
ATOM 2809 O O . GLU A 1 352 ? 1.923 -1.956 5.104 1.00 67.12 352 GLU A O 1
ATOM 2814 N N . ILE A 1 353 ? 2.003 -4.159 4.715 1.00 66.19 353 ILE A N 1
ATOM 2815 C CA . ILE A 1 353 ? 0.697 -4.434 5.336 1.00 66.19 353 ILE A CA 1
ATOM 2816 C C . ILE A 1 353 ? 0.697 -3.979 6.798 1.00 66.19 353 ILE A C 1
ATOM 2818 O O . ILE A 1 353 ? -0.271 -3.384 7.280 1.00 66.19 353 ILE A O 1
ATOM 2822 N N . SER A 1 354 ? 1.770 -4.268 7.530 1.00 65.12 354 SER A N 1
ATOM 2823 C CA . SER A 1 354 ? 1.876 -3.923 8.946 1.00 65.12 354 SER A CA 1
ATOM 2824 C C . SER A 1 354 ? 1.947 -2.410 9.156 1.00 65.12 354 SER A C 1
ATOM 2826 O O . SER A 1 354 ? 1.222 -1.883 9.998 1.00 65.12 354 SER A O 1
ATOM 2828 N N . VAL A 1 355 ? 2.757 -1.708 8.363 1.00 67.38 355 VAL A N 1
ATOM 2829 C CA . VAL A 1 355 ? 2.904 -0.249 8.396 1.00 67.38 355 VAL A CA 1
ATOM 2830 C C . VAL A 1 355 ? 1.605 0.437 7.988 1.00 67.38 355 VAL A C 1
ATOM 2832 O O . VAL A 1 355 ? 1.130 1.309 8.715 1.00 67.38 355 VAL A O 1
ATOM 2835 N N . SER A 1 356 ? 0.965 -0.004 6.905 1.00 71.12 356 SER A N 1
ATOM 2836 C CA . SER A 1 356 ? -0.348 0.495 6.503 1.00 71.12 356 SER A CA 1
ATOM 2837 C C . SER A 1 356 ? -1.348 0.346 7.646 1.00 71.12 356 SER A C 1
ATOM 2839 O O . SER A 1 356 ? -1.999 1.321 8.020 1.00 71.12 356 SER A O 1
ATOM 2841 N N . ASN A 1 357 ? -1.439 -0.833 8.279 1.00 68.50 357 ASN A N 1
ATOM 2842 C CA . ASN A 1 357 ? -2.363 -1.062 9.401 1.00 68.50 357 ASN A CA 1
ATOM 2843 C C . ASN A 1 357 ? -2.186 -0.060 10.544 1.00 68.50 357 ASN A C 1
ATOM 2845 O O . ASN A 1 357 ? -3.170 0.363 11.151 1.00 68.50 357 ASN A O 1
ATOM 2849 N N . VAL A 1 358 ? -0.948 0.340 10.816 1.00 67.94 358 VAL A N 1
ATOM 2850 C CA . VAL A 1 358 ? -0.619 1.327 11.850 1.00 67.94 358 VAL A CA 1
ATOM 2851 C C . VAL A 1 358 ? -1.071 2.708 11.436 1.00 67.94 358 VAL A C 1
ATOM 2853 O O . VAL A 1 358 ? -1.792 3.373 12.176 1.00 67.94 358 VAL A O 1
ATOM 2856 N N . ILE A 1 359 ? -0.641 3.132 10.250 1.00 69.19 359 ILE A N 1
ATOM 2857 C CA . ILE A 1 359 ? -0.852 4.488 9.764 1.00 69.19 359 ILE A CA 1
ATOM 2858 C C . ILE A 1 359 ? -2.349 4.747 9.614 1.00 69.19 359 ILE A C 1
ATOM 2860 O O . ILE A 1 359 ? -2.849 5.734 10.148 1.00 69.19 359 ILE A O 1
ATOM 2864 N N . PHE A 1 360 ? -3.088 3.836 8.979 1.00 70.19 360 PHE A N 1
ATOM 2865 C CA . PHE A 1 360 ? -4.541 3.956 8.863 1.00 70.19 360 PHE A CA 1
ATOM 2866 C C . PHE A 1 360 ? -5.239 3.807 10.213 1.00 70.19 360 PHE A C 1
ATOM 2868 O O . PHE A 1 360 ? -6.166 4.561 10.489 1.00 70.19 360 PHE A O 1
ATOM 2875 N N . GLY A 1 361 ? -4.765 2.909 11.084 1.00 69.62 361 GLY A N 1
ATOM 2876 C CA . GLY A 1 361 ? -5.195 2.815 12.484 1.00 69.62 361 GLY A CA 1
ATOM 2877 C C . GLY A 1 361 ? -5.195 4.168 13.188 1.00 69.62 361 GLY A C 1
ATOM 2878 O O . GLY A 1 361 ? -6.194 4.598 13.778 1.00 69.62 361 GLY A O 1
ATOM 2879 N N . ASN A 1 362 ? -4.065 4.855 13.072 1.00 68.12 362 ASN A N 1
ATOM 2880 C CA . ASN A 1 362 ? -3.807 6.132 13.707 1.00 68.12 362 ASN A CA 1
ATOM 2881 C C . ASN A 1 362 ? -4.544 7.287 13.023 1.00 68.12 362 ASN A C 1
ATOM 2883 O O . ASN A 1 362 ? -5.120 8.109 13.731 1.00 68.12 362 ASN A O 1
ATOM 2887 N N . LEU A 1 363 ? -4.603 7.321 11.690 1.00 71.88 363 LEU A N 1
ATOM 2888 C CA . LEU A 1 363 ? -5.355 8.322 10.925 1.00 71.88 363 LEU A CA 1
ATOM 2889 C C . LEU A 1 363 ? -6.850 8.259 11.217 1.00 71.88 363 LEU A C 1
ATOM 2891 O O . LEU A 1 363 ? -7.462 9.275 11.524 1.00 71.88 363 LEU A O 1
ATOM 2895 N N . ILE A 1 364 ? -7.435 7.063 11.181 1.00 72.62 364 ILE A N 1
ATOM 2896 C CA . ILE A 1 364 ? -8.862 6.867 11.447 1.00 72.62 364 ILE A CA 1
ATOM 2897 C C . ILE A 1 364 ? -9.179 7.269 12.889 1.00 72.62 364 ILE A C 1
ATOM 2899 O O . ILE A 1 364 ? -10.122 8.023 13.130 1.00 72.62 364 ILE A O 1
ATOM 2903 N N . SER A 1 365 ? -8.345 6.848 13.844 1.00 68.94 365 SER A N 1
ATOM 2904 C CA . SER A 1 365 ? -8.476 7.269 15.242 1.00 68.94 365 SER A CA 1
ATOM 2905 C C . SER A 1 365 ? -8.342 8.786 15.407 1.00 68.94 365 SER A C 1
ATOM 2907 O O . SER A 1 365 ? -9.080 9.380 16.189 1.00 68.94 365 SER A O 1
ATOM 2909 N N . PHE A 1 366 ? -7.423 9.426 14.680 1.00 70.69 366 PHE A N 1
ATOM 2910 C CA . PHE A 1 366 ? -7.251 10.876 14.691 1.00 70.69 366 PHE A CA 1
ATOM 2911 C C . PHE A 1 366 ? -8.499 11.583 14.151 1.00 70.69 366 PHE A C 1
ATOM 2913 O O . PHE A 1 366 ? -9.050 12.434 14.843 1.00 70.69 366 PHE A O 1
ATOM 2920 N N . CYS A 1 367 ? -9.008 11.179 12.983 1.00 72.06 367 CYS A N 1
ATOM 2921 C CA . CYS A 1 367 ? -10.213 11.755 12.384 1.00 72.06 367 CYS A CA 1
ATOM 2922 C C . CYS A 1 367 ? -11.437 11.628 13.302 1.00 72.06 367 CYS A C 1
ATOM 2924 O O . CYS A 1 367 ? -12.176 12.594 13.469 1.00 72.06 367 CYS A O 1
ATOM 2926 N N . ILE A 1 368 ? -11.627 10.470 13.941 1.00 69.88 368 ILE A N 1
ATOM 2927 C CA . ILE A 1 368 ? -12.755 10.236 14.856 1.00 69.88 368 ILE A CA 1
ATOM 2928 C C . ILE A 1 368 ? -12.630 11.074 16.133 1.00 69.88 368 ILE A C 1
ATOM 2930 O O . ILE A 1 368 ? -13.635 11.577 16.640 1.00 69.88 368 ILE A O 1
ATOM 2934 N N . ASN A 1 369 ? -11.420 11.221 16.676 1.00 68.44 369 ASN A N 1
ATOM 2935 C CA . ASN A 1 369 ? -11.207 11.962 17.920 1.00 68.44 369 ASN A CA 1
ATOM 2936 C C . ASN A 1 369 ? -11.247 13.480 17.701 1.00 68.44 369 ASN A C 1
ATOM 2938 O O . ASN A 1 369 ? -11.845 14.188 18.507 1.00 68.44 369 ASN A O 1
ATOM 2942 N N . PHE A 1 370 ? -10.675 13.976 16.601 1.00 67.44 370 PHE A N 1
ATOM 2943 C CA . PHE A 1 370 ? -10.609 15.407 16.293 1.00 67.44 370 PHE A CA 1
ATOM 2944 C C . PHE A 1 370 ? -11.997 16.017 16.042 1.00 67.44 370 PHE A C 1
ATOM 2946 O O . PHE A 1 370 ? -12.264 17.139 16.456 1.00 67.44 370 PHE A O 1
ATOM 2953 N N . TYR A 1 371 ? -12.913 15.264 15.423 1.00 58.06 371 TYR A N 1
ATOM 2954 C CA . TYR A 1 371 ? -14.253 15.761 15.083 1.00 58.06 371 TYR A CA 1
ATOM 2955 C C . TYR A 1 371 ? -15.220 15.862 16.278 1.00 58.06 371 TYR A C 1
ATOM 2957 O O . TYR A 1 371 ? -16.279 16.471 16.157 1.00 58.06 371 TYR A O 1
ATOM 2965 N N . ASN A 1 372 ? -14.888 15.264 17.427 1.00 56.47 372 ASN A N 1
ATOM 2966 C CA . ASN A 1 372 ? -15.830 15.059 18.536 1.00 56.47 372 ASN A CA 1
ATOM 2967 C C . ASN A 1 372 ? -15.478 15.825 19.826 1.00 56.47 372 ASN A C 1
ATOM 2969 O O . ASN A 1 372 ? -16.108 15.599 20.859 1.00 56.47 372 ASN A O 1
ATOM 2973 N N . GLU A 1 373 ? -14.503 16.738 19.794 1.00 50.09 373 GLU A N 1
ATOM 2974 C CA . GLU A 1 373 ? -14.043 17.463 20.989 1.00 50.09 373 GLU A CA 1
ATOM 2975 C C . GLU A 1 373 ? -14.716 18.803 21.376 1.00 50.09 373 GLU A C 1
ATOM 2977 O O . GLU A 1 373 ? -14.299 19.348 22.399 1.00 50.09 373 GLU A O 1
ATOM 2982 N N . PRO A 1 374 ? -15.774 19.353 20.737 1.00 47.94 374 PRO A N 1
ATOM 2983 C CA . PRO A 1 374 ? -16.308 20.634 21.211 1.00 47.94 374 PRO A CA 1
ATOM 2984 C C . PRO A 1 374 ? -17.113 20.570 22.529 1.00 47.94 374 PRO A C 1
ATOM 2986 O O . PRO A 1 374 ? -17.456 21.624 23.052 1.00 47.94 374 PRO A O 1
ATOM 2989 N N . HIS A 1 375 ? -17.399 19.392 23.108 1.00 46.22 375 HIS A N 1
ATOM 2990 C CA . HIS A 1 375 ? -18.345 19.277 24.242 1.00 46.22 375 HIS A CA 1
ATOM 2991 C C . HIS A 1 375 ? -17.822 18.594 25.520 1.00 46.22 375 HIS A C 1
ATOM 2993 O O . HIS A 1 375 ? -18.601 18.351 26.434 1.00 46.22 375 HIS A O 1
ATOM 2999 N N . LEU A 1 376 ? -16.526 18.279 25.621 1.00 42.47 376 LEU A N 1
ATOM 3000 C CA . LEU A 1 376 ? -15.938 17.657 26.829 1.00 42.47 376 LEU A CA 1
ATOM 3001 C C . LEU A 1 376 ? -15.003 18.587 27.620 1.00 42.47 376 LEU A C 1
ATOM 3003 O O . LEU A 1 376 ? -14.349 18.135 28.555 1.00 42.47 376 LEU A O 1
ATOM 3007 N N . ASN A 1 377 ? -14.970 19.874 27.268 1.00 39.12 377 ASN A N 1
ATOM 3008 C CA . ASN A 1 377 ? -14.306 20.931 28.036 1.00 39.12 377 ASN A CA 1
ATOM 3009 C C . ASN A 1 377 ? -15.321 21.797 28.806 1.00 39.12 377 ASN A C 1
ATOM 3011 O O . ASN A 1 377 ? -15.100 22.995 28.966 1.00 39.12 377 ASN A O 1
ATOM 3015 N N . GLU A 1 378 ? -16.439 21.223 29.258 1.00 33.94 378 GLU A N 1
ATOM 3016 C CA . GLU A 1 378 ? -17.138 21.824 30.397 1.00 33.94 378 GLU A CA 1
ATOM 3017 C C . GLU A 1 378 ? -16.401 21.378 31.675 1.00 33.94 378 GLU A C 1
ATOM 3019 O O . GLU A 1 378 ? -16.165 20.175 31.825 1.00 33.94 378 GLU A O 1
ATOM 3024 N N . PRO A 1 379 ? -15.934 22.332 32.506 1.00 40.53 379 PRO A N 1
ATOM 3025 C CA . PRO A 1 379 ? -15.076 22.077 33.665 1.00 40.53 379 PRO A CA 1
ATOM 3026 C C . PRO A 1 379 ? -15.720 21.215 34.756 1.00 40.53 379 PRO A C 1
ATOM 3028 O O . PRO A 1 379 ? -16.958 21.284 34.933 1.00 40.53 379 PRO A O 1
#

Secondary structure (DSSP, 8-state):
--HHHHHHHHHHHHHHHHHHHHHHHTTS-HHHHHHHHHHHTTS-S----GGGT--TTHHHHHHHHHHHHHHHHHHHHHHHHHHHHHHHHHHHHH-GGGHHHHHHHHHHHHHHHHHHHHHHHHGGGSS-HHHHTTHHHH-TTS-HHHHHHHHHHHHHHHHHHHHHHHHHHHHHHHHHHHHHHHHHHHHHHHHHHHHHHHHHHHHHHHHHHHHTTS--S--S----S-HHHHHHHHHHHHHHHHHHHHHHHHHHHHHHHHHHHHHHHHHHH---TTHHHHHHHHHHHHHHHHHHHHGGGGS-TTTHHHHHHHHHHHHHHHHHHHHHHHHHSHHHHHHHHHHHH-HHHHHHHHHHHHHHHHHHHHHHHHHHHHTT-TTS---

Sequence (379 aa):
MSLTRLSIWLGVFSSIPLTLLKHIHNLIPTKTKIIQALADAGYVKDWPPDSEGGSLFDGSFQKLDDFLHCAEIFYLVGTLLLCLILIFDWISYKYKSKARKWLIGSQITSFLALIVIFIAVILPSVPNYVEAANLNTVCQKCGAAKFDELIQKMFGGVIGTAAQIYLLLNLFPVLLSISPTAIRVATLSLNDLTNYYEKRFLSVRMKENKSGEDDNNDYENHKNPKQSDIIAYEEKSRQLLRLIHLSAFISPILIALPLSLIYQILRYQDISSSLPTTLGVLIASFILVPIFLELPMTATIKTYKTNYYMYLFAYIGIFIGIIGYLYTLKPLQNVITKQLKSPEFYLTLIAEISVSNVIFGNLISFCINFYNEPHLNEP

pLDDT: mean 70.65, std 9.06, range [33.94, 88.06]